Protein 1I1D (pdb70)

Solvent-accessible surface area: 28218 Å² total; per-residue (Å²): 194,99,38,48,146,48,37,83,38,57,69,6,92,85,75,12,26,112,57,0,18,88,3,4,112,103,84,48,87,2,37,110,23,56,85,118,36,1,52,104,0,10,124,20,7,61,100,15,54,3,53,65,134,170,144,1,30,2,1,7,1,20,0,0,3,20,117,225,83,91,37,4,0,0,3,1,7,0,9,0,3,18,2,6,8,52,102,17,9,11,0,0,14,4,23,29,32,8,24,28,37,134,32,63,36,72,36,2,11,86,29,0,0,18,55,0,13,54,29,0,41,94,32,40,0,32,31,0,7,8,42,12,71,122,72,59,15,151,72,16,87,153,12,45,6,60,90,32,11,14,13,0,33,33,117,167,73,61,144,28,31,60,42,58,72,6,95,99,74,12,15,133,73,0,21,102,0,1,120,62,77,43,91,2,28,112,16,78,94,120,24,0,44,92,0,4,124,32,5,73,104,16,60,5,36,63,104,146,138,0,28,4,0,5,1,18,0,0,2,10,115,209,98,92,28,3,0,0,2,2,10,0,14,0,4,19,7,5,8,53,101,15,10,11,0,0,16,4,25,25,26,4,19,8,55,145,25,58,56,96,42,3,9,90,47,0,0,50,65,0,18,73,41,0,35,100,36,35,0,44,37,0,12,8,44,12,45,77,69,52,14,145,68,13,86,158,10,48,6,61,96,32,8,14,12,0,34,29,125,170,119,103,70,20,80,117,29,10,32,7,41,62,8,92,97,78,10,27,147,53,0,30,78,0,4,127,66,80,44,93,3,38,121,26,64,85,110,13,0,44,94,0,4,119,26,7,58,103,20,63,4,48,121,175,9,23,3,1,5,1,16,0,0,2,8,98,197,82,106,38,1,0,0,4,1,8,0,13,0,7,28,4,6,8,51,102,14,11,14,0,0,16,6,24,26,34,2,20,9,76,185,23,108,89,96,48,3,12,92,48,0,0,44,28,0,19,64,36,0,33,118,60,34,0,43,28,0,8,8,48,14,78,126,177,58,20,159,68,19,82,160,10,48,7,59,91,24,9,19,14,0,32,32,128,155,121,78,104,72,16,86,107,28,13,36,7,38,64,8,93,89,75,11,20,140,78,0,20,99,1,6,106,68,80,48,84,2,36,110,24,70,97,138,38,1,51,81,0,6,122,23,6,69,112,15,60,2,56,31,102,66,137,132,142,124,7,34,4,0,6,1,16,0,0,4,9,96,202,78,103,48,8,0,0,4,1,9,0,9,1,3,24,2,6,9,45,99,18,10,12,0,0,13,4,23,28,35,2,21,28,69,178,30,102,89,102,46,2,12,90,36,0,0,52,32,0,16,69,36,0,41,118,45,31,0,35,31,0,7,8,42,12,75,124,171,60,6,120,68,16,69,140,11,47,5,60,91,27,11,16,14,0,36,38,120,162

B-factor: mean 26.79, std 10.72, range [7.54, 68.77]

InterPro domains:
  IPR000182 GNAT domain [PF00583] (43-148)
  IPR000182 GNAT domain [PS51186] (28-159)
  IPR016181 Acyl-CoA N-acyltransferase [SSF55729] (1-155)
  IPR039143 Glucosamine 6-phosphate N-acetyltransferase-like [PTHR13355] (3-155)

Structure (mmCIF, N/CA/C/O backbone):
data_1I1D
#
_entry.id   1I1D
#
_cell.length_a   156.010
_cell.length_b   51.619
_cell.length_c   91.655
_cell.angle_alpha   90.00
_cell.angle_beta   107.98
_cell.angle_gamma   90.00
#
_symmetry.space_group_name_H-M   'C 1 2 1'
#
loop_
_entity.id
_entity.type
_entity.pdbx_description
1 polymer 'GLUCOSAMINE-PHOSPHATE N-ACETYLTRANSFERASE'
2 non-polymer 2-acetamido-2-deoxy-6-O-phosphono-alpha-D-glucopyranose
3 non-polymer 'COENZYME A'
4 non-polymer IMIDAZOLE
5 water water
#
loop_
_atom_site.group_PDB
_atom_site.id
_atom_site.type_symbol
_atom_site.label_atom_id
_atom_site.label_alt_id
_atom_site.label_comp_id
_atom_site.label_asym_id
_atom_site.label_entity_id
_atom_site.label_seq_id
_atom_site.pdbx_PDB_ins_code
_atom_site.Cartn_x
_atom_site.Cartn_y
_atom_site.Cartn_z
_atom_site.occupancy
_atom_site.B_iso_or_equiv
_atom_site.auth_seq_id
_atom_site.auth_comp_id
_atom_site.auth_asym_id
_atom_site.auth_atom_id
_atom_site.pdbx_PDB_model_num
ATOM 1 N N . MET A 1 3 ? 82.430 -7.130 12.717 1.00 47.73 1 MET A N 1
ATOM 2 C CA . MET A 1 3 ? 81.090 -6.652 13.146 1.00 47.36 1 MET A CA 1
ATOM 3 C C . MET A 1 3 ? 80.382 -7.544 14.212 1.00 44.70 1 MET A C 1
ATOM 4 O O . MET A 1 3 ? 79.164 -7.769 14.141 1.00 45.24 1 MET A O 1
ATOM 9 N N . SER A 1 4 ? 81.108 -8.085 15.185 1.00 40.54 2 SER A N 1
ATOM 10 C CA . SER A 1 4 ? 80.413 -8.883 16.208 1.00 35.65 2 SER A CA 1
ATOM 11 C C . SER A 1 4 ? 80.260 -8.038 17.461 1.00 30.99 2 SER A C 1
ATOM 12 O O . SER A 1 4 ? 81.054 -7.162 17.751 1.00 27.16 2 SER A O 1
ATOM 15 N N . LEU A 1 5 ? 79.214 -8.317 18.204 1.00 27.50 3 LEU A N 1
ATOM 16 C CA . LEU A 1 5 ? 78.948 -7.596 19.424 1.00 26.27 3 LEU A CA 1
ATOM 17 C C . LEU A 1 5 ? 79.908 -8.023 20.530 1.00 23.98 3 LEU A C 1
ATOM 18 O O . LEU A 1 5 ? 80.517 -9.094 20.456 1.00 24.13 3 LEU A O 1
ATOM 23 N N . PRO A 1 6 ? 80.090 -7.174 21.537 1.00 22.76 4 PRO A N 1
ATOM 24 C CA . PRO A 1 6 ? 80.986 -7.557 22.632 1.00 21.24 4 PRO A CA 1
ATOM 25 C C . PRO A 1 6 ? 80.385 -8.773 23.361 1.00 21.11 4 PRO A C 1
ATOM 26 O O . PRO A 1 6 ? 79.166 -8.953 23.402 1.00 18.98 4 PRO A O 1
ATOM 30 N N . ASP A 1 7 ? 81.245 -9.601 23.930 1.00 19.28 5 ASP A N 1
ATOM 31 C CA . ASP A 1 7 ? 80.742 -10.752 24.694 1.00 18.37 5 ASP A CA 1
ATOM 32 C C . ASP A 1 7 ? 79.738 -10.307 25.738 1.00 15.51 5 ASP A C 1
ATOM 33 O O . ASP A 1 7 ? 80.013 -9.366 26.471 1.00 15.21 5 ASP A O 1
ATOM 38 N N . GLY A 1 8 ? 78.600 -10.991 25.845 1.00 16.12 6 GLY A N 1
ATOM 39 C CA . GLY A 1 8 ? 77.629 -10.621 26.860 1.00 16.70 6 GLY A CA 1
ATOM 40 C C . GLY A 1 8 ? 76.440 -9.833 26.306 1.00 17.41 6 GLY A C 1
ATOM 41 O O . GLY A 1 8 ? 75.432 -9.641 26.984 1.00 15.14 6 GLY A O 1
ATOM 42 N N . PHE A 1 9 ? 76.602 -9.332 25.088 1.00 14.58 7 PHE A N 1
ATOM 43 C CA . PHE A 1 9 ? 75.537 -8.581 24.418 1.00 15.12 7 PHE A CA 1
ATOM 44 C C . PHE A 1 9 ? 75.064 -9.290 23.160 1.00 14.06 7 PHE A C 1
ATOM 45 O O . PHE A 1 9 ? 75.852 -9.823 22.405 1.00 16.99 7 PHE A O 1
ATOM 53 N N . TYR A 1 10 ? 73.765 -9.288 22.922 1.00 15.67 8 TYR A N 1
ATOM 54 C CA . TYR A 1 10 ? 73.248 -9.897 21.710 1.00 16.27 8 TYR A CA 1
ATOM 55 C C . TYR A 1 10 ? 72.173 -8.982 21.122 1.00 16.24 8 TYR A C 1
ATOM 56 O O . TYR A 1 10 ? 71.675 -8.093 21.797 1.00 15.03 8 TYR A O 1
ATOM 65 N N . ILE A 1 11 ? 71.856 -9.187 19.863 1.00 16.22 9 ILE A N 1
ATOM 66 C CA . ILE A 1 11 ? 70.810 -8.351 19.261 1.00 15.76 9 ILE A CA 1
ATOM 67 C C . ILE A 1 11 ? 69.739 -9.286 18.790 1.00 15.86 9 ILE A C 1
ATOM 68 O O . ILE A 1 11 ? 70.037 -10.426 18.313 1.00 17.31 9 ILE A O 1
ATOM 73 N N . ARG A 1 12 ? 68.489 -8.845 18.909 1.00 15.80 10 ARG A N 1
ATOM 74 C CA . ARG A 1 12 ? 67.357 -9.640 18.441 1.00 15.85 10 ARG A CA 1
ATOM 75 C C . ARG A 1 12 ? 66.209 -8.716 18.125 1.00 18.10 10 ARG A C 1
ATOM 76 O O . ARG A 1 12 ? 66.204 -7.540 18.514 1.00 16.79 10 ARG A O 1
ATOM 84 N N . ARG A 1 13 ? 65.227 -9.272 17.430 1.00 18.94 11 ARG A N 1
ATOM 85 C CA . ARG A 1 13 ? 64.031 -8.544 17.103 1.00 18.00 11 ARG A CA 1
ATOM 86 C C . ARG A 1 13 ? 63.236 -8.201 18.385 1.00 20.35 11 ARG A C 1
ATOM 87 O O . ARG A 1 13 ? 63.150 -8.995 19.340 1.00 18.00 11 ARG A O 1
ATOM 95 N N . MET A 1 14 ? 62.674 -6.991 18.414 1.00 18.35 12 MET A N 1
ATOM 96 C CA . MET A 1 14 ? 61.935 -6.499 19.551 1.00 18.81 12 MET A CA 1
ATOM 97 C C . MET A 1 14 ? 60.716 -7.382 19.754 1.00 21.46 12 MET A C 1
ATOM 98 O O . MET A 1 14 ? 60.116 -7.835 18.791 1.00 21.02 12 MET A O 1
ATOM 103 N N . GLU A 1 15 ? 60.372 -7.615 21.017 1.00 21.65 13 GLU A N 1
ATOM 104 C CA . GLU A 1 15 ? 59.255 -8.470 21.368 1.00 23.16 13 GLU A CA 1
ATOM 105 C C . GLU A 1 15 ? 58.226 -7.727 22.224 1.00 23.73 13 GLU A C 1
ATOM 106 O O . GLU A 1 15 ? 58.484 -6.672 22.807 1.00 23.88 13 GLU A O 1
ATOM 112 N N . GLU A 1 16 ? 57.035 -8.289 22.295 1.00 26.66 14 GLU A N 1
ATOM 113 C CA . GLU A 1 16 ? 55.996 -7.681 23.088 1.00 28.46 14 GLU A CA 1
ATOM 114 C C . GLU A 1 16 ? 56.430 -7.408 24.544 1.00 27.79 14 GLU A C 1
ATOM 115 O O . GLU A 1 16 ? 56.131 -6.339 25.124 1.00 28.69 14 GLU A O 1
ATOM 121 N N . GLY A 1 17 ? 57.164 -8.335 25.143 1.00 27.68 15 GLY A N 1
ATOM 122 C CA . GLY A 1 17 ? 57.615 -8.108 26.513 1.00 24.92 15 GLY A CA 1
ATOM 123 C C . GLY A 1 17 ? 58.622 -6.978 26.737 1.00 24.88 15 GLY A C 1
ATOM 124 O O . GLY A 1 17 ? 58.964 -6.649 27.874 1.00 23.02 15 GLY A O 1
ATOM 125 N N . ASP A 1 18 ? 59.089 -6.355 25.652 1.00 23.09 16 ASP A N 1
ATOM 126 C CA . ASP A 1 18 ? 60.070 -5.277 25.771 1.00 21.93 16 ASP A CA 1
ATOM 127 C C . ASP A 1 18 ? 59.504 -3.924 26.035 1.00 19.95 16 ASP A C 1
ATOM 128 O O . ASP A 1 18 ? 60.263 -2.950 26.163 1.00 18.60 16 ASP A O 1
ATOM 133 N N . LEU A 1 19 ? 58.188 -3.844 26.183 1.00 19.46 17 LEU A N 1
ATOM 134 C CA . LEU A 1 19 ? 57.572 -2.539 26.369 1.00 20.87 17 LEU A CA 1
ATOM 135 C C . LEU A 1 19 ? 58.213 -1.637 27.380 1.00 20.95 17 LEU A C 1
ATOM 136 O O . LEU A 1 19 ? 58.561 -0.501 27.086 1.00 20.19 17 LEU A O 1
ATOM 141 N N . GLU A 1 20 ? 58.388 -2.108 28.602 1.00 20.58 18 GLU A N 1
ATOM 142 C CA . GLU A 1 20 ? 58.941 -1.208 29.573 1.00 22.83 18 GLU A CA 1
ATOM 143 C C . GLU A 1 20 ? 60.368 -0.718 29.303 1.00 21.95 18 GLU A C 1
ATOM 144 O O . GLU A 1 20 ? 60.670 0.494 29.442 1.00 20.05 18 GLU A O 1
ATOM 150 N N . GLN A 1 21 ? 61.247 -1.635 28.905 1.00 20.19 19 GLN A N 1
ATOM 151 C CA . GLN A 1 21 ? 62.622 -1.240 28.644 1.00 21.76 19 GLN A CA 1
ATOM 152 C C . GLN A 1 21 ? 62.780 -0.373 27.385 1.00 20.14 19 GLN A C 1
ATOM 153 O O . GLN A 1 21 ? 63.567 0.567 27.361 1.00 19.79 19 GLN A O 1
ATOM 159 N N . VAL A 1 22 ? 62.022 -0.704 26.368 1.00 20.03 20 VAL A N 1
ATOM 160 C CA . VAL A 1 22 ? 62.087 0.078 25.129 1.00 18.78 20 VAL A CA 1
ATOM 161 C C . VAL A 1 22 ? 61.558 1.496 25.319 1.00 19.61 20 VAL A C 1
ATOM 162 O O . VAL A 1 22 ? 62.163 2.447 24.849 1.00 19.04 20 VAL A O 1
ATOM 166 N N . THR A 1 23 ? 60.452 1.657 26.063 1.00 21.35 21 THR A N 1
ATOM 167 C CA . THR A 1 23 ? 59.909 3.000 26.257 1.00 22.30 21 THR A CA 1
ATOM 168 C C . THR A 1 23 ? 60.878 3.785 27.063 1.00 22.89 21 THR A C 1
ATOM 169 O O . THR A 1 23 ? 61.096 4.955 26.797 1.00 22.68 21 THR A O 1
ATOM 173 N N . GLU A 1 24 ? 61.486 3.138 28.050 1.00 23.19 22 GLU A N 1
ATOM 174 C CA . GLU A 1 24 ? 62.472 3.827 28.856 1.00 24.64 22 GLU A CA 1
ATOM 175 C C . GLU A 1 24 ? 63.656 4.271 28.026 1.00 22.27 22 GLU A C 1
ATOM 176 O O . GLU A 1 24 ? 64.172 5.355 28.217 1.00 22.36 22 GLU A O 1
ATOM 182 N N . THR A 1 25 ? 64.074 3.426 27.095 1.00 20.73 23 THR A N 1
ATOM 183 C CA . THR A 1 25 ? 65.226 3.740 26.273 1.00 19.89 23 THR A CA 1
ATOM 184 C C . THR A 1 25 ? 64.937 4.857 25.285 1.00 21.45 23 THR A C 1
ATOM 185 O O . THR A 1 25 ? 65.738 5.808 25.150 1.00 23.02 23 THR A O 1
ATOM 189 N N . LEU A 1 26 ? 63.781 4.767 24.633 1.00 21.32 24 LEU A N 1
ATOM 190 C CA . LEU A 1 26 ? 63.417 5.765 23.648 1.00 21.79 24 LEU A CA 1
ATOM 191 C C . LEU A 1 26 ? 63.187 7.134 24.280 1.00 23.35 24 LEU A C 1
ATOM 192 O O . LEU A 1 26 ? 63.341 8.150 23.607 1.00 22.87 24 LEU A O 1
ATOM 197 N N . LYS A 1 27 ? 62.817 7.182 25.565 1.00 24.51 25 LYS A N 1
ATOM 198 C CA . LYS A 1 27 ? 62.578 8.484 26.193 1.00 26.39 25 LYS A CA 1
ATOM 199 C C . LYS A 1 27 ? 63.816 9.368 26.208 1.00 28.33 25 LYS A C 1
ATOM 200 O O . LYS A 1 27 ? 63.722 10.582 26.327 1.00 29.80 25 LYS A O 1
ATOM 206 N N . VAL A 1 28 ? 64.980 8.770 26.082 1.00 28.99 26 VAL A N 1
ATOM 207 C CA . VAL A 1 28 ? 66.176 9.561 26.092 1.00 31.99 26 VAL A CA 1
ATOM 208 C C . VAL A 1 28 ? 66.402 10.192 24.728 1.00 31.02 26 VAL A C 1
ATOM 209 O O . VAL A 1 28 ? 67.273 11.036 24.561 1.00 30.88 26 VAL A O 1
ATOM 213 N N . LEU A 1 29 ? 65.624 9.744 23.745 1.00 28.03 27 LEU A N 1
ATOM 214 C CA . LEU A 1 29 ? 65.727 10.279 22.382 1.00 25.15 27 LEU A CA 1
ATOM 215 C C . LEU A 1 29 ? 64.668 11.374 22.191 1.00 24.39 27 LEU A C 1
ATOM 216 O O . LEU A 1 29 ? 64.961 12.469 21.725 1.00 24.91 27 LEU A O 1
ATOM 221 N N . THR A 1 30 ? 63.428 11.079 22.564 1.00 22.59 28 THR A N 1
ATOM 222 C CA . THR A 1 30 ? 62.365 12.058 22.364 1.00 22.62 28 THR A CA 1
ATOM 223 C C . THR A 1 30 ? 61.121 11.705 23.170 1.00 22.97 28 THR A C 1
ATOM 224 O O . THR A 1 30 ? 61.153 10.825 24.022 1.00 24.11 28 THR A O 1
ATOM 228 N N . THR A 1 31 ? 60.014 12.367 22.879 1.00 25.18 29 THR A N 1
ATOM 229 C CA . THR A 1 31 ? 58.747 12.100 23.581 1.00 25.34 29 THR A CA 1
ATOM 230 C C . THR A 1 31 ? 58.167 10.719 23.235 1.00 24.22 29 THR A C 1
ATOM 231 O O . THR A 1 31 ? 58.055 10.354 22.076 1.00 25.28 29 THR A O 1
ATOM 235 N N . VAL A 1 32 ? 57.772 9.966 24.244 1.00 22.50 30 VAL A N 1
ATOM 236 C CA . VAL A 1 32 ? 57.192 8.640 24.053 1.00 21.60 30 VAL A CA 1
ATOM 237 C C . VAL A 1 32 ? 55.747 8.699 24.551 1.00 23.51 30 VAL A C 1
ATOM 238 O O . VAL A 1 32 ? 54.823 8.303 23.847 1.00 22.29 30 VAL A O 1
ATOM 242 N N . GLY A 1 33 ? 55.568 9.181 25.782 1.00 25.26 31 GLY A N 1
ATOM 243 C CA . GLY A 1 33 ? 54.234 9.285 26.337 1.00 24.76 31 GLY A CA 1
ATOM 244 C C . GLY A 1 33 ? 53.650 8.010 26.872 1.00 25.42 31 GLY A C 1
ATOM 245 O O . GLY A 1 33 ? 54.362 7.061 27.188 1.00 27.91 31 GLY A O 1
ATOM 246 N N . THR A 1 34 ? 52.322 7.969 26.947 1.00 25.21 32 THR A N 1
ATOM 247 C CA . THR A 1 34 ? 51.610 6.820 27.486 1.00 24.56 32 THR A CA 1
ATOM 248 C C . THR A 1 34 ? 51.279 5.715 26.530 1.00 23.73 32 THR A C 1
ATOM 249 O O . THR A 1 34 ? 50.556 5.921 25.556 1.00 25.78 32 THR A O 1
ATOM 253 N N . ILE A 1 35 ? 51.775 4.521 26.822 1.00 24.03 33 ILE A N 1
ATOM 254 C CA . ILE A 1 35 ? 51.515 3.370 25.974 1.00 23.95 33 ILE A CA 1
ATOM 255 C C . ILE A 1 35 ? 51.128 2.168 26.829 1.00 25.81 33 ILE A C 1
ATOM 256 O O . ILE A 1 35 ? 51.892 1.747 27.697 1.00 26.11 33 ILE A O 1
ATOM 261 N N . THR A 1 36 ? 49.956 1.612 26.579 1.00 25.92 34 THR A N 1
ATOM 262 C CA . THR A 1 36 ? 49.491 0.456 27.346 1.00 28.56 34 THR A CA 1
ATOM 263 C C . THR A 1 36 ? 50.025 -0.852 26.770 1.00 28.98 34 THR A C 1
ATOM 264 O O . THR A 1 36 ? 50.392 -0.932 25.623 1.00 26.87 34 THR A O 1
ATOM 268 N N . PRO A 1 37 ? 50.046 -1.904 27.583 1.00 30.01 35 PRO A N 1
ATOM 269 C CA . PRO A 1 37 ? 50.522 -3.203 27.128 1.00 29.70 35 PRO A CA 1
ATOM 270 C C . PRO A 1 37 ? 49.632 -3.674 25.978 1.00 30.64 35 PRO A C 1
ATOM 271 O O . PRO A 1 37 ? 50.101 -4.271 25.010 1.00 29.78 35 PRO A O 1
ATOM 275 N N . GLU A 1 38 ? 48.337 -3.369 26.081 1.00 30.49 36 GLU A N 1
ATOM 276 C CA . GLU A 1 38 ? 47.376 -3.769 25.066 1.00 32.17 36 GLU A CA 1
ATOM 277 C C . GLU A 1 38 ? 47.700 -3.168 23.689 1.00 30.00 36 GLU A C 1
ATOM 278 O O . GLU A 1 38 ? 47.708 -3.865 22.677 1.00 29.03 36 GLU A O 1
ATOM 284 N N . SER A 1 39 ? 47.938 -1.870 23.664 1.00 29.08 37 SER A N 1
ATOM 285 C CA . SER A 1 39 ? 48.267 -1.212 22.414 1.00 28.65 37 SER A CA 1
ATOM 286 C C . SER A 1 39 ? 49.638 -1.696 21.904 1.00 28.62 37 SER A C 1
ATOM 287 O O . SER A 1 39 ? 49.802 -1.911 20.705 1.00 28.15 37 SER A O 1
ATOM 290 N N . PHE A 1 40 ? 50.616 -1.869 22.796 1.00 27.54 38 PHE A N 1
ATOM 291 C CA . PHE A 1 40 ? 51.943 -2.317 22.344 1.00 28.13 38 PHE A CA 1
ATOM 292 C C . PHE A 1 40 ? 51.803 -3.685 21.723 1.00 29.42 38 PHE A C 1
ATOM 293 O O . PHE A 1 40 ? 52.440 -4.001 20.706 1.00 28.94 38 PHE A O 1
ATOM 301 N N . CYS A 1 41 ? 50.949 -4.517 22.317 1.00 30.12 39 CYS A N 1
ATOM 302 C CA . CYS A 1 41 ? 50.720 -5.852 21.747 1.00 32.25 39 CYS A CA 1
ATOM 303 C C . CYS A 1 41 ? 50.288 -5.735 20.286 1.00 32.35 39 CYS A C 1
ATOM 304 O O . CYS A 1 41 ? 50.741 -6.489 19.398 1.00 33.36 39 CYS A O 1
ATOM 307 N N . LYS A 1 42 ? 49.399 -4.782 20.045 1.00 30.96 40 LYS A N 1
ATOM 308 C CA . LYS A 1 42 ? 48.859 -4.571 18.723 1.00 29.97 40 LYS A CA 1
ATOM 309 C C . LYS A 1 42 ? 49.946 -4.058 17.771 1.00 29.19 40 LYS A C 1
ATOM 310 O O . LYS A 1 42 ? 50.029 -4.480 16.608 1.00 29.29 40 LYS A O 1
ATOM 316 N N . LEU A 1 43 ? 50.772 -3.149 18.269 1.00 27.39 41 LEU A N 1
ATOM 317 C CA . LEU A 1 43 ? 51.848 -2.602 17.444 1.00 26.60 41 LEU A CA 1
ATOM 318 C C . LEU A 1 43 ? 52.794 -3.731 17.049 1.00 25.44 41 LEU A C 1
ATOM 319 O O . LEU A 1 43 ? 53.127 -3.888 15.878 1.00 25.81 41 LEU A O 1
ATOM 324 N N . ILE A 1 44 ? 53.218 -4.543 18.015 1.00 25.07 42 ILE A N 1
ATOM 325 C CA . ILE A 1 44 ? 54.116 -5.633 17.686 1.00 25.20 42 ILE A CA 1
ATOM 326 C C . ILE A 1 44 ? 53.542 -6.608 16.644 1.00 26.00 42 ILE A C 1
ATOM 327 O O . ILE A 1 44 ? 54.273 -7.104 15.784 1.00 25.86 42 ILE A O 1
ATOM 332 N N . LYS A 1 45 ? 52.239 -6.889 16.698 1.00 27.03 43 LYS A N 1
ATOM 333 C CA . LYS A 1 45 ? 51.618 -7.785 15.714 1.00 27.75 43 LYS A CA 1
ATOM 334 C C . LYS A 1 45 ? 51.664 -7.136 14.332 1.00 27.32 43 LYS A C 1
ATOM 335 O O . LYS A 1 45 ? 51.949 -7.791 13.344 1.00 27.85 43 LYS A O 1
ATOM 345 N N . TYR A 1 46 ? 51.364 -5.852 14.272 1.00 25.50 44 TYR A N 1
ATOM 346 C CA . TYR A 1 46 ? 51.404 -5.159 12.984 1.00 27.58 44 TYR A CA 1
ATOM 347 C C . TYR A 1 46 ? 52.856 -5.262 12.409 1.00 27.31 44 TYR A C 1
ATOM 348 O O . TYR A 1 46 ? 53.078 -5.741 11.269 1.00 27.89 44 TYR A O 1
ATOM 357 N N . TRP A 1 47 ? 53.830 -4.847 13.216 1.00 26.04 45 TRP A N 1
ATOM 358 C CA . TRP A 1 47 ? 55.248 -4.890 12.816 1.00 26.37 45 TRP A CA 1
ATOM 359 C C . TRP A 1 47 ? 55.667 -6.323 12.471 1.00 27.90 45 TRP A C 1
ATOM 360 O O . TRP A 1 47 ? 56.559 -6.553 11.651 1.00 28.36 45 TRP A O 1
ATOM 371 N N . ASN A 1 48 ? 55.046 -7.302 13.099 1.00 29.47 46 ASN A N 1
ATOM 372 C CA . ASN A 1 48 ? 55.418 -8.669 12.784 1.00 32.14 46 ASN A CA 1
ATOM 373 C C . ASN A 1 48 ? 54.706 -9.249 11.581 1.00 33.68 46 ASN A C 1
ATOM 374 O O . ASN A 1 48 ? 55.078 -10.307 11.092 1.00 34.76 46 ASN A O 1
ATOM 379 N N . GLU A 1 49 ? 53.703 -8.547 11.079 1.00 34.75 47 GLU A N 1
ATOM 380 C CA . GLU A 1 49 ? 52.980 -9.069 9.932 1.00 35.99 47 GLU A CA 1
ATOM 381 C C . GLU A 1 49 ? 53.166 -8.313 8.630 1.00 33.73 47 GLU A C 1
ATOM 382 O O . GLU A 1 49 ? 53.050 -8.912 7.560 1.00 33.00 47 GLU A O 1
ATOM 388 N N . ALA A 1 50 ? 53.443 -7.013 8.706 1.00 31.60 48 ALA A N 1
ATOM 389 C CA . ALA A 1 50 ? 53.613 -6.238 7.472 1.00 29.72 48 ALA A CA 1
ATOM 390 C C . ALA A 1 50 ? 54.797 -6.753 6.632 1.00 28.62 48 ALA A C 1
ATOM 391 O O . ALA A 1 50 ? 55.938 -6.868 7.110 1.00 26.63 48 ALA A O 1
ATOM 393 N N . THR A 1 51 ? 54.518 -7.123 5.388 1.00 28.36 49 THR A N 1
ATOM 394 C CA . THR A 1 51 ? 55.574 -7.601 4.499 1.00 28.32 49 THR A CA 1
ATOM 395 C C . THR A 1 51 ? 55.609 -6.773 3.230 1.00 27.79 49 THR A C 1
ATOM 396 O O . THR A 1 51 ? 54.603 -6.200 2.821 1.00 27.25 49 THR A O 1
ATOM 400 N N . VAL A 1 52 ? 56.790 -6.696 2.620 1.00 26.48 50 VAL A N 1
ATOM 401 C CA . VAL A 1 52 ? 56.958 -5.949 1.378 1.00 27.19 50 VAL A CA 1
ATOM 402 C C . VAL A 1 52 ? 56.885 -6.957 0.245 1.00 27.99 50 VAL A C 1
ATOM 403 O O . VAL A 1 52 ? 57.616 -7.934 0.260 1.00 26.54 50 VAL A O 1
ATOM 407 N N . TRP A 1 53 ? 56.008 -6.701 -0.713 1.00 32.05 51 TRP A N 1
ATOM 408 C CA . TRP A 1 53 ? 55.830 -7.556 -1.889 1.00 36.73 51 TRP A CA 1
ATOM 409 C C . TRP A 1 53 ? 57.185 -7.906 -2.476 1.00 38.90 51 TRP A C 1
ATOM 410 O O . TRP A 1 53 ? 57.997 -7.024 -2.758 1.00 37.97 51 TRP A O 1
ATOM 421 N N . ASN A 1 54 ? 57.418 -9.192 -2.685 1.00 42.51 52 ASN A N 1
ATOM 422 C CA . ASN A 1 54 ? 58.683 -9.660 -3.232 1.00 48.08 52 ASN A CA 1
ATOM 423 C C . ASN A 1 54 ? 58.338 -10.782 -4.202 1.00 51.39 52 ASN A C 1
ATOM 424 O O . ASN A 1 54 ? 57.693 -11.759 -3.811 1.00 51.79 52 ASN A O 1
ATOM 429 N N . ASP A 1 55 ? 58.763 -10.663 -5.456 1.00 54.73 53 ASP A N 1
ATOM 430 C CA . ASP A 1 55 ? 58.428 -11.707 -6.435 1.00 57.87 53 ASP A CA 1
ATOM 431 C C . ASP A 1 55 ? 59.625 -12.625 -6.745 1.00 58.81 53 ASP A C 1
ATOM 432 O O . ASP A 1 55 ? 59.684 -13.756 -6.264 1.00 59.51 53 ASP A O 1
ATOM 437 N N . LYS A 1 59 ? 61.482 -15.525 -0.359 1.00 50.73 57 LYS A N 1
ATOM 438 C CA . LYS A 1 59 ? 62.273 -14.660 0.510 1.00 49.23 57 LYS A CA 1
ATOM 439 C C . LYS A 1 59 ? 61.325 -13.592 1.048 1.00 46.76 57 LYS A C 1
ATOM 440 O O . LYS A 1 59 ? 60.923 -12.698 0.311 1.00 47.83 57 LYS A O 1
ATOM 446 N N . LYS A 1 60 ? 60.967 -13.690 2.326 1.00 42.87 58 LYS A N 1
ATOM 447 C CA . LYS A 1 60 ? 60.030 -12.744 2.942 1.00 38.64 58 LYS A CA 1
ATOM 448 C C . LYS A 1 60 ? 60.696 -11.458 3.488 1.00 34.95 58 LYS A C 1
ATOM 449 O O . LYS A 1 60 ? 61.643 -11.500 4.295 1.00 32.43 58 LYS A O 1
ATOM 455 N N . ILE A 1 61 ? 60.185 -10.320 3.042 1.00 29.67 59 ILE A N 1
ATOM 456 C CA . ILE A 1 61 ? 60.714 -9.029 3.481 1.00 26.05 59 ILE A CA 1
ATOM 457 C C . ILE A 1 61 ? 59.767 -8.387 4.507 1.00 24.71 59 ILE A C 1
ATOM 458 O O . ILE A 1 61 ? 58.648 -8.047 4.140 1.00 23.41 59 ILE A O 1
ATOM 463 N N . MET A 1 62 ? 60.201 -8.249 5.768 1.00 22.27 60 MET A N 1
ATOM 464 C CA . MET A 1 62 ? 59.384 -7.570 6.786 1.00 22.44 60 MET A CA 1
ATOM 465 C C . MET A 1 62 ? 59.608 -6.050 6.565 1.00 21.93 60 MET A C 1
ATOM 466 O O . MET A 1 62 ? 60.744 -5.577 6.472 1.00 19.61 60 MET A O 1
ATOM 471 N N . GLN A 1 63 ? 58.516 -5.307 6.481 1.00 20.68 61 GLN A N 1
ATOM 472 C CA . GLN A 1 63 ? 58.614 -3.881 6.326 1.00 19.69 61 GLN A CA 1
ATOM 473 C C . GLN A 1 63 ? 59.302 -3.249 7.551 1.00 19.38 61 GLN A C 1
ATOM 474 O O . GLN A 1 63 ? 60.060 -2.294 7.410 1.00 16.08 61 GLN A O 1
ATOM 480 N N . TYR A 1 64 ? 59.022 -3.778 8.738 1.00 17.07 62 TYR A N 1
ATOM 481 C CA . TYR A 1 64 ? 59.607 -3.261 9.988 1.00 16.24 62 TYR A CA 1
ATOM 482 C C . TYR A 1 64 ? 60.587 -4.259 10.568 1.00 16.63 62 TYR A C 1
ATOM 483 O O . TYR A 1 64 ? 60.322 -5.481 10.591 1.00 18.25 62 TYR A O 1
ATOM 492 N N . ASN A 1 65 ? 61.690 -3.748 11.090 1.00 15.14 63 ASN A N 1
ATOM 493 C CA . ASN A 1 65 ? 62.732 -4.634 11.623 1.00 13.75 63 ASN A CA 1
ATOM 494 C C . ASN A 1 65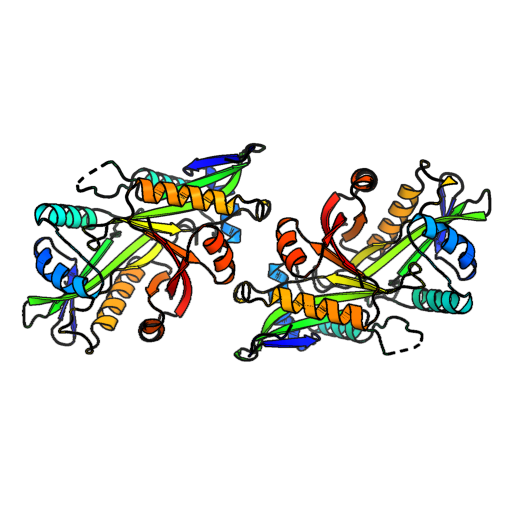 ? 63.305 -4.006 12.875 1.00 14.35 63 ASN A C 1
ATOM 495 O O . ASN A 1 65 ? 64.469 -3.613 12.918 1.00 14.82 63 ASN A O 1
ATOM 500 N N . PRO A 1 66 ? 62.489 -3.954 13.932 1.00 15.73 64 PRO A N 1
ATOM 501 C CA . PRO A 1 66 ? 62.806 -3.375 15.237 1.00 15.53 64 PRO A CA 1
ATOM 502 C C . PRO A 1 66 ? 63.760 -4.256 15.985 1.00 17.25 64 PRO A C 1
ATOM 503 O O . PRO A 1 66 ? 63.481 -5.431 16.234 1.00 17.89 64 PRO A O 1
ATOM 507 N N . MET A 1 67 ? 64.904 -3.696 16.324 1.00 15.83 65 MET A N 1
ATOM 508 C CA . MET A 1 67 ? 65.908 -4.507 17.020 1.00 15.10 65 MET A CA 1
ATOM 509 C C . MET A 1 67 ? 66.214 -3.969 18.412 1.00 14.61 65 MET A C 1
ATOM 510 O O . MET A 1 67 ? 66.103 -2.775 18.667 1.00 14.38 65 MET A O 1
ATOM 516 N N . VAL A 1 68 ? 66.602 -4.857 19.315 1.00 13.02 66 VAL A N 1
ATOM 517 C CA . VAL A 1 68 ? 67.100 -4.397 20.595 1.00 14.18 66 VAL A CA 1
ATOM 518 C C . VAL A 1 68 ? 68.447 -5.078 20.846 1.00 13.49 66 VAL A C 1
ATOM 519 O O . VAL A 1 68 ? 68.634 -6.200 20.433 1.00 12.94 66 VAL A O 1
ATOM 525 N N . ILE A 1 69 ? 69.409 -4.365 21.421 1.00 12.88 67 ILE A N 1
ATOM 526 C CA . ILE A 1 69 ? 70.647 -5.018 21.822 1.00 14.87 67 ILE A CA 1
ATOM 527 C C . ILE A 1 69 ? 70.425 -5.196 23.339 1.00 14.72 67 ILE A C 1
ATOM 528 O O . ILE A 1 69 ? 70.078 -4.240 24.022 1.00 14.87 67 ILE A O 1
ATOM 533 N N . VAL A 1 70 ? 70.660 -6.412 23.840 1.00 15.01 68 VAL A N 1
ATOM 534 C CA . VAL A 1 70 ? 70.435 -6.748 25.248 1.00 15.23 68 VAL A CA 1
ATOM 535 C C . VAL A 1 70 ? 71.731 -7.159 25.945 1.00 15.79 68 VAL A C 1
ATOM 536 O O . VAL A 1 70 ? 72.543 -7.877 25.384 1.00 14.69 68 VAL A O 1
ATOM 540 N N . ASP A 1 71 ? 71.931 -6.613 27.148 1.00 15.39 69 ASP A N 1
ATOM 541 C CA . ASP A 1 71 ? 73.053 -6.922 28.017 1.00 16.79 69 ASP A CA 1
ATOM 542 C C . ASP A 1 71 ? 72.462 -8.145 28.788 1.00 16.40 69 ASP A C 1
ATOM 543 O O . ASP A 1 71 ? 71.606 -8.010 29.696 1.00 17.65 69 ASP A O 1
ATOM 548 N N . LYS A 1 72 ? 72.887 -9.337 28.404 1.00 16.42 70 LYS A N 1
ATOM 549 C CA . LYS A 1 72 ? 72.324 -10.560 28.957 1.00 18.87 70 LYS A CA 1
ATOM 550 C C . LYS A 1 72 ? 72.441 -10.672 30.473 1.00 19.36 70 LYS A C 1
ATOM 551 O O . LYS A 1 72 ? 71.497 -11.150 31.113 1.00 21.26 70 LYS A O 1
ATOM 557 N N . ARG A 1 73 ? 73.541 -10.180 31.027 1.00 20.24 71 ARG A N 1
ATOM 558 C CA . ARG A 1 73 ? 73.819 -10.261 32.485 1.00 23.62 71 ARG A CA 1
ATOM 559 C C . ARG A 1 73 ? 72.670 -9.714 33.288 1.00 25.74 71 ARG A C 1
ATOM 560 O O . ARG A 1 73 ? 72.232 -10.348 34.247 1.00 26.85 71 ARG A O 1
ATOM 568 N N . THR A 1 74 ? 72.176 -8.536 32.910 1.00 25.48 72 THR A N 1
ATOM 569 C CA . THR A 1 74 ? 71.035 -7.942 33.613 1.00 26.99 72 THR A CA 1
ATOM 570 C C . THR A 1 74 ? 69.711 -7.985 32.852 1.00 26.87 72 THR A C 1
ATOM 571 O O . THR A 1 74 ? 68.712 -7.483 33.342 1.00 26.26 72 THR A O 1
ATOM 575 N N . GLU A 1 75 ? 69.699 -8.630 31.682 1.00 24.68 73 GLU A N 1
ATOM 576 C CA . GLU A 1 75 ? 68.530 -8.660 30.802 1.00 25.74 73 GLU A CA 1
ATOM 577 C C . GLU A 1 75 ? 68.074 -7.216 30.544 1.00 24.38 73 GLU A C 1
ATOM 578 O O . GLU A 1 75 ? 66.876 -6.953 30.471 1.00 24.71 73 GLU A O 1
ATOM 584 N N . THR A 1 76 ? 69.029 -6.308 30.365 1.00 21.52 74 THR A N 1
ATOM 585 C CA . THR A 1 76 ? 68.702 -4.896 30.127 1.00 20.79 74 THR A CA 1
ATOM 586 C C . THR A 1 76 ? 68.820 -4.506 28.645 1.00 19.13 74 THR A C 1
ATOM 587 O O . THR A 1 76 ? 69.739 -4.921 27.988 1.00 17.67 74 THR A O 1
ATOM 591 N N . VAL A 1 77 ? 67.902 -3.698 28.147 1.00 17.99 75 VAL A N 1
ATOM 592 C CA . VAL A 1 77 ? 68.008 -3.255 26.761 1.00 18.03 75 VAL A CA 1
ATOM 593 C C . VAL A 1 77 ? 69.033 -2.156 26.749 1.00 17.20 75 VAL A C 1
ATOM 594 O O . VAL A 1 77 ? 68.830 -1.138 27.414 1.00 20.02 75 VAL A O 1
ATOM 598 N N . ALA A 1 78 ? 70.137 -2.339 26.020 1.00 15.45 76 ALA A N 1
ATOM 599 C CA . ALA A 1 78 ? 71.161 -1.320 25.965 1.00 15.10 76 ALA A CA 1
ATOM 600 C C . ALA A 1 78 ? 70.906 -0.329 24.855 1.00 13.64 76 ALA A C 1
ATOM 601 O O . ALA A 1 78 ? 71.300 0.846 24.961 1.00 14.96 76 ALA A O 1
ATOM 603 N N . ALA A 1 79 ? 70.206 -0.782 23.813 1.00 14.06 77 ALA A N 1
ATOM 604 C CA . ALA A 1 79 ? 69.952 0.087 22.652 1.00 15.19 77 ALA A CA 1
ATOM 605 C C . ALA A 1 79 ? 68.839 -0.489 21.801 1.00 12.71 77 ALA A C 1
ATOM 606 O O . ALA A 1 79 ? 68.506 -1.673 21.899 1.00 14.67 77 ALA A O 1
ATOM 608 N N . THR A 1 80 ? 68.232 0.373 20.975 1.00 13.89 78 THR A N 1
ATOM 609 C CA . THR A 1 80 ? 67.198 -0.073 20.072 1.00 11.29 78 THR A CA 1
ATOM 610 C C . THR A 1 80 ? 67.310 0.796 18.795 1.00 12.36 78 THR A C 1
ATOM 611 O O . THR A 1 80 ? 67.856 1.907 18.845 1.00 11.99 78 THR A O 1
ATOM 615 N N . GLY A 1 81 ? 66.889 0.219 17.678 1.00 12.41 79 GLY A N 1
ATOM 616 C CA . GLY A 1 81 ? 66.956 0.918 16.386 1.00 13.05 79 GLY A CA 1
ATOM 617 C C . GLY A 1 81 ? 66.041 0.154 15.455 1.00 14.32 79 GLY A C 1
ATOM 618 O O . GLY A 1 81 ? 65.687 -0.996 15.732 1.00 15.44 79 GLY A O 1
ATOM 619 N N . ASN A 1 82 ? 65.647 0.743 14.327 1.00 13.38 80 ASN A N 1
ATOM 620 C CA . ASN A 1 82 ? 64.733 0.003 13.461 1.00 12.07 80 ASN A CA 1
ATOM 621 C C . ASN A 1 82 ? 65.133 0.343 12.033 1.00 12.31 80 ASN A C 1
ATOM 622 O O . ASN A 1 82 ? 65.830 1.346 11.768 1.00 12.26 80 ASN A O 1
ATOM 627 N N . ILE A 1 83 ? 64.725 -0.516 11.115 1.00 11.73 81 ILE A N 1
ATOM 628 C CA . ILE A 1 83 ? 64.947 -0.215 9.687 1.00 13.58 81 ILE A CA 1
ATOM 629 C C . ILE A 1 83 ? 63.655 -0.589 8.983 1.00 14.53 81 ILE A C 1
ATOM 630 O O . ILE A 1 83 ? 63.151 -1.721 9.096 1.00 14.20 81 ILE A O 1
ATOM 635 N N . ILE A 1 84 ? 63.091 0.420 8.283 1.00 14.67 82 ILE A N 1
ATOM 636 C CA . ILE A 1 84 ? 61.821 0.279 7.584 1.00 15.37 82 ILE A CA 1
ATOM 637 C C . ILE A 1 84 ? 62.088 0.155 6.088 1.00 15.69 82 ILE A C 1
ATOM 638 O O . ILE A 1 84 ? 62.819 0.940 5.508 1.00 15.17 82 ILE A O 1
ATOM 643 N N . ILE A 1 85 ? 61.483 -0.850 5.462 1.00 16.47 83 ILE A N 1
ATOM 644 C CA . ILE A 1 85 ? 61.750 -1.137 4.041 1.00 15.86 83 ILE A CA 1
ATOM 645 C C . ILE A 1 85 ? 60.652 -0.616 3.146 1.00 15.96 83 ILE A C 1
ATOM 646 O O . ILE A 1 85 ? 59.473 -0.877 3.394 1.00 14.88 83 ILE A O 1
ATOM 651 N N . GLU A 1 86 ? 61.043 0.103 2.106 1.00 16.67 84 GLU A N 1
ATOM 652 C CA . GLU A 1 86 ? 60.080 0.737 1.166 1.00 15.34 84 GLU A CA 1
ATOM 653 C C . GLU A 1 86 ? 60.312 0.265 -0.233 1.00 16.57 84 GLU A C 1
ATOM 654 O O . GLU A 1 86 ? 61.471 0.229 -0.651 1.00 15.04 84 GLU A O 1
ATOM 660 N N . ARG A 1 87 ? 59.247 -0.112 -0.964 1.00 16.55 85 ARG A N 1
ATOM 661 C CA . ARG A 1 87 ? 59.458 -0.466 -2.377 1.00 15.88 85 ARG A CA 1
ATOM 662 C C . ARG A 1 87 ? 59.088 0.766 -3.237 1.00 15.64 85 ARG A C 1
ATOM 663 O O . ARG A 1 87 ? 58.055 1.376 -3.021 1.00 16.77 85 ARG A O 1
ATOM 671 N N . LYS A 1 88 ? 59.934 1.088 -4.211 1.00 14.93 86 LYS A N 1
ATOM 672 C CA . LYS A 1 88 ? 59.766 2.252 -5.074 1.00 15.15 86 LYS A CA 1
ATOM 673 C C . LYS A 1 88 ? 59.599 1.785 -6.525 1.00 16.75 86 LYS A C 1
ATOM 674 O O . LYS A 1 88 ? 59.628 0.594 -6.809 1.00 17.26 86 LYS A O 1
ATOM 680 N N . ILE A 1 89 ? 59.516 2.757 -7.425 1.00 18.21 87 ILE A N 1
ATOM 681 C CA . ILE A 1 89 ? 59.486 2.461 -8.855 1.00 17.20 87 ILE A CA 1
ATOM 682 C C . ILE A 1 89 ? 60.896 2.697 -9.398 1.00 17.41 87 ILE A C 1
ATOM 683 O O . ILE A 1 89 ? 61.406 1.926 -10.208 1.00 18.63 87 ILE A O 1
ATOM 688 N N . ILE A 1 90 ? 61.576 3.725 -8.916 1.00 16.90 88 ILE A N 1
ATOM 689 C CA . ILE A 1 90 ? 62.918 3.993 -9.421 1.00 15.42 88 ILE A CA 1
ATOM 690 C C . ILE A 1 90 ? 63.869 2.829 -9.122 1.00 15.97 88 ILE A C 1
ATOM 691 O O . ILE A 1 90 ? 63.610 2.034 -8.234 1.00 16.04 88 ILE A O 1
ATOM 696 N N . HIS A 1 91 ? 64.978 2.776 -9.829 1.00 16.71 89 HIS A N 1
ATOM 697 C CA . HIS A 1 91 ? 65.965 1.700 -9.683 1.00 18.77 89 HIS A CA 1
ATOM 698 C C . HIS A 1 91 ? 65.335 0.323 -9.905 1.00 19.25 89 HIS A C 1
ATOM 699 O O . HIS A 1 91 ? 65.599 -0.624 -9.163 1.00 20.95 89 HIS A O 1
ATOM 706 N N . GLU A 1 92 ? 64.500 0.227 -10.941 1.00 20.21 90 GLU A N 1
ATOM 707 C CA . GLU A 1 92 ? 63.838 -1.039 -11.314 1.00 21.89 90 GLU A CA 1
ATOM 708 C C . GLU A 1 92 ? 63.075 -1.641 -10.180 1.00 21.04 90 GLU A C 1
ATOM 709 O O . GLU A 1 92 ? 63.353 -2.769 -9.763 1.00 19.24 90 GLU A O 1
ATOM 715 N N . LEU A 1 93 ? 62.098 -0.894 -9.688 1.00 18.66 91 LEU A N 1
ATOM 716 C CA . LEU A 1 93 ? 61.266 -1.306 -8.535 1.00 19.94 91 LEU A CA 1
ATOM 717 C C . LEU A 1 93 ? 62.210 -1.582 -7.331 1.00 20.58 91 LEU A C 1
ATOM 718 O O . LEU A 1 93 ? 62.089 -2.619 -6.654 1.00 20.21 91 LEU A O 1
ATOM 723 N N . GLY A 1 94 ? 63.130 -0.642 -7.092 1.00 18.87 92 GLY A N 1
ATOM 724 C CA . GLY A 1 94 ? 64.109 -0.782 -6.012 1.00 17.76 92 GLY A CA 1
ATOM 725 C C . GLY A 1 94 ? 63.567 -0.704 -4.607 1.00 17.56 92 GLY A C 1
ATOM 726 O O . GLY A 1 94 ? 62.459 -0.250 -4.359 1.00 17.51 92 GLY A O 1
ATOM 727 N N . LEU A 1 95 ? 64.361 -1.207 -3.681 1.00 16.41 93 LEU A N 1
ATOM 728 C CA . LEU A 1 95 ? 64.018 -1.212 -2.268 1.00 17.35 93 LEU A CA 1
ATOM 729 C C . LEU A 1 95 ? 64.909 -0.184 -1.582 1.00 15.58 93 LEU A C 1
ATOM 730 O O . LEU A 1 95 ? 66.113 -0.137 -1.808 1.00 15.97 93 LEU A O 1
ATOM 735 N N . CYS A 1 96 ? 64.299 0.611 -0.724 1.00 14.34 94 CYS A N 1
ATOM 736 C CA . CYS A 1 96 ? 65.058 1.594 0.009 1.00 13.93 94 CYS A CA 1
ATOM 737 C C . CYS A 1 96 ? 64.846 1.329 1.521 1.00 14.12 94 CYS A C 1
ATOM 738 O O . CYS A 1 96 ? 63.701 1.113 1.968 1.00 13.84 94 CYS A O 1
ATOM 741 N N . GLY A 1 97 ? 65.939 1.296 2.266 1.00 14.87 95 GLY A N 1
ATOM 742 C CA . GLY A 1 97 ? 65.809 1.095 3.715 1.00 13.52 95 GLY A CA 1
ATOM 743 C C . GLY A 1 97 ? 65.829 2.462 4.403 1.00 14.76 95 GLY A C 1
ATOM 744 O O . GLY A 1 97 ? 66.576 3.357 3.970 1.00 13.31 95 GLY A O 1
ATOM 745 N N . HIS A 1 98 ? 65.046 2.604 5.482 1.00 14.23 96 HIS A N 1
ATOM 746 C CA . HIS A 1 98 ? 64.970 3.855 6.246 1.00 14.76 96 HIS A CA 1
ATOM 747 C C . HIS A 1 98 ? 65.311 3.487 7.696 1.00 12.41 96 HIS A C 1
ATOM 748 O O . HIS A 1 98 ? 64.497 2.841 8.351 1.00 13.50 96 HIS A O 1
ATOM 755 N N . ILE A 1 99 ? 66.490 3.873 8.172 1.00 14.29 97 ILE A N 1
ATOM 756 C CA . ILE A 1 99 ? 66.887 3.554 9.555 1.00 12.57 97 ILE A CA 1
ATOM 757 C C . ILE A 1 99 ? 66.254 4.635 10.433 1.00 13.79 97 ILE A C 1
ATOM 758 O O . ILE A 1 99 ? 66.329 5.824 10.121 1.00 15.17 97 ILE A O 1
ATOM 763 N N . GLU A 1 100 ? 65.576 4.202 11.497 1.00 13.12 98 GLU A N 1
ATOM 764 C CA . GLU A 1 100 ? 64.863 5.123 12.362 1.00 14.52 98 GLU A CA 1
ATOM 765 C C . GLU A 1 100 ? 64.995 4.752 13.831 1.00 15.27 98 GLU A C 1
ATOM 766 O O . GLU A 1 100 ? 65.279 3.596 14.169 1.00 13.72 98 GLU A O 1
ATOM 772 N N . ASP A 1 101 ? 64.760 5.776 14.635 1.00 11.94 99 ASP A N 1
ATOM 773 C CA . ASP A 1 101 ? 64.631 5.649 16.074 1.00 13.18 99 ASP A CA 1
ATOM 774 C C . ASP A 1 101 ? 65.774 4.940 16.759 1.00 14.62 99 ASP A C 1
ATOM 775 O O . ASP A 1 101 ? 65.555 4.000 17.531 1.00 14.69 99 ASP A O 1
ATOM 780 N N . ILE A 1 102 ? 66.994 5.440 16.492 1.00 13.50 100 ILE A N 1
ATOM 781 C CA . ILE A 1 102 ? 68.188 4.897 17.125 1.00 13.20 100 ILE A CA 1
ATOM 782 C C . ILE A 1 102 ? 68.316 5.494 18.522 1.00 14.32 100 ILE A C 1
ATOM 783 O O . ILE A 1 102 ? 68.259 6.724 18.669 1.00 13.91 100 ILE A O 1
ATOM 788 N N . ALA A 1 103 ? 68.510 4.666 19.558 1.00 13.41 101 ALA A N 1
ATOM 789 C CA . ALA A 1 103 ? 68.680 5.222 20.912 1.00 13.02 101 ALA A CA 1
ATOM 790 C C . ALA A 1 103 ? 69.550 4.255 21.687 1.00 14.01 101 ALA A C 1
ATOM 791 O O . ALA A 1 103 ? 69.233 3.064 21.727 1.00 11.93 101 ALA A O 1
ATOM 793 N N . VAL A 1 104 ? 70.633 4.769 22.264 1.00 13.73 102 VAL A N 1
ATOM 794 C CA . VAL A 1 104 ? 71.501 3.910 23.064 1.00 16.27 102 VAL A CA 1
ATOM 795 C C . VAL A 1 104 ? 71.422 4.472 24.471 1.00 17.43 102 VAL A C 1
ATOM 796 O O . VAL A 1 104 ? 71.584 5.678 24.661 1.00 18.17 102 VAL A O 1
ATOM 800 N N . ASN A 1 105 ? 71.105 3.653 25.459 1.00 18.17 103 ASN A N 1
ATOM 801 C CA . ASN A 1 105 ? 71.083 4.195 26.828 1.00 20.68 103 ASN A CA 1
ATOM 802 C C . ASN A 1 105 ? 72.416 4.735 27.238 1.00 21.21 103 ASN A C 1
ATOM 803 O O . ASN A 1 105 ? 73.458 4.151 26.928 1.00 20.56 103 ASN A O 1
ATOM 808 N N . SER A 1 106 ? 72.386 5.829 28.008 1.00 22.99 104 SER A N 1
ATOM 809 C CA . SER A 1 106 ? 73.598 6.502 28.473 1.00 23.53 104 SER A CA 1
ATOM 810 C C . SER A 1 106 ? 74.649 5.589 29.054 1.00 23.18 104 SER A C 1
ATOM 811 O O . SER A 1 106 ? 75.827 5.678 28.680 1.00 22.74 104 SER A O 1
ATOM 814 N N . LYS A 1 107 ? 74.227 4.732 29.989 1.00 23.36 105 LYS A N 1
ATOM 815 C CA . LYS A 1 107 ? 75.153 3.793 30.640 1.00 23.86 105 LYS A CA 1
ATOM 816 C C . LYS A 1 107 ? 75.881 2.884 29.688 1.00 22.12 105 LYS A C 1
ATOM 817 O O . LYS A 1 107 ? 76.959 2.391 30.022 1.00 19.28 105 LYS A O 1
ATOM 823 N N . TYR A 1 108 ? 75.333 2.722 28.469 1.00 18.01 106 TYR A N 1
ATOM 824 C CA . TYR A 1 108 ? 75.916 1.827 27.473 1.00 16.04 106 TYR A CA 1
ATOM 825 C C . TYR A 1 108 ? 76.579 2.521 26.304 1.00 16.87 106 TYR A C 1
ATOM 826 O O . TYR A 1 108 ? 77.059 1.862 25.398 1.00 18.03 106 TYR A O 1
ATOM 835 N N . GLN A 1 109 ? 76.656 3.855 26.323 1.00 18.29 107 GLN A N 1
ATOM 836 C CA . GLN A 1 109 ? 77.297 4.532 25.197 1.00 19.44 107 GLN A CA 1
ATOM 837 C C . GLN A 1 109 ? 78.825 4.494 25.309 1.00 20.74 107 GLN A C 1
ATOM 838 O O . GLN A 1 109 ? 79.360 4.207 26.360 1.00 21.66 107 GLN A O 1
ATOM 844 N N . GLY A 1 110 ? 79.519 4.751 24.197 1.00 19.78 108 GLY A N 1
ATOM 845 C CA . GLY A 1 110 ? 80.968 4.768 24.178 1.00 19.36 108 GLY A CA 1
ATOM 846 C C . GLY A 1 110 ? 81.602 3.402 24.226 1.00 19.86 108 GLY A C 1
ATOM 847 O O . GLY A 1 110 ? 82.804 3.265 24.508 1.00 20.14 108 GLY A O 1
ATOM 848 N N . GLN A 1 111 ? 80.808 2.384 23.901 1.00 19.90 109 GLN A N 1
ATOM 849 C CA . GLN A 1 111 ? 81.292 1.008 23.957 1.00 20.35 109 GLN A CA 1
ATOM 850 C C . GLN A 1 111 ? 81.207 0.330 22.592 1.00 19.62 109 GLN A C 1
ATOM 851 O O . GLN A 1 111 ? 81.419 -0.860 22.485 1.00 17.47 109 GLN A O 1
ATOM 857 N N . GLY A 1 112 ? 80.845 1.102 21.572 1.00 18.13 110 GLY A N 1
ATOM 858 C CA . GLY A 1 112 ? 80.749 0.584 20.216 1.00 17.33 110 GLY A CA 1
ATOM 859 C C . GLY A 1 112 ? 79.388 -0.030 19.891 1.00 15.59 110 GLY A C 1
ATOM 860 O O . GLY A 1 112 ? 79.213 -0.585 18.781 1.00 15.69 110 GLY A O 1
ATOM 861 N N . LEU A 1 113 ? 78.416 0.080 20.788 1.00 13.88 111 LEU A N 1
ATOM 862 C CA . LEU A 1 113 ? 77.152 -0.574 20.528 1.00 14.54 111 LEU A CA 1
ATOM 863 C C . LEU A 1 113 ? 76.325 0.152 19.515 1.00 13.39 111 LEU A C 1
ATOM 864 O O . LEU A 1 113 ? 75.571 -0.470 18.808 1.00 12.62 111 LEU A O 1
ATOM 869 N N . GLY A 1 114 ? 76.426 1.482 19.492 1.00 13.55 112 GLY A N 1
ATOM 870 C CA . GLY A 1 114 ? 75.647 2.218 18.481 1.00 12.70 112 GLY A CA 1
ATOM 871 C C . GLY A 1 114 ? 76.104 1.832 17.078 1.00 13.16 112 GLY A C 1
ATOM 872 O O . GLY A 1 114 ? 75.259 1.594 16.181 1.00 12.50 112 GLY A O 1
ATOM 873 N N . LYS A 1 115 ? 77.414 1.802 16.859 1.00 13.86 113 LYS A N 1
ATOM 874 C CA . LYS A 1 115 ? 77.941 1.437 15.551 1.00 12.77 113 LYS A CA 1
ATOM 875 C C . LYS A 1 115 ? 77.527 0.002 15.185 1.00 14.69 113 LYS A C 1
ATOM 876 O O . LYS A 1 115 ? 77.101 -0.297 14.038 1.00 13.10 113 LYS A O 1
ATOM 882 N N . LEU A 1 116 ? 77.659 -0.919 16.147 1.00 12.97 114 LEU A N 1
ATOM 883 C CA . LEU A 1 116 ? 77.257 -2.289 15.817 1.00 14.57 114 LEU A CA 1
ATOM 884 C C . LEU A 1 116 ? 75.762 -2.366 15.502 1.00 12.79 114 LEU A C 1
ATOM 885 O O . LEU A 1 116 ? 75.327 -3.126 14.629 1.00 13.69 114 LEU A O 1
ATOM 890 N N . LEU A 1 117 ? 74.952 -1.606 16.239 1.00 12.09 115 LEU A N 1
ATOM 891 C CA . LEU A 1 117 ? 73.510 -1.602 15.926 1.00 12.55 115 LEU A CA 1
ATOM 892 C C . LEU A 1 117 ? 73.280 -1.108 14.462 1.00 11.50 115 LEU A C 1
ATOM 893 O O . LEU A 1 117 ? 72.528 -1.709 13.702 1.00 11.92 115 LEU A O 1
ATOM 898 N N . ILE A 1 118 ? 73.894 0.014 14.115 1.00 12.35 116 ILE A N 1
ATOM 899 C CA . ILE A 1 118 ? 73.699 0.535 12.734 1.00 12.38 116 ILE A CA 1
ATOM 900 C C . ILE A 1 118 ? 74.210 -0.509 11.738 1.00 12.01 116 ILE A C 1
ATOM 901 O O . ILE A 1 118 ? 73.592 -0.745 10.713 1.00 13.16 116 ILE A O 1
ATOM 906 N N . ASP A 1 119 ? 75.352 -1.133 12.035 1.00 12.16 117 ASP A N 1
ATOM 907 C CA . ASP A 1 119 ? 75.892 -2.135 11.124 1.00 13.36 117 ASP A CA 1
ATOM 908 C C . ASP A 1 119 ? 74.914 -3.288 10.906 1.00 13.26 117 ASP A C 1
ATOM 909 O O . ASP A 1 119 ? 74.755 -3.783 9.792 1.00 12.76 117 ASP A O 1
ATOM 914 N N . GLN A 1 120 ? 74.260 -3.713 11.960 1.00 13.47 118 GLN A N 1
ATOM 915 C CA . GLN A 1 120 ? 73.302 -4.806 11.843 1.00 13.83 118 GLN A CA 1
ATOM 916 C C . GLN A 1 120 ? 72.079 -4.373 11.046 1.00 12.11 118 GLN A C 1
ATOM 917 O O . GLN A 1 120 ? 71.542 -5.139 10.203 1.00 12.33 118 GLN A O 1
ATOM 927 N N . LEU A 1 121 ? 71.653 -3.134 11.229 1.00 11.22 119 LEU A N 1
ATOM 928 C CA . LEU A 1 121 ? 70.474 -2.638 10.492 1.00 11.90 119 LEU A CA 1
ATOM 929 C C . LEU A 1 121 ? 70.784 -2.541 9.006 1.00 13.05 119 LEU A C 1
ATOM 930 O O . LEU A 1 121 ? 69.938 -2.902 8.168 1.00 12.62 119 LEU A O 1
ATOM 935 N N . VAL A 1 122 ? 71.972 -2.035 8.706 1.00 11.85 120 VAL A N 1
ATOM 936 C CA . VAL A 1 122 ? 72.430 -1.926 7.336 1.00 13.15 120 VAL A CA 1
ATOM 937 C C . VAL A 1 122 ? 72.501 -3.320 6.683 1.00 14.48 120 VAL A C 1
ATOM 938 O O . VAL A 1 122 ? 72.132 -3.512 5.509 1.00 13.86 120 VAL A O 1
ATOM 942 N N . THR A 1 123 ? 72.985 -4.294 7.444 1.00 13.84 121 THR A N 1
ATOM 943 C CA . THR A 1 123 ? 73.074 -5.638 6.919 1.00 15.16 121 THR A CA 1
ATOM 944 C C . THR A 1 123 ? 71.694 -6.192 6.606 1.00 14.69 121 THR A C 1
ATOM 945 O O . THR A 1 123 ? 71.485 -6.897 5.585 1.00 16.32 121 THR A O 1
ATOM 949 N N . ILE A 1 124 ? 70.740 -5.883 7.470 1.00 13.83 122 ILE A N 1
ATOM 950 C CA . ILE A 1 124 ? 69.381 -6.357 7.268 1.00 16.36 122 ILE A CA 1
ATOM 951 C C . ILE A 1 124 ? 68.900 -5.767 5.974 1.00 16.26 122 ILE A C 1
ATOM 952 O O . ILE A 1 124 ? 68.319 -6.466 5.138 1.00 15.75 122 ILE A O 1
ATOM 957 N N . GLY A 1 125 ? 69.145 -4.471 5.810 1.00 14.03 123 GLY A N 1
ATOM 958 C CA . GLY A 1 125 ? 68.689 -3.830 4.570 1.00 15.38 123 GLY A CA 1
ATOM 959 C C . GLY A 1 125 ? 69.318 -4.344 3.293 1.00 15.48 123 GLY A C 1
ATOM 960 O O . GLY A 1 125 ? 68.606 -4.593 2.311 1.00 16.90 123 GLY A O 1
ATOM 961 N N . PHE A 1 126 ? 70.644 -4.480 3.273 1.00 14.67 124 PHE A N 1
ATOM 962 C CA . PHE A 1 126 ? 71.299 -4.958 2.091 1.00 15.71 124 PHE A CA 1
ATOM 963 C C . PHE A 1 126 ? 70.908 -6.409 1.838 1.00 18.14 124 PHE A C 1
ATOM 964 O O . PHE A 1 126 ? 70.775 -6.801 0.690 1.00 18.28 124 PHE A O 1
ATOM 972 N N . ASP A 1 127 ? 70.731 -7.206 2.890 1.00 18.71 125 ASP A N 1
ATOM 973 C CA . ASP A 1 127 ? 70.346 -8.625 2.663 1.00 19.52 125 ASP A CA 1
ATOM 974 C C . ASP A 1 127 ? 68.962 -8.715 2.002 1.00 20.80 125 ASP A C 1
ATOM 975 O O . ASP A 1 127 ? 68.666 -9.658 1.231 1.00 20.22 125 ASP A O 1
ATOM 980 N N . TYR A 1 128 ? 68.097 -7.745 2.284 1.00 19.36 126 TYR A N 1
ATOM 981 C CA . TYR A 1 128 ? 66.797 -7.731 1.612 1.00 20.06 126 TYR A CA 1
ATOM 982 C C . TYR A 1 128 ? 66.909 -7.265 0.147 1.00 19.73 126 TYR A C 1
ATOM 983 O O . TYR A 1 128 ? 65.969 -7.432 -0.655 1.00 21.56 126 TYR A O 1
ATOM 992 N N . GLY A 1 129 ? 68.030 -6.670 -0.199 1.00 17.76 127 GLY A N 1
ATOM 993 C CA . GLY A 1 129 ? 68.199 -6.191 -1.555 1.00 17.23 127 GLY A CA 1
ATOM 994 C C . GLY A 1 129 ? 68.070 -4.681 -1.715 1.00 17.87 127 GLY A C 1
ATOM 995 O O . GLY A 1 129 ? 67.962 -4.172 -2.838 1.00 17.89 127 GLY A O 1
ATOM 996 N N . CYS A 1 130 ? 68.097 -3.933 -0.610 1.00 15.91 128 CYS A N 1
ATOM 997 C CA . CYS A 1 130 ? 68.023 -2.492 -0.723 1.00 14.34 128 CYS A CA 1
ATOM 998 C C . CYS A 1 130 ? 69.181 -1.919 -1.545 1.00 15.30 128 CYS A C 1
ATOM 999 O O . CYS A 1 130 ? 70.337 -2.291 -1.330 1.00 16.01 128 CYS A O 1
ATOM 1002 N N . TYR A 1 131 ? 68.895 -1.001 -2.463 1.00 13.38 129 TYR A N 1
ATOM 1003 C CA . TYR A 1 131 ? 69.964 -0.374 -3.279 1.00 14.37 129 TYR A CA 1
ATOM 1004 C C . TYR A 1 131 ? 70.569 0.795 -2.461 1.00 14.20 129 TYR A C 1
ATOM 1005 O O . TYR A 1 131 ? 71.644 1.325 -2.772 1.00 14.68 129 TYR A O 1
ATOM 1014 N N . LYS A 1 132 ? 69.844 1.226 -1.453 1.00 14.33 130 LYS A N 1
ATOM 1015 C CA . LYS A 1 132 ? 70.392 2.264 -0.564 1.00 13.80 130 LYS A CA 1
ATOM 1016 C C . LYS A 1 132 ? 69.718 2.227 0.786 1.00 13.37 130 LYS A C 1
ATOM 1017 O O . LYS A 1 132 ? 68.620 1.718 0.941 1.00 14.00 130 LYS A O 1
ATOM 1023 N N . ILE A 1 133 ? 70.395 2.754 1.786 1.00 12.46 131 ILE A N 1
ATOM 1024 C CA . ILE A 1 133 ? 69.774 2.834 3.119 1.00 12.11 131 ILE A CA 1
ATOM 1025 C C . ILE A 1 133 ? 70.054 4.260 3.556 1.00 11.01 131 ILE A C 1
ATOM 1026 O O . ILE A 1 133 ? 71.192 4.748 3.420 1.00 10.13 131 ILE A O 1
ATOM 1031 N N . ILE A 1 134 ? 68.998 4.957 3.987 1.00 13.15 132 ILE A N 1
ATOM 1032 C CA . ILE A 1 134 ? 69.162 6.329 4.443 1.00 12.26 132 ILE A CA 1
ATOM 1033 C C . ILE A 1 134 ? 68.620 6.527 5.864 1.00 12.77 132 ILE A C 1
ATOM 1034 O O . ILE A 1 134 ? 67.914 5.677 6.383 1.00 12.53 132 ILE A O 1
ATOM 1039 N N . LEU A 1 135 ? 68.947 7.667 6.459 1.00 12.05 133 LEU A N 1
ATOM 1040 C CA . LEU A 1 135 ? 68.471 8.037 7.803 1.00 13.04 133 LEU A CA 1
ATOM 1041 C C . LEU A 1 135 ? 68.711 9.546 7.903 1.00 14.45 133 LEU A C 1
ATOM 1042 O O . LEU A 1 135 ? 69.426 10.128 7.046 1.00 14.74 133 LEU A O 1
ATOM 1047 N N . ASP A 1 136 ? 68.037 10.180 8.868 1.00 13.41 134 ASP A N 1
ATOM 1048 C CA . ASP A 1 136 ? 68.216 11.605 9.140 1.00 14.24 134 ASP A CA 1
ATOM 1049 C C . ASP A 1 136 ? 68.781 11.716 10.575 1.00 15.04 134 ASP A C 1
ATOM 1050 O O . ASP A 1 136 ? 68.301 11.056 11.487 1.00 17.18 134 ASP A O 1
ATOM 1055 N N . CYS A 1 137 ? 69.774 12.569 10.762 1.00 15.09 135 CYS A N 1
ATOM 1056 C CA . CYS A 1 137 ? 70.358 12.741 12.089 1.00 15.87 135 CYS A CA 1
ATOM 1057 C C . CYS A 1 137 ? 70.584 14.225 12.379 1.00 17.12 135 CYS A C 1
ATOM 1058 O O . CYS A 1 137 ? 70.570 15.056 11.466 1.00 16.04 135 CYS A O 1
ATOM 1061 N N . ASP A 1 138 ? 70.841 14.523 13.652 1.00 18.23 136 ASP A N 1
ATOM 1062 C CA . ASP A 1 138 ? 71.111 15.889 14.059 1.00 19.87 136 ASP A CA 1
ATOM 1063 C C . ASP A 1 138 ? 72.502 16.133 13.619 1.00 21.13 136 ASP A C 1
ATOM 1064 O O . ASP A 1 138 ? 73.326 15.198 13.558 1.00 20.77 136 ASP A O 1
ATOM 1069 N N . GLU A 1 139 ? 72.811 17.392 13.335 1.00 22.48 137 GLU A N 1
ATOM 1070 C CA . GLU A 1 139 ? 74.164 17.705 12.871 1.00 24.23 137 GLU A CA 1
ATOM 1071 C C . GLU A 1 139 ? 75.248 17.170 13.813 1.00 20.48 137 GLU A C 1
ATOM 1072 O O . GLU A 1 139 ? 76.299 16.740 13.387 1.00 20.47 137 GLU A O 1
ATOM 1078 N N . LYS A 1 140 ? 74.999 17.185 15.109 1.00 22.02 138 LYS A N 1
ATOM 1079 C CA . LYS A 1 140 ? 76.029 16.731 16.018 1.00 20.91 138 LYS A CA 1
ATOM 1080 C C . LYS A 1 140 ? 76.315 15.225 15.986 1.00 19.98 138 LYS A C 1
ATOM 1081 O O . LYS A 1 140 ? 77.293 14.759 16.556 1.00 19.80 138 LYS A O 1
ATOM 1087 N N . ASN A 1 141 ? 75.475 14.473 15.304 1.00 19.08 139 ASN A N 1
ATOM 1088 C CA . ASN A 1 141 ? 75.696 13.043 15.199 1.00 16.82 139 ASN A CA 1
ATOM 1089 C C . ASN A 1 141 ? 76.259 12.658 13.829 1.00 16.99 139 ASN A C 1
ATOM 1090 O O . ASN A 1 141 ? 76.533 11.506 13.592 1.00 14.66 139 ASN A O 1
ATOM 1095 N N . VAL A 1 142 ? 76.473 13.627 12.943 1.00 15.20 140 VAL A N 1
ATOM 1096 C CA . VAL A 1 142 ? 77.023 13.266 11.629 1.00 15.19 140 VAL A CA 1
ATOM 1097 C C . VAL A 1 142 ? 78.336 12.477 11.686 1.00 16.87 140 VAL A C 1
ATOM 1098 O O . VAL A 1 142 ? 78.500 11.491 10.985 1.00 15.54 140 VAL A O 1
ATOM 1102 N N . LYS A 1 143 ? 79.287 12.899 12.518 1.00 16.76 141 LYS A N 1
ATOM 1103 C CA . LYS A 1 143 ? 80.555 12.154 12.601 1.00 16.34 141 LYS A CA 1
ATOM 1104 C C . LYS A 1 143 ? 80.390 10.686 13.001 1.00 15.64 141 LYS A C 1
ATOM 1105 O O . LYS A 1 143 ? 81.098 9.836 12.509 1.00 15.43 141 LYS A O 1
ATOM 1111 N N . PHE A 1 144 ? 79.489 10.404 13.927 1.00 15.08 142 PHE A N 1
ATOM 1112 C CA . PHE A 1 144 ? 79.262 9.014 14.309 1.00 13.62 142 PHE A CA 1
ATOM 1113 C C . PHE A 1 144 ? 78.744 8.255 13.059 1.00 15.00 142 PHE A C 1
ATOM 1114 O O . PHE A 1 144 ? 79.195 7.141 12.750 1.00 14.50 142 PHE A O 1
ATOM 1122 N N . TYR A 1 145 ? 77.817 8.861 12.319 1.00 13.91 143 TYR A N 1
ATOM 1123 C CA . TYR A 1 145 ? 77.283 8.122 11.172 1.00 13.08 143 TYR A CA 1
ATOM 1124 C C . TYR A 1 145 ? 78.315 7.935 10.050 1.00 13.53 143 TYR A C 1
ATOM 1125 O O . TYR A 1 145 ? 78.334 6.890 9.344 1.00 13.43 143 TYR A O 1
ATOM 1134 N N . GLU A 1 146 ? 79.183 8.918 9.881 1.00 11.53 144 GLU A N 1
ATOM 1135 C CA . GLU A 1 146 ? 80.269 8.765 8.881 1.00 13.84 144 GLU A CA 1
ATOM 1136 C C . GLU A 1 146 ? 81.167 7.584 9.313 1.00 15.64 144 GLU A C 1
ATOM 1137 O O . GLU A 1 146 ? 81.681 6.834 8.462 1.00 15.12 144 GLU A O 1
ATOM 1143 N N . LYS A 1 147 ? 81.366 7.423 10.617 1.00 14.56 145 LYS A N 1
ATOM 1144 C CA . LYS A 1 147 ? 82.169 6.278 11.102 1.00 15.78 145 LYS A CA 1
ATOM 1145 C C . LYS A 1 147 ? 81.438 4.914 10.932 1.00 16.27 145 LYS A C 1
ATOM 1146 O O . LYS A 1 147 ? 82.069 3.841 11.053 1.00 17.43 145 LYS A O 1
ATOM 1152 N N . CYS A 1 148 ? 80.129 4.961 10.676 1.00 15.28 146 CYS A N 1
ATOM 1153 C CA . CYS A 1 148 ? 79.352 3.746 10.370 1.00 14.07 146 CYS A CA 1
ATOM 1154 C C . CYS A 1 148 ? 79.346 3.529 8.849 1.00 14.42 146 CYS A C 1
ATOM 1155 O O . CYS A 1 148 ? 78.783 2.544 8.357 1.00 15.80 146 CYS A O 1
ATOM 1158 N N . GLY A 1 149 ? 79.969 4.428 8.092 1.00 14.40 147 GLY A N 1
ATOM 1159 C CA . GLY A 1 149 ? 80.010 4.203 6.636 1.00 13.35 147 GLY A CA 1
ATOM 1160 C C . GLY A 1 149 ? 79.019 5.043 5.839 1.00 14.65 147 GLY A C 1
ATOM 1161 O O . GLY A 1 149 ? 78.892 4.877 4.611 1.00 13.34 147 GLY A O 1
ATOM 1162 N N . PHE A 1 150 ? 78.298 5.924 6.534 1.00 12.93 148 PHE A N 1
ATOM 1163 C CA . PHE A 1 150 ? 77.331 6.783 5.843 1.00 12.82 148 PHE A CA 1
ATOM 1164 C C . PHE A 1 150 ? 77.980 8.076 5.345 1.00 14.49 148 PHE A C 1
ATOM 1165 O O . PHE A 1 150 ? 79.024 8.466 5.829 1.00 12.87 148 PHE A O 1
ATOM 1173 N N . SER A 1 151 ? 77.366 8.711 4.347 1.00 16.35 149 SER A N 1
ATOM 1174 C CA . SER A 1 151 ? 77.890 9.974 3.850 1.00 17.56 149 SER A CA 1
ATOM 1175 C C . SER A 1 151 ? 76.727 10.975 3.757 1.00 18.88 149 SER A C 1
ATOM 1176 O O . SER A 1 151 ? 75.554 10.600 3.606 1.00 17.21 149 SER A O 1
ATOM 1179 N N . ASN A 1 152 ? 77.060 12.251 3.905 1.00 20.14 150 ASN A N 1
ATOM 1180 C CA . ASN A 1 152 ? 76.084 13.341 3.891 1.00 22.54 150 ASN A CA 1
ATOM 1181 C C . ASN A 1 152 ? 75.438 13.391 2.497 1.00 24.59 150 ASN A C 1
ATOM 1182 O O . ASN A 1 152 ? 76.136 13.615 1.512 1.00 26.96 150 ASN A O 1
ATOM 1187 N N . ALA A 1 153 ? 74.112 13.213 2.424 1.00 21.92 151 ALA A N 1
ATOM 1188 C CA . ALA A 1 153 ? 73.385 13.162 1.160 1.00 22.25 151 ALA A CA 1
ATOM 1189 C C . ALA A 1 153 ? 72.336 14.236 0.908 1.00 23.33 151 ALA A C 1
ATOM 1190 O O . ALA A 1 153 ? 71.793 14.326 -0.214 1.00 25.32 151 ALA A O 1
ATOM 1192 N N . GLY A 1 154 ? 72.025 15.016 1.927 1.00 23.43 152 GLY A N 1
ATOM 1193 C CA . GLY A 1 154 ? 71.002 16.022 1.739 1.00 22.71 152 GLY A CA 1
ATOM 1194 C C . GLY A 1 154 ? 70.586 16.617 3.051 1.00 21.55 152 GLY A C 1
ATOM 1195 O O . GLY A 1 154 ? 71.258 16.406 4.084 1.00 20.47 152 GLY A O 1
ATOM 1196 N N .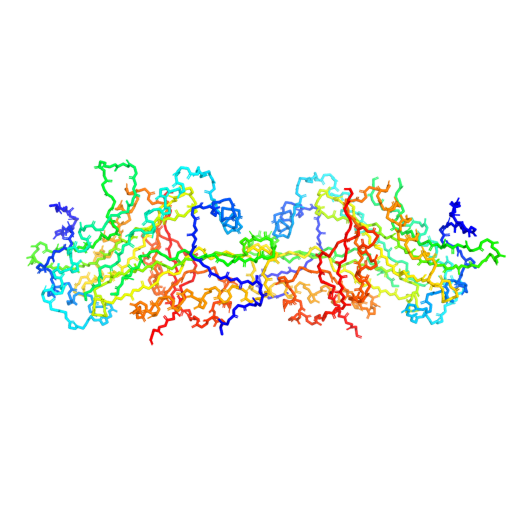 VAL A 1 155 ? 69.485 17.371 2.986 1.00 21.09 153 VAL A N 1
ATOM 1197 C CA . VAL A 1 155 ? 68.892 18.064 4.124 1.00 19.98 153 VAL A CA 1
ATOM 1198 C C . VAL A 1 155 ? 67.538 17.480 4.445 1.00 18.82 153 VAL A C 1
ATOM 1199 O O . VAL A 1 155 ? 66.715 17.231 3.562 1.00 20.06 153 VAL A O 1
ATOM 1203 N N . GLU A 1 156 ? 67.322 17.199 5.722 1.00 17.40 154 GLU A N 1
ATOM 1204 C CA . GLU A 1 156 ? 66.036 16.708 6.144 1.00 17.36 154 GLU A CA 1
ATOM 1205 C C . GLU A 1 156 ? 65.183 17.932 6.436 1.00 17.97 154 GLU A C 1
ATOM 1206 O O . GLU A 1 156 ? 65.593 18.834 7.211 1.00 17.92 154 GLU A O 1
ATOM 1212 N N . MET A 1 157 ? 64.010 17.941 5.815 1.00 18.40 155 MET A N 1
ATOM 1213 C CA . MET A 1 157 ? 63.019 18.989 6.005 1.00 18.83 155 MET A CA 1
ATOM 1214 C C . MET A 1 157 ? 61.789 18.413 6.680 1.00 19.02 155 MET A C 1
ATOM 1215 O O . MET A 1 157 ? 61.357 17.302 6.381 1.00 18.84 155 MET A O 1
ATOM 1220 N N . GLN A 1 158 ? 61.210 19.142 7.618 1.00 18.57 156 GLN A N 1
ATOM 1221 C CA . GLN A 1 158 ? 60.012 18.647 8.249 1.00 19.98 156 GLN A CA 1
ATOM 1222 C C . GLN A 1 158 ? 58.894 19.686 8.376 1.00 22.10 156 GLN A C 1
ATOM 1223 O O . GLN A 1 158 ? 59.138 20.885 8.326 1.00 22.33 156 GLN A O 1
ATOM 1229 N N . ILE A 1 159 ? 57.682 19.181 8.543 1.00 22.66 157 ILE A N 1
ATOM 1230 C CA . ILE A 1 159 ? 56.505 20.018 8.805 1.00 25.38 157 ILE A CA 1
ATOM 1231 C C . ILE A 1 159 ? 55.692 19.244 9.852 1.00 27.62 157 ILE A C 1
ATOM 1232 O O . ILE A 1 159 ? 55.422 18.054 9.693 1.00 24.79 157 ILE A O 1
ATOM 1237 N N . ARG A 1 160 ? 55.329 19.913 10.956 1.00 30.61 158 ARG A N 1
ATOM 1238 C CA . ARG A 1 160 ? 54.594 19.238 12.036 1.00 33.45 158 ARG A CA 1
ATOM 1239 C C . ARG A 1 160 ? 53.156 19.696 12.152 1.00 36.83 158 ARG A C 1
ATOM 1240 O O . ARG A 1 160 ? 52.860 20.849 11.894 1.00 36.67 158 ARG A O 1
ATOM 1248 N N . LYS A 1 161 ? 52.268 18.775 12.504 1.00 40.03 159 LYS A N 1
ATOM 1249 C CA . LYS A 1 161 ? 50.844 19.075 12.620 1.00 44.21 159 LYS A CA 1
ATOM 1250 C C . LYS A 1 161 ? 50.607 20.154 13.677 1.00 45.77 159 LYS A C 1
ATOM 1251 O O . LYS A 1 161 ? 51.315 20.159 14.724 1.00 46.84 159 LYS A O 1
ATOM 1258 N N . LEU B 1 5 ? 87.440 33.347 21.410 1.00 49.13 3 LEU B N 1
ATOM 1259 C CA . LEU B 1 5 ? 87.042 31.997 20.850 1.00 48.89 3 LEU B CA 1
ATOM 1260 C C . LEU B 1 5 ? 86.743 32.050 19.333 1.00 49.25 3 LEU B C 1
ATOM 1261 O O . LEU B 1 5 ? 87.106 33.025 18.661 1.00 50.65 3 LEU B O 1
ATOM 1266 N N . PRO B 1 6 ? 86.129 30.980 18.762 1.00 48.22 4 PRO B N 1
ATOM 1267 C CA . PRO B 1 6 ? 85.778 30.975 17.336 1.00 47.38 4 PRO B CA 1
ATOM 1268 C C . PRO B 1 6 ? 84.936 32.227 17.234 1.00 46.65 4 PRO B C 1
ATOM 1269 O O . PRO B 1 6 ? 84.628 32.858 18.268 1.00 45.68 4 PRO B O 1
ATOM 1273 N N . ASP B 1 7 ? 84.498 32.612 16.045 1.00 45.11 5 ASP B N 1
ATOM 1274 C CA . ASP B 1 7 ? 83.735 33.834 16.076 1.00 42.82 5 ASP B CA 1
ATOM 1275 C C . ASP B 1 7 ? 82.273 33.637 16.350 1.00 37.89 5 ASP B C 1
ATOM 1276 O O . ASP B 1 7 ? 81.658 32.595 16.054 1.00 38.12 5 ASP B O 1
ATOM 1281 N N . GLY B 1 8 ? 81.746 34.654 16.998 1.00 31.98 6 GLY B N 1
ATOM 1282 C CA . GLY B 1 8 ? 80.377 34.599 17.398 1.00 27.70 6 GLY B CA 1
ATOM 1283 C C . GLY B 1 8 ? 80.305 34.126 18.844 1.00 22.66 6 GLY B C 1
ATOM 1284 O O . GLY B 1 8 ? 79.215 34.156 19.397 1.00 21.74 6 GLY B O 1
ATOM 1285 N N . PHE B 1 9 ? 81.430 33.687 19.438 1.00 20.24 7 PHE B N 1
ATOM 1286 C CA . PHE B 1 9 ? 81.431 33.201 20.841 1.00 20.05 7 PHE B CA 1
ATOM 1287 C C . PHE B 1 9 ? 82.520 33.816 21.703 1.00 18.21 7 PHE B C 1
ATOM 1288 O O . PHE B 1 9 ? 83.562 34.253 21.199 1.00 20.24 7 PHE B O 1
ATOM 1296 N N . TYR B 1 10 ? 82.303 33.814 23.019 1.00 17.84 8 TYR B N 1
ATOM 1297 C CA . TYR B 1 10 ? 83.335 34.272 23.932 1.00 17.39 8 TYR B CA 1
ATOM 1298 C C . TYR B 1 10 ? 83.198 33.482 25.225 1.00 16.14 8 TYR B C 1
ATOM 1299 O O . TYR B 1 10 ? 82.188 32.817 25.440 1.00 17.44 8 TYR B O 1
ATOM 1308 N N . ILE B 1 11 ? 84.199 33.575 26.069 1.00 16.81 9 ILE B N 1
ATOM 1309 C CA . ILE B 1 11 ? 84.142 32.879 27.353 1.00 16.24 9 ILE B CA 1
ATOM 1310 C C . ILE B 1 11 ? 84.366 33.906 28.482 1.00 16.14 9 ILE B C 1
ATOM 1311 O O . ILE B 1 11 ? 85.153 34.877 28.339 1.00 17.27 9 ILE B O 1
ATOM 1316 N N . ARG B 1 12 ? 83.642 33.734 29.587 1.00 14.63 10 ARG B N 1
ATOM 1317 C CA . ARG B 1 12 ? 83.792 34.615 30.742 1.00 15.49 10 ARG B CA 1
ATOM 1318 C C . ARG B 1 12 ? 83.405 33.872 32.011 1.00 16.44 10 ARG B C 1
ATOM 1319 O O . ARG B 1 12 ? 82.807 32.780 31.960 1.00 17.59 10 ARG B O 1
ATOM 1327 N N . ARG B 1 13 ? 83.735 34.473 33.155 1.00 16.18 11 ARG B N 1
ATOM 1328 C CA . ARG B 1 13 ? 83.339 33.866 34.406 1.00 15.77 11 ARG B CA 1
ATOM 1329 C C . ARG B 1 13 ? 81.821 33.947 34.497 1.00 16.70 11 ARG B C 1
ATOM 1330 O O . ARG B 1 13 ? 81.168 34.899 34.000 1.00 15.19 11 ARG B O 1
ATOM 1338 N N . MET B 1 14 ? 81.254 32.948 35.150 1.00 14.28 12 MET B N 1
ATOM 1339 C CA . MET B 1 14 ? 79.832 32.887 35.361 1.00 15.45 12 MET B CA 1
ATOM 1340 C C . MET B 1 14 ? 79.389 34.058 36.291 1.00 17.87 12 MET B C 1
ATOM 1341 O O . MET B 1 14 ? 80.145 34.457 37.213 1.00 16.04 12 MET B O 1
ATOM 1346 N N . GLU B 1 15 ? 78.197 34.607 36.045 1.00 15.74 13 GLU B N 1
ATOM 1347 C CA . GLU B 1 15 ? 77.658 35.701 36.878 1.00 17.25 13 GLU B CA 1
ATOM 1348 C C . GLU B 1 15 ? 76.242 35.400 37.433 1.00 19.38 13 GLU B C 1
ATOM 1349 O O . GLU B 1 15 ? 75.564 34.486 36.972 1.00 19.11 13 GLU B O 1
ATOM 1355 N N . GLU B 1 16 ? 75.791 36.185 38.408 1.00 20.04 14 GLU B N 1
ATOM 1356 C CA . GLU B 1 16 ? 74.437 36.000 38.972 1.00 22.06 14 GLU B CA 1
ATOM 1357 C C . GLU B 1 16 ? 73.318 35.906 37.939 1.00 21.26 14 GLU B C 1
ATOM 1358 O O . GLU B 1 16 ? 72.363 35.132 38.102 1.00 22.73 14 GLU B O 1
ATOM 1364 N N . GLY B 1 17 ? 73.409 36.692 36.870 1.00 19.80 15 GLY B N 1
ATOM 1365 C CA . GLY B 1 17 ? 72.343 36.666 35.886 1.00 18.94 15 GLY B CA 1
ATOM 1366 C C . GLY B 1 17 ? 72.257 35.414 35.036 1.00 19.39 15 GLY B C 1
ATOM 1367 O O . GLY B 1 17 ? 71.323 35.249 34.291 1.00 18.42 15 GLY B O 1
ATOM 1368 N N . ASP B 1 18 ? 73.245 34.535 35.156 1.00 17.89 16 ASP B N 1
ATOM 1369 C CA . ASP B 1 18 ? 73.299 33.302 34.352 1.00 17.28 16 ASP B CA 1
ATOM 1370 C C . ASP B 1 18 ? 72.455 32.145 34.870 1.00 15.21 16 ASP B C 1
ATOM 1371 O O . ASP B 1 18 ? 72.384 31.121 34.211 1.00 16.54 16 ASP B O 1
ATOM 1376 N N . LEU B 1 19 ? 71.770 32.326 35.991 1.00 14.94 17 LEU B N 1
ATOM 1377 C CA . LEU B 1 19 ? 70.987 31.218 36.569 1.00 16.78 17 LEU B CA 1
ATOM 1378 C C . LEU B 1 19 ? 70.123 30.444 35.603 1.00 17.90 17 LEU B C 1
ATOM 1379 O O . LEU B 1 19 ? 70.260 29.237 35.461 1.00 15.65 17 LEU B O 1
ATOM 1384 N N . GLU B 1 20 ? 69.250 31.139 34.891 1.00 17.03 18 GLU B N 1
ATOM 1385 C CA . GLU B 1 20 ? 68.349 30.414 34.035 1.00 20.79 18 GLU B CA 1
ATOM 1386 C C . GLU B 1 20 ? 69.063 29.672 32.900 1.00 19.64 18 GLU B C 1
ATOM 1387 O O . GLU B 1 20 ? 68.766 28.509 32.591 1.00 19.61 18 GLU B O 1
ATOM 1393 N N . GLN B 1 21 ? 69.996 30.341 32.250 1.00 17.57 19 GLN B N 1
ATOM 1394 C CA . GLN B 1 21 ? 70.633 29.691 31.121 1.00 18.41 19 GLN B CA 1
ATOM 1395 C C . GLN B 1 21 ? 71.605 28.623 31.535 1.00 17.55 19 GLN B C 1
ATOM 1396 O O . GLN B 1 21 ? 71.769 27.614 30.826 1.00 17.16 19 GLN B O 1
ATOM 1402 N N . VAL B 1 22 ? 72.219 28.821 32.699 1.00 16.67 20 VAL B N 1
ATOM 1403 C CA . VAL B 1 22 ? 73.130 27.789 33.196 1.00 15.79 20 VAL B CA 1
ATOM 1404 C C . VAL B 1 22 ? 72.296 26.555 33.631 1.00 17.07 20 VAL B C 1
ATOM 1405 O O . VAL B 1 22 ? 72.705 25.398 33.425 1.00 16.73 20 VAL B O 1
ATOM 1409 N N . THR B 1 23 ? 71.121 26.793 34.197 1.00 17.36 21 THR B N 1
ATOM 1410 C CA . THR B 1 23 ? 70.265 25.667 34.583 1.00 20.10 21 THR B CA 1
ATOM 1411 C C . THR B 1 23 ? 69.911 24.835 33.349 1.00 21.24 21 THR B C 1
ATOM 1412 O O . THR B 1 23 ? 69.994 23.592 33.348 1.00 21.15 21 THR B O 1
ATOM 1416 N N . GLU B 1 24 ? 69.495 25.529 32.297 1.00 21.12 22 GLU B N 1
ATOM 1417 C CA . GLU B 1 24 ? 69.096 24.877 31.053 1.00 22.10 22 GLU B CA 1
ATOM 1418 C C . GLU B 1 24 ? 70.239 24.069 30.456 1.00 22.19 22 GLU B C 1
ATOM 1419 O O . GLU B 1 24 ? 70.036 22.956 29.919 1.00 22.14 22 GLU B O 1
ATOM 1425 N N . THR B 1 25 ? 71.440 24.643 30.510 1.00 19.01 23 THR B N 1
ATOM 1426 C CA . THR B 1 25 ? 72.615 23.992 29.976 1.00 17.73 23 THR B CA 1
ATOM 1427 C C . THR B 1 25 ? 72.979 22.756 30.797 1.00 16.94 23 THR B C 1
ATOM 1428 O O . THR B 1 25 ? 73.207 21.706 30.241 1.00 17.82 23 THR B O 1
ATOM 1432 N N . LEU B 1 26 ? 73.051 22.887 32.108 1.00 14.13 24 LEU B N 1
ATOM 1433 C CA . LEU B 1 26 ? 73.454 21.736 32.957 1.00 17.52 24 LEU B CA 1
ATOM 1434 C C . LEU B 1 26 ? 72.470 20.541 32.925 1.00 16.94 24 LEU B C 1
ATOM 1435 O O . LEU B 1 26 ? 72.851 19.410 33.245 1.00 16.27 24 LEU B O 1
ATOM 1440 N N . LYS B 1 27 ? 71.233 20.783 32.492 1.00 17.15 25 LYS B N 1
ATOM 1441 C CA . LYS B 1 27 ? 70.264 19.710 32.373 1.00 20.57 25 LYS B CA 1
ATOM 1442 C C . LYS B 1 27 ? 70.722 18.571 31.426 1.00 20.20 25 LYS B C 1
ATOM 1443 O O . LYS B 1 27 ? 70.249 17.422 31.560 1.00 20.75 25 LYS B O 1
ATOM 1449 N N . VAL B 1 28 ? 71.659 18.834 30.512 1.00 19.78 26 VAL B N 1
ATOM 1450 C CA . VAL B 1 28 ? 72.116 17.733 29.650 1.00 21.46 26 VAL B CA 1
ATOM 1451 C C . VAL B 1 28 ? 73.013 16.799 30.457 1.00 22.15 26 VAL B C 1
ATOM 1452 O O . VAL B 1 28 ? 73.196 15.626 30.121 1.00 21.44 26 VAL B O 1
ATOM 1456 N N . LEU B 1 29 ? 73.568 17.298 31.555 1.00 20.91 27 LEU B N 1
ATOM 1457 C CA . LEU B 1 29 ? 74.515 16.487 32.327 1.00 20.50 27 LEU B CA 1
ATOM 1458 C C . LEU B 1 29 ? 73.792 15.667 33.405 1.00 20.86 27 LEU B C 1
ATOM 1459 O O . LEU B 1 29 ? 73.974 14.446 33.519 1.00 22.30 27 LEU B O 1
ATOM 1464 N N . THR B 1 30 ? 72.959 16.329 34.191 1.00 21.21 28 THR B N 1
ATOM 1465 C CA . THR B 1 30 ? 72.264 15.643 35.272 1.00 20.40 28 THR B CA 1
ATOM 1466 C C . THR B 1 30 ? 71.127 16.515 35.756 1.00 21.93 28 THR B C 1
ATOM 1467 O O . THR B 1 30 ? 70.839 17.565 35.163 1.00 23.39 28 THR B O 1
ATOM 1471 N N . THR B 1 31 ? 70.506 16.110 36.847 1.00 19.76 29 THR B N 1
ATOM 1472 C CA . THR B 1 31 ? 69.407 16.843 37.442 1.00 20.68 29 THR B CA 1
ATOM 1473 C C . THR B 1 31 ? 69.866 18.128 38.119 1.00 20.55 29 THR B C 1
ATOM 1474 O O . THR B 1 31 ? 70.736 18.090 39.018 1.00 18.45 29 THR B O 1
ATOM 1478 N N . VAL B 1 32 ? 69.296 19.265 37.712 1.00 19.09 30 VAL B N 1
ATOM 1479 C CA . VAL B 1 32 ? 69.652 20.531 38.369 1.00 18.51 30 VAL B CA 1
ATOM 1480 C C . VAL B 1 32 ? 68.581 20.907 39.393 1.00 18.58 30 VAL B C 1
ATOM 1481 O O . VAL B 1 32 ? 68.893 21.294 40.499 1.00 19.45 30 VAL B O 1
ATOM 1485 N N . GLY B 1 33 ? 67.315 20.848 38.981 1.00 17.85 31 GLY B N 1
ATOM 1486 C CA . GLY B 1 33 ? 66.227 21.211 39.880 1.00 17.43 31 GLY B CA 1
ATOM 1487 C C . GLY B 1 33 ? 66.039 22.730 39.890 1.00 17.87 31 GLY B C 1
ATOM 1488 O O . GLY B 1 33 ? 66.555 23.444 39.030 1.00 17.21 31 GLY B O 1
ATOM 1489 N N . THR B 1 34 ? 65.307 23.212 40.875 1.00 16.83 32 THR B N 1
ATOM 1490 C CA . THR B 1 34 ? 65.012 24.636 41.018 1.00 16.22 32 THR B CA 1
ATOM 1491 C C . THR B 1 34 ? 65.943 25.279 42.017 1.00 15.62 32 THR B C 1
ATOM 1492 O O . THR B 1 34 ? 66.171 24.743 43.083 1.00 14.62 32 THR B O 1
ATOM 1496 N N . ILE B 1 35 ? 66.501 26.423 41.632 1.00 15.64 33 ILE B N 1
ATOM 1497 C CA . ILE B 1 35 ? 67.429 27.196 42.481 1.00 15.54 33 ILE B CA 1
ATOM 1498 C C . ILE B 1 35 ? 66.886 28.619 42.530 1.00 17.80 33 ILE B C 1
ATOM 1499 O O . ILE B 1 35 ? 66.487 29.166 41.494 1.00 16.59 33 ILE B O 1
ATOM 1504 N N . THR B 1 36 ? 66.811 29.212 43.720 1.00 18.85 34 THR B N 1
ATOM 1505 C CA . THR B 1 36 ? 66.299 30.583 43.782 1.00 19.01 34 THR B CA 1
ATOM 1506 C C . THR B 1 36 ? 67.390 31.611 43.420 1.00 18.54 34 THR B C 1
ATOM 1507 O O . THR B 1 36 ? 68.578 31.407 43.667 1.00 18.35 34 THR B O 1
ATOM 1511 N N . PRO B 1 37 ? 66.986 32.730 42.804 1.00 19.24 35 PRO B N 1
ATOM 1512 C CA . PRO B 1 37 ? 67.957 33.752 42.448 1.00 18.72 35 PRO B CA 1
ATOM 1513 C C . PRO B 1 37 ? 68.764 34.183 43.661 1.00 19.52 35 PRO B C 1
ATOM 1514 O O . PRO B 1 37 ? 69.974 34.400 43.559 1.00 19.15 35 PRO B O 1
ATOM 1518 N N . GLU B 1 38 ? 68.102 34.337 44.804 1.00 18.26 36 GLU B N 1
ATOM 1519 C CA . GLU B 1 38 ? 68.815 34.728 46.014 1.00 20.86 36 GLU B CA 1
ATOM 1520 C C . GLU B 1 38 ? 69.915 33.734 46.410 1.00 20.00 36 GLU B C 1
ATOM 1521 O O . GLU B 1 38 ? 71.038 34.130 46.749 1.00 19.59 36 GLU B O 1
ATOM 1527 N N . SER B 1 39 ? 69.635 32.439 46.332 1.00 18.53 37 SER B N 1
ATOM 1528 C CA . SER B 1 39 ? 70.644 31.487 46.714 1.00 18.39 37 SER B CA 1
ATOM 1529 C C . SER B 1 39 ? 71.755 31.444 45.689 1.00 18.38 37 SER B C 1
ATOM 1530 O O . SER B 1 39 ? 72.924 31.255 46.047 1.00 18.66 37 SER B O 1
ATOM 1534 N N . PHE B 1 40 ? 71.403 31.654 44.428 1.00 16.76 38 PHE B N 1
ATOM 1535 C CA . PHE B 1 40 ? 72.415 31.616 43.382 1.00 18.31 38 PHE B CA 1
ATOM 1536 C C . PHE B 1 40 ? 73.383 32.788 43.551 1.00 20.20 38 PHE B C 1
ATOM 1537 O O . PHE B 1 40 ? 74.606 32.644 43.368 1.00 19.71 38 PHE B O 1
ATOM 1545 N N . CYS B 1 41 ? 72.810 33.950 43.857 1.00 20.77 39 CYS B N 1
ATOM 1546 C CA . CYS B 1 41 ? 73.604 35.152 44.100 1.00 22.68 39 CYS B CA 1
ATOM 1547 C C . CYS B 1 41 ? 74.621 34.949 45.241 1.00 22.36 39 CYS B C 1
ATOM 1548 O O . CYS B 1 41 ? 75.794 35.377 45.125 1.00 21.72 39 CYS B O 1
ATOM 1552 N N . LYS B 1 42 ? 74.197 34.261 46.300 1.00 21.11 40 LYS B N 1
ATOM 1553 C CA . LYS B 1 42 ? 75.060 33.946 47.445 1.00 22.89 40 LYS B CA 1
ATOM 1554 C C . LYS B 1 42 ? 76.175 32.955 47.027 1.00 23.67 40 LYS B C 1
ATOM 1555 O O . LYS B 1 42 ? 77.341 33.049 47.460 1.00 24.03 40 LYS B O 1
ATOM 1561 N N . LEU B 1 43 ? 75.815 32.003 46.181 1.00 20.93 41 LEU B N 1
ATOM 1562 C CA . LEU B 1 43 ? 76.791 31.048 45.697 1.00 21.97 41 LEU B CA 1
ATOM 1563 C C . LEU B 1 43 ? 77.843 31.742 44.834 1.00 19.37 41 LEU B C 1
ATOM 1564 O O . LEU B 1 43 ? 79.045 31.495 44.984 1.00 19.75 41 LEU B O 1
ATOM 1569 N N . ILE B 1 44 ? 77.403 32.600 43.925 1.00 19.11 42 ILE B N 1
ATOM 1570 C CA . ILE B 1 44 ? 78.338 33.293 43.054 1.00 19.57 42 ILE B CA 1
ATOM 1571 C C . ILE B 1 44 ? 79.262 34.183 43.867 1.00 22.19 42 ILE B C 1
ATOM 1572 O O . ILE B 1 44 ? 80.467 34.270 43.591 1.00 21.01 42 ILE B O 1
ATOM 1577 N N . LYS B 1 45 ? 78.704 34.831 44.883 1.00 23.26 43 LYS B N 1
ATOM 1578 C CA . LYS B 1 45 ? 79.519 35.700 45.728 1.00 24.83 43 LYS B CA 1
ATOM 1579 C C . LYS B 1 45 ? 80.579 34.880 46.448 1.00 25.79 43 LYS B C 1
ATOM 1580 O O . LYS B 1 45 ? 81.740 35.298 46.560 1.00 27.52 43 LYS B O 1
ATOM 1586 N N . TYR B 1 46 ? 80.180 33.729 46.960 1.00 25.42 44 TYR B N 1
ATOM 1587 C CA . TYR B 1 46 ? 81.113 32.853 47.640 1.00 27.21 44 TYR B CA 1
ATOM 1588 C C . TYR B 1 46 ? 82.165 32.407 46.635 1.00 26.44 44 TYR B C 1
ATOM 1589 O O . TYR B 1 46 ? 83.351 32.437 46.943 1.00 28.26 44 TYR B O 1
ATOM 1598 N N . TRP B 1 47 ? 81.757 32.025 45.420 1.00 25.82 45 TRP B N 1
ATOM 1599 C CA . TRP B 1 47 ? 82.749 31.586 44.429 1.00 24.14 45 TRP B CA 1
ATOM 1600 C C . TRP B 1 47 ? 83.695 32.722 43.953 1.00 26.27 45 TRP B C 1
ATOM 1601 O O . TRP B 1 47 ? 84.813 32.465 43.494 1.00 24.13 45 TRP B O 1
ATOM 1612 N N . ASN B 1 48 ? 83.248 33.971 44.075 1.00 25.56 46 ASN B N 1
ATOM 1613 C CA . ASN B 1 48 ? 84.040 35.110 43.642 1.00 28.44 46 ASN B CA 1
ATOM 1614 C C . ASN B 1 48 ? 84.974 35.587 44.761 1.00 29.50 46 ASN B C 1
ATOM 1615 O O . ASN B 1 48 ? 85.836 36.435 44.536 1.00 30.61 46 ASN B O 1
ATOM 1620 N N . GLU B 1 49 ? 84.789 35.046 45.949 1.00 29.58 47 GLU B N 1
ATOM 1621 C CA . GLU B 1 49 ? 85.601 35.452 47.088 1.00 32.32 47 GLU B CA 1
ATOM 1622 C C . GLU B 1 49 ? 86.583 34.414 47.634 1.00 32.36 47 GLU B C 1
ATOM 1623 O O . GLU B 1 49 ? 87.652 34.793 48.152 1.00 32.02 47 GLU B O 1
ATOM 1629 N N . ALA B 1 50 ? 86.247 33.126 47.505 1.00 29.83 48 ALA B N 1
ATOM 1630 C CA . ALA B 1 50 ? 87.109 32.054 48.020 1.00 29.70 48 ALA B CA 1
ATOM 1631 C C . ALA B 1 50 ? 88.480 32.025 47.357 1.00 29.05 48 ALA B C 1
ATOM 1632 O O . ALA B 1 50 ? 88.596 31.984 46.126 1.00 27.08 48 ALA B O 1
ATOM 1634 N N . THR B 1 51 ? 89.531 32.049 48.160 1.00 28.81 49 THR B N 1
ATOM 1635 C CA . THR B 1 51 ? 90.858 31.974 47.573 1.00 29.76 49 THR B CA 1
ATOM 1636 C C . THR B 1 51 ? 91.623 30.828 48.208 1.00 29.59 49 THR B C 1
ATOM 1637 O O . THR B 1 51 ? 91.269 30.353 49.282 1.00 30.43 49 THR B O 1
ATOM 1641 N N . VAL B 1 52 ? 92.669 30.384 47.522 1.00 29.09 50 VAL B N 1
ATOM 1642 C CA . VAL B 1 52 ? 93.489 29.282 47.992 1.00 29.95 50 VAL B CA 1
ATOM 1643 C C . VAL B 1 52 ? 94.746 29.872 48.584 1.00 31.63 50 VAL B C 1
ATOM 1644 O O . VAL B 1 52 ? 95.367 30.771 48.000 1.00 29.98 50 VAL B O 1
ATOM 1648 N N . TRP B 1 53 ? 95.119 29.339 49.739 1.00 35.71 51 TRP B N 1
ATOM 1649 C CA . TRP B 1 53 ? 96.319 29.787 50.434 1.00 39.85 51 TRP B CA 1
ATOM 1650 C C . TRP B 1 53 ? 97.526 29.625 49.529 1.00 41.53 51 TRP B C 1
ATOM 1651 O O . TRP B 1 53 ? 97.698 28.582 48.909 1.00 40.39 51 TRP B O 1
ATOM 1662 N N . ASN B 1 54 ? 98.359 30.656 49.456 1.00 45.36 52 ASN B N 1
ATOM 1663 C CA . ASN B 1 54 ? 99.560 30.597 48.630 1.00 50.79 52 ASN B CA 1
ATOM 1664 C C . ASN B 1 54 ? 100.727 31.001 49.541 1.00 53.06 52 ASN B C 1
ATOM 1665 O O . ASN B 1 54 ? 100.749 32.118 50.074 1.00 53.28 52 ASN B O 1
ATOM 1670 N N . ASP B 1 55 ? 101.681 30.083 49.708 1.00 55.49 53 ASP B N 1
ATOM 1671 C CA . ASP B 1 55 ? 102.835 30.268 50.597 1.00 57.93 53 ASP B CA 1
ATOM 1672 C C . ASP B 1 55 ? 103.342 31.687 50.775 1.00 58.53 53 ASP B C 1
ATOM 1673 O O . ASP B 1 55 ? 103.422 32.181 51.902 1.00 59.31 53 ASP B O 1
ATOM 1678 N N . LYS B 1 59 ? 100.735 35.801 44.813 1.00 41.16 57 LYS B N 1
ATOM 1679 C CA . LYS B 1 59 ? 99.893 35.129 43.815 1.00 41.57 57 LYS B CA 1
ATOM 1680 C C . LYS B 1 59 ? 98.529 34.726 44.394 1.00 40.27 57 LYS B C 1
ATOM 1681 O O . LYS B 1 59 ? 98.430 33.849 45.259 1.00 39.93 57 LYS B O 1
ATOM 1687 N N . LYS B 1 60 ? 97.489 35.378 43.891 1.00 37.71 58 LYS B N 1
ATOM 1688 C CA . LYS B 1 60 ? 96.142 35.152 44.361 1.00 37.35 58 LYS B CA 1
ATOM 1689 C C . LYS B 1 60 ? 95.498 34.080 43.492 1.00 35.83 58 LYS B C 1
ATOM 1690 O O . LYS B 1 60 ? 95.513 34.169 42.265 1.00 37.00 58 LYS B O 1
ATOM 1696 N N . ILE B 1 61 ? 94.942 33.066 44.136 1.00 31.92 59 ILE B N 1
ATOM 1697 C CA . ILE B 1 61 ? 94.333 31.953 43.432 1.00 28.01 59 ILE B CA 1
ATOM 1698 C C . ILE B 1 61 ? 92.861 31.839 43.753 1.00 26.69 59 ILE B C 1
ATOM 1699 O O . ILE B 1 61 ? 92.507 31.647 44.907 1.00 24.78 59 ILE B O 1
ATOM 1704 N N . MET B 1 62 ? 91.997 31.953 42.748 1.00 26.13 60 MET B N 1
ATOM 1705 C CA . MET B 1 62 ? 90.560 31.771 42.978 1.00 26.67 60 MET B CA 1
ATOM 1706 C C . MET B 1 62 ? 90.329 30.278 43.041 1.00 25.47 60 MET B C 1
ATOM 1707 O O . MET B 1 62 ? 90.659 29.525 42.105 1.00 23.18 60 MET B O 1
ATOM 1713 N N . GLN B 1 63 ? 89.761 29.833 44.135 1.00 21.81 61 GLN B N 1
ATOM 1714 C CA . GLN B 1 63 ? 89.536 28.427 44.265 1.00 23.59 61 GLN B CA 1
ATOM 1715 C C . GLN B 1 63 ? 88.532 27.901 43.230 1.00 23.23 61 GLN B C 1
ATOM 1716 O O . GLN B 1 63 ? 88.742 26.833 42.665 1.00 21.17 61 GLN B O 1
ATOM 1722 N N . TYR B 1 64 ? 87.481 28.695 42.956 1.00 21.30 62 TYR B N 1
ATOM 1723 C CA . TYR B 1 64 ? 86.407 28.300 42.041 1.00 20.31 62 TYR B CA 1
ATOM 1724 C C . TYR B 1 64 ? 86.491 29.145 40.793 1.00 17.90 62 TYR B C 1
ATOM 1725 O O . TYR B 1 64 ? 86.704 30.357 40.871 1.00 17.02 62 TYR B O 1
ATOM 1734 N N . ASN B 1 65 ? 86.318 28.505 39.638 1.00 16.24 63 ASN B N 1
ATOM 1735 C CA . ASN B 1 65 ? 86.451 29.213 38.374 1.00 16.75 63 ASN B CA 1
ATOM 1736 C C . ASN B 1 65 ? 85.372 28.753 37.406 1.00 14.13 63 ASN B C 1
ATOM 1737 O O . ASN B 1 65 ? 85.678 28.110 36.447 1.00 14.29 63 ASN B O 1
ATOM 1742 N N . PRO B 1 66 ? 84.107 29.092 37.670 1.00 15.82 64 PRO B N 1
ATOM 1743 C CA . PRO B 1 66 ? 82.940 28.738 36.851 1.00 14.65 64 PRO B CA 1
ATOM 1744 C C . PRO B 1 66 ? 82.973 29.601 35.612 1.00 15.81 64 PRO B C 1
ATOM 1745 O O . PRO B 1 66 ? 83.034 30.845 35.703 1.00 17.11 64 PRO B O 1
ATOM 1749 N N . MET B 1 67 ? 82.994 28.934 34.466 1.00 13.12 65 MET B N 1
ATOM 1750 C CA . MET B 1 67 ? 83.074 29.634 33.226 1.00 15.76 65 MET B CA 1
ATOM 1751 C C . MET B 1 67 ? 81.838 29.355 32.337 1.00 16.20 65 MET B C 1
ATOM 1752 O O . MET B 1 67 ? 81.207 28.293 32.437 1.00 14.72 65 MET B O 1
ATOM 1757 N N . VAL B 1 68 ? 81.490 30.315 31.482 1.00 15.57 66 VAL B N 1
ATOM 1758 C CA . VAL B 1 68 ? 80.439 30.050 30.487 1.00 14.88 66 VAL B CA 1
ATOM 1759 C C . VAL B 1 68 ? 80.982 30.477 29.109 1.00 15.97 66 VAL B C 1
ATOM 1760 O O . VAL B 1 68 ? 81.777 31.429 29.000 1.00 12.80 66 VAL B O 1
ATOM 1764 N N . ILE B 1 69 ? 80.650 29.698 28.087 1.00 12.98 67 ILE B N 1
ATOM 1765 C CA . ILE B 1 69 ? 80.973 30.118 26.702 1.00 17.03 67 ILE B CA 1
ATOM 1766 C C . ILE B 1 69 ? 79.587 30.593 26.204 1.00 15.48 67 ILE B C 1
ATOM 1767 O O . ILE B 1 69 ? 78.575 29.897 26.342 1.00 15.20 67 ILE B O 1
ATOM 1772 N N . VAL B 1 70 ? 79.577 31.805 25.639 1.00 15.85 68 VAL B N 1
ATOM 1773 C CA . VAL B 1 70 ? 78.344 32.500 25.216 1.00 14.41 68 VAL B CA 1
ATOM 1774 C C . VAL B 1 70 ? 78.326 32.761 23.710 1.00 13.76 68 VAL B C 1
ATOM 1775 O O . VAL B 1 70 ? 79.330 33.207 23.153 1.00 14.83 68 VAL B O 1
ATOM 1779 N N . ASP B 1 71 ? 77.172 32.472 23.095 1.00 14.58 69 ASP B N 1
ATOM 1780 C CA . ASP B 1 71 ? 76.890 32.657 21.664 1.00 15.23 69 ASP B CA 1
ATOM 1781 C C . ASP B 1 71 ? 76.526 34.156 21.602 1.00 15.11 69 ASP B C 1
ATOM 1782 O O . ASP B 1 71 ? 75.501 34.557 22.116 1.00 15.88 69 ASP B O 1
ATOM 1787 N N . LYS B 1 72 ? 77.379 34.966 20.986 1.00 17.51 70 LYS B N 1
ATOM 1788 C CA . LYS B 1 72 ? 77.117 36.415 20.953 1.00 18.79 70 LYS B CA 1
ATOM 1789 C C . LYS B 1 72 ? 75.890 36.863 20.186 1.00 20.98 70 LYS B C 1
ATOM 1790 O O . LYS B 1 72 ? 75.389 37.994 20.389 1.00 21.13 70 LYS B O 1
ATOM 1796 N N . ARG B 1 73 ? 75.358 36.001 19.345 1.00 21.00 71 ARG B N 1
ATOM 1797 C CA . ARG B 1 73 ? 74.198 36.408 18.577 1.00 22.06 71 ARG B CA 1
ATOM 1798 C C . ARG B 1 73 ? 72.985 36.799 19.417 1.00 21.28 71 ARG B C 1
ATOM 1799 O O . ARG B 1 73 ? 72.283 37.761 19.104 1.00 19.65 71 ARG B O 1
ATOM 1807 N N . THR B 1 74 ? 72.756 36.065 20.495 1.00 17.80 72 THR B N 1
ATOM 1808 C CA . THR B 1 74 ? 71.647 36.281 21.376 1.00 18.80 72 THR B CA 1
ATOM 1809 C C . THR B 1 74 ? 72.076 36.316 22.848 1.00 16.99 72 THR B C 1
ATOM 1810 O O . THR B 1 74 ? 71.222 36.339 23.718 1.00 16.89 72 THR B O 1
ATOM 1814 N N . GLU B 1 75 ? 73.382 36.353 23.088 1.00 16.01 73 GLU B N 1
ATOM 1815 C CA . GLU B 1 75 ? 73.937 36.319 24.449 1.00 15.27 73 GLU B CA 1
ATOM 1816 C C . GLU B 1 75 ? 73.317 35.105 25.173 1.00 16.03 73 GLU B C 1
ATOM 1817 O O . GLU B 1 75 ? 72.733 35.204 26.247 1.00 17.06 73 GLU B O 1
ATOM 1823 N N . THR B 1 76 ? 73.456 33.952 24.529 1.00 15.74 74 THR B N 1
ATOM 1824 C CA . THR B 1 76 ? 72.963 32.703 25.101 1.00 18.32 74 THR B CA 1
ATOM 1825 C C . THR B 1 76 ? 74.123 31.845 25.630 1.00 16.27 74 THR B C 1
ATOM 1826 O O . THR B 1 76 ? 75.103 31.684 24.954 1.00 14.70 74 THR B O 1
ATOM 1830 N N . VAL B 1 77 ? 73.991 31.280 26.817 1.00 16.47 75 VAL B N 1
ATOM 1831 C CA . VAL B 1 77 ? 75.082 30.409 27.318 1.00 15.57 75 VAL B CA 1
ATOM 1832 C C . VAL B 1 77 ? 75.036 29.124 26.487 1.00 16.27 75 VAL B C 1
ATOM 1833 O O . VAL B 1 77 ? 74.006 28.433 26.435 1.00 17.18 75 VAL B O 1
ATOM 1837 N N . ALA B 1 78 ? 76.145 28.802 25.836 1.00 16.15 76 ALA B N 1
ATOM 1838 C CA . ALA B 1 78 ? 76.232 27.600 25.009 1.00 16.15 76 ALA B CA 1
ATOM 1839 C C . ALA B 1 78 ? 76.930 26.442 25.773 1.00 16.43 76 ALA B C 1
ATOM 1840 O O . ALA B 1 78 ? 76.749 25.266 25.435 1.00 16.49 76 ALA B O 1
ATOM 1842 N N . ALA B 1 79 ? 77.760 26.771 26.758 1.00 14.74 77 ALA B N 1
ATOM 1843 C CA . ALA B 1 79 ? 78.464 25.679 27.489 1.00 13.94 77 ALA B CA 1
ATOM 1844 C C . ALA B 1 79 ? 78.910 26.222 28.820 1.00 15.22 77 ALA B C 1
ATOM 1845 O O . ALA B 1 79 ? 79.012 27.439 28.969 1.00 14.83 77 ALA B O 1
ATOM 1847 N N . THR B 1 80 ? 79.132 25.328 29.801 1.00 12.15 78 THR B N 1
ATOM 1848 C CA . THR B 1 80 ? 79.609 25.793 31.097 1.00 13.32 78 THR B CA 1
ATOM 1849 C C . THR B 1 80 ? 80.527 24.701 31.682 1.00 13.47 78 THR B C 1
ATOM 1850 O O . THR B 1 80 ? 80.397 23.536 31.319 1.00 12.55 78 THR B O 1
ATOM 1854 N N . GLY B 1 81 ? 81.485 25.114 32.512 1.00 12.26 79 GLY B N 1
ATOM 1855 C CA . GLY B 1 81 ? 82.403 24.175 33.164 1.00 12.63 79 GLY B CA 1
ATOM 1856 C C . GLY B 1 81 ? 83.052 24.907 34.301 1.00 13.55 79 GLY B C 1
ATOM 1857 O O . GLY B 1 81 ? 83.152 26.132 34.271 1.00 15.78 79 GLY B O 1
ATOM 1858 N N . ASN B 1 82 ? 83.584 24.186 35.276 1.00 13.68 80 ASN B N 1
ATOM 1859 C CA . ASN B 1 82 ? 84.169 24.852 36.431 1.00 12.85 80 ASN B CA 1
ATOM 1860 C C . ASN B 1 82 ? 85.480 24.104 36.752 1.00 16.26 80 ASN B C 1
ATOM 1861 O O . ASN B 1 82 ? 85.577 22.891 36.480 1.00 17.56 80 ASN B O 1
ATOM 1866 N N . ILE B 1 83 ? 86.527 24.836 37.119 1.00 14.47 81 ILE B N 1
ATOM 1867 C CA . ILE B 1 83 ? 87.729 24.127 37.553 1.00 14.24 81 ILE B CA 1
ATOM 1868 C C . ILE B 1 83 ? 87.960 24.644 38.972 1.00 14.09 81 ILE B C 1
ATOM 1869 O O . ILE B 1 83 ? 88.022 25.870 39.202 1.00 14.08 81 ILE B O 1
ATOM 1874 N N . ILE B 1 84 ? 88.057 23.699 39.916 1.00 14.22 82 ILE B N 1
ATOM 1875 C CA . ILE B 1 84 ? 88.255 24.031 41.323 1.00 16.53 82 ILE B CA 1
ATOM 1876 C C . ILE B 1 84 ? 89.692 23.677 41.688 1.00 17.91 82 ILE B C 1
ATOM 1877 O O . ILE B 1 84 ? 90.175 22.592 41.317 1.00 15.76 82 ILE B O 1
ATOM 1882 N N . ILE B 1 85 ? 90.360 24.587 42.406 1.00 15.36 83 ILE B N 1
ATOM 1883 C CA . ILE B 1 85 ? 91.771 24.431 42.777 1.00 17.94 83 ILE B CA 1
ATOM 1884 C C . ILE B 1 85 ? 91.893 23.984 44.236 1.00 18.52 83 ILE B C 1
ATOM 1885 O O . ILE B 1 85 ? 91.336 24.608 45.143 1.00 18.59 83 ILE B O 1
ATOM 1890 N N . GLU B 1 86 ? 92.604 22.877 44.458 1.00 17.75 84 GLU B N 1
ATOM 1891 C CA . GLU B 1 86 ? 92.755 22.258 45.806 1.00 19.23 84 GLU B CA 1
ATOM 1892 C C . GLU B 1 86 ? 94.225 22.322 46.222 1.00 19.17 84 GLU B C 1
ATOM 1893 O O . GLU B 1 86 ? 95.092 21.997 45.415 1.00 18.82 84 GLU B O 1
ATOM 1899 N N . ARG B 1 87 ? 94.506 22.772 47.446 1.00 18.68 85 ARG B N 1
ATOM 1900 C CA . ARG B 1 87 ? 95.882 22.763 47.929 1.00 19.64 85 ARG B CA 1
ATOM 1901 C C . ARG B 1 87 ? 96.055 21.401 48.633 1.00 18.38 85 ARG B C 1
ATOM 1902 O O . ARG B 1 87 ? 95.206 21.003 49.420 1.00 19.02 85 ARG B O 1
ATOM 1910 N N . LYS B 1 88 ? 97.136 20.695 48.342 1.00 18.28 86 LYS B N 1
ATOM 1911 C CA . LYS B 1 88 ? 97.401 19.402 48.968 1.00 20.21 86 LYS B CA 1
ATOM 19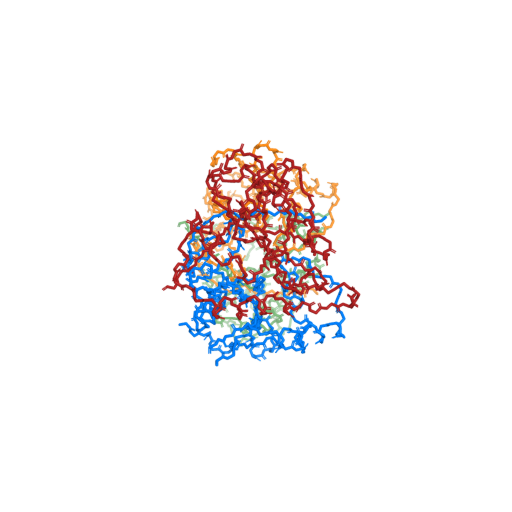12 C C . LYS B 1 88 ? 98.690 19.523 49.766 1.00 22.11 86 LYS B C 1
ATOM 1913 O O . LYS B 1 88 ? 99.335 20.589 49.792 1.00 21.43 86 LYS B O 1
ATOM 1919 N N . ILE B 1 89 ? 99.069 18.440 50.430 1.00 21.71 87 ILE B N 1
ATOM 1920 C CA . ILE B 1 89 ? 100.340 18.409 51.169 1.00 21.71 87 ILE B CA 1
ATOM 1921 C C . ILE B 1 89 ? 101.319 17.720 50.207 1.00 20.39 87 ILE B C 1
ATOM 1922 O O . ILE B 1 89 ? 102.457 18.137 50.017 1.00 21.04 87 ILE B O 1
ATOM 1927 N N . ILE B 1 90 ? 100.864 16.672 49.540 1.00 21.77 88 ILE B N 1
ATOM 1928 C CA . ILE B 1 90 ? 101.742 15.970 48.622 1.00 23.11 88 ILE B CA 1
ATOM 1929 C C . ILE B 1 90 ? 102.248 16.877 47.485 1.00 24.57 88 ILE B C 1
ATOM 1930 O O . ILE B 1 90 ? 101.648 17.928 47.206 1.00 24.40 88 ILE B O 1
ATOM 1935 N N . HIS B 1 91 ? 103.339 16.452 46.841 1.00 24.40 89 HIS B N 1
ATOM 1936 C CA . HIS B 1 91 ? 103.974 17.180 45.723 1.00 25.73 89 HIS B CA 1
ATOM 1937 C C . HIS B 1 91 ? 104.357 18.575 46.180 1.00 26.34 89 HIS B C 1
ATOM 1938 O O . HIS B 1 91 ? 104.083 19.570 45.510 1.00 25.56 89 HIS B O 1
ATOM 1950 N N . GLU B 1 92 ? 105.011 18.615 47.336 1.00 26.80 90 GLU B N 1
ATOM 1951 C CA . GLU B 1 92 ? 105.475 19.847 47.975 1.00 28.97 90 GLU B CA 1
ATOM 1952 C C . GLU B 1 92 ? 104.443 20.940 48.080 1.00 27.51 90 GLU B C 1
ATOM 1953 O O . GLU B 1 92 ? 104.638 22.084 47.587 1.00 28.84 90 GLU B O 1
ATOM 1959 N N . LEU B 1 93 ? 103.363 20.581 48.760 1.00 24.52 91 LEU B N 1
ATOM 1960 C CA . LEU B 1 93 ? 102.225 21.455 48.979 1.00 23.39 91 LEU B CA 1
ATOM 1961 C C . LEU B 1 93 ? 101.716 21.820 47.587 1.00 23.16 91 LEU B C 1
ATOM 1962 O O . LEU B 1 93 ? 101.494 22.988 47.298 1.00 23.89 91 LEU B O 1
ATOM 1967 N N . GLY B 1 94 ? 101.506 20.810 46.752 1.00 20.20 92 GLY B N 1
ATOM 1968 C CA . GLY B 1 94 ? 101.061 21.070 45.400 1.00 21.24 92 GLY B CA 1
ATOM 1969 C C . GLY B 1 94 ? 99.608 21.506 45.246 1.00 19.81 92 GLY B C 1
ATOM 1970 O O . GLY B 1 94 ? 98.819 21.434 46.200 1.00 19.94 92 GLY B O 1
ATOM 1971 N N . LEU B 1 95 ? 99.293 21.984 44.035 1.00 18.26 93 LEU B N 1
ATOM 1972 C CA . LEU B 1 95 ? 97.948 22.383 43.658 1.00 18.21 93 LEU B CA 1
ATOM 1973 C C . LEU B 1 95 ? 97.400 21.384 42.634 1.00 16.24 93 LEU B C 1
ATOM 1974 O O . LEU B 1 95 ? 98.069 21.066 41.667 1.00 16.55 93 LEU B O 1
ATOM 1979 N N . CYS B 1 96 ? 96.183 20.896 42.879 1.00 14.58 94 CYS B N 1
ATOM 1980 C CA . CYS B 1 96 ? 95.545 19.951 41.975 1.00 15.65 94 CYS B CA 1
ATOM 1981 C C . CYS B 1 96 ? 94.226 20.613 41.484 1.00 15.39 94 CYS B C 1
ATOM 1982 O O . CYS B 1 96 ? 93.437 21.127 42.297 1.00 16.31 94 CYS B O 1
ATOM 1985 N N . GLY B 1 97 ? 93.994 20.558 40.177 1.00 15.61 95 GLY B N 1
ATOM 1986 C CA . GLY B 1 97 ? 92.782 21.147 39.632 1.00 12.29 95 GLY B CA 1
ATOM 1987 C C . GLY B 1 97 ? 91.750 20.053 39.445 1.00 13.29 95 GLY B C 1
ATOM 1988 O O . GLY B 1 97 ? 92.112 18.890 39.151 1.00 13.32 95 GLY B O 1
ATOM 1989 N N . HIS B 1 98 ? 90.479 20.391 39.652 1.00 11.07 96 HIS B N 1
ATOM 1990 C CA . HIS B 1 98 ? 89.401 19.418 39.518 1.00 13.12 96 HIS B CA 1
ATOM 1991 C C . HIS B 1 98 ? 88.350 20.044 38.564 1.00 12.67 96 HIS B C 1
ATOM 1992 O O . HIS B 1 98 ? 87.748 21.026 38.898 1.00 13.38 96 HIS B O 1
ATOM 1999 N N . ILE B 1 99 ? 88.149 19.470 37.380 1.00 13.67 97 ILE B N 1
ATOM 2000 C CA . ILE B 1 99 ? 87.162 20.044 36.460 1.00 14.74 97 ILE B CA 1
ATOM 2001 C C . ILE B 1 99 ? 85.821 19.393 36.785 1.00 16.87 97 ILE B C 1
ATOM 2002 O O . ILE B 1 99 ? 85.701 18.160 36.916 1.00 15.30 97 ILE B O 1
ATOM 2007 N N . GLU B 1 100 ? 84.826 20.243 36.987 1.00 16.77 98 GLU B N 1
ATOM 2008 C CA . GLU B 1 100 ? 83.493 19.773 37.384 1.00 17.66 98 GLU B CA 1
ATOM 2009 C C . GLU B 1 100 ? 82.412 20.372 36.520 1.00 19.41 98 GLU B C 1
ATOM 2010 O O . GLU B 1 100 ? 82.547 21.469 35.988 1.00 16.13 98 GLU B O 1
ATOM 2016 N N . ASP B 1 101 ? 81.320 19.636 36.460 1.00 19.23 99 ASP B N 1
ATOM 2017 C CA . ASP B 1 101 ? 80.119 20.105 35.832 1.00 20.49 99 ASP B CA 1
ATOM 2018 C C . ASP B 1 101 ? 80.192 20.745 34.501 1.00 16.99 99 ASP B C 1
ATOM 2019 O O . ASP B 1 101 ? 79.805 21.912 34.299 1.00 16.83 99 ASP B O 1
ATOM 2024 N N . ILE B 1 102 ? 80.679 19.925 33.600 1.00 18.11 100 ILE B N 1
ATOM 2025 C CA . ILE B 1 102 ? 80.837 20.287 32.231 1.00 17.56 100 ILE B CA 1
ATOM 2026 C C . ILE B 1 102 ? 79.560 19.979 31.484 1.00 15.98 100 ILE B C 1
ATOM 2027 O O . ILE B 1 102 ? 79.031 18.859 31.555 1.00 16.60 100 ILE B O 1
ATOM 2032 N N . ALA B 1 103 ? 79.074 20.952 30.715 1.00 14.27 101 ALA B N 1
ATOM 2033 C CA . ALA B 1 103 ? 77.899 20.684 29.934 1.00 14.68 101 ALA B CA 1
ATOM 2034 C C . ALA B 1 103 ? 77.892 21.636 28.754 1.00 15.13 101 ALA B C 1
ATOM 2035 O O . ALA B 1 103 ? 78.209 22.825 28.914 1.00 13.37 101 ALA B O 1
ATOM 2037 N N . VAL B 1 104 ? 77.544 21.095 27.591 1.00 15.38 102 VAL B N 1
ATOM 2038 C CA . VAL B 1 104 ? 77.377 21.931 26.393 1.00 14.90 102 VAL B CA 1
ATOM 2039 C C . VAL B 1 104 ? 75.897 21.840 26.107 1.00 17.14 102 VAL B C 1
ATOM 2040 O O . VAL B 1 104 ? 75.321 20.756 25.998 1.00 16.73 102 VAL B O 1
ATOM 2044 N N . ASN B 1 105 ? 75.269 23.008 25.959 1.00 17.10 103 ASN B N 1
ATOM 2045 C CA . ASN B 1 105 ? 73.864 23.082 25.713 1.00 19.81 103 ASN B CA 1
ATOM 2046 C C . ASN B 1 105 ? 73.549 22.152 24.511 1.00 18.94 103 ASN B C 1
ATOM 2047 O O . ASN B 1 105 ? 74.287 22.111 23.547 1.00 18.18 103 ASN B O 1
ATOM 2052 N N . SER B 1 106 ? 72.452 21.416 24.559 1.00 21.50 104 SER B N 1
ATOM 2053 C CA . SER B 1 106 ? 72.177 20.447 23.501 1.00 22.36 104 SER B CA 1
ATOM 2054 C C . SER B 1 106 ? 72.204 20.976 22.082 1.00 23.57 104 SER B C 1
ATOM 2055 O O . SER B 1 106 ? 72.693 20.322 21.185 1.00 21.67 104 SER B O 1
ATOM 2058 N N . LYS B 1 107 ? 71.732 22.191 21.890 1.00 22.77 105 LYS B N 1
ATOM 2059 C CA . LYS B 1 107 ? 71.691 22.769 20.561 1.00 24.08 105 LYS B CA 1
ATOM 2060 C C . LYS B 1 107 ? 73.061 23.139 20.028 1.00 22.52 105 LYS B C 1
ATOM 2061 O O . LYS B 1 107 ? 73.225 23.344 18.828 1.00 22.17 105 LYS B O 1
ATOM 2067 N N . TYR B 1 108 ? 74.043 23.244 20.919 1.00 19.42 106 TYR B N 1
ATOM 2068 C CA . TYR B 1 108 ? 75.380 23.620 20.535 1.00 17.50 106 TYR B CA 1
ATOM 2069 C C . TYR B 1 108 ? 76.419 22.510 20.523 1.00 17.10 106 TYR B C 1
ATOM 2070 O O . TYR B 1 108 ? 77.599 22.776 20.290 1.00 16.80 106 TYR B O 1
ATOM 2079 N N . GLN B 1 109 ? 76.009 21.277 20.799 1.00 16.21 107 GLN B N 1
ATOM 2080 C CA . GLN B 1 109 ? 76.966 20.171 20.840 1.00 18.00 107 GLN B CA 1
ATOM 2081 C C . GLN B 1 109 ? 77.553 19.799 19.475 1.00 19.35 107 GLN B C 1
ATOM 2082 O O . GLN B 1 109 ? 76.964 20.095 18.438 1.00 19.95 107 GLN B O 1
ATOM 2088 N N . GLY B 1 110 ? 78.724 19.177 19.485 1.00 20.43 108 GLY B N 1
ATOM 2089 C CA . GLY B 1 110 ? 79.349 18.734 18.241 1.00 21.96 108 GLY B CA 1
ATOM 2090 C C . GLY B 1 110 ? 79.916 19.811 17.323 1.00 23.75 108 GLY B C 1
ATOM 2091 O O . GLY B 1 110 ? 80.090 19.535 16.142 1.00 20.71 108 GLY B O 1
ATOM 2092 N N . GLN B 1 111 ? 80.212 21.003 17.855 1.00 21.43 109 GLN B N 1
ATOM 2093 C CA . GLN B 1 111 ? 80.776 22.098 17.060 1.00 22.83 109 GLN B CA 1
ATOM 2094 C C . GLN B 1 111 ? 82.128 22.554 17.606 1.00 22.21 109 GLN B C 1
ATOM 2095 O O . GLN B 1 111 ? 82.588 23.644 17.265 1.00 21.71 109 GLN B O 1
ATOM 2101 N N . GLY B 1 112 ? 82.746 21.757 18.482 1.00 20.45 110 GLY B N 1
ATOM 2102 C CA . GLY B 1 112 ? 84.038 22.114 19.032 1.00 17.47 110 GLY B CA 1
ATOM 2103 C C . GLY B 1 112 ? 84.007 22.982 20.286 1.00 17.03 110 GLY B C 1
ATOM 2104 O O . GLY B 1 112 ? 85.070 23.271 20.836 1.00 16.68 110 GLY B O 1
ATOM 2105 N N . LEU B 1 113 ? 82.831 23.369 20.763 1.00 15.82 111 LEU B N 1
ATOM 2106 C CA . LEU B 1 113 ? 82.768 24.235 21.956 1.00 14.33 111 LEU B CA 1
ATOM 2107 C C . LEU B 1 113 ? 83.194 23.519 23.236 1.00 14.98 111 LEU B C 1
ATOM 2108 O O . LEU B 1 113 ? 83.812 24.130 24.123 1.00 14.37 111 LEU B O 1
ATOM 2113 N N . GLY B 1 114 ? 82.869 22.234 23.348 1.00 13.38 112 GLY B N 1
ATOM 2114 C CA . GLY B 1 114 ? 83.299 21.498 24.547 1.00 13.25 112 GLY B CA 1
ATOM 2115 C C . GLY B 1 114 ? 84.818 21.485 24.656 1.00 14.35 112 GLY B C 1
ATOM 2116 O O . GLY B 1 114 ? 85.394 21.707 25.741 1.00 13.57 112 GLY B O 1
ATOM 2117 N N . LYS B 1 115 ? 85.497 21.164 23.559 1.00 15.21 113 LYS B N 1
ATOM 2118 C CA . LYS B 1 115 ? 86.966 21.146 23.595 1.00 15.53 113 LYS B CA 1
ATOM 2119 C C . LYS B 1 115 ? 87.541 22.524 23.911 1.00 15.75 113 LYS B C 1
ATOM 2120 O O . LYS B 1 115 ? 88.480 22.673 24.688 1.00 13.61 113 LYS B O 1
ATOM 2126 N N . LEU B 1 116 ? 86.956 23.560 23.330 1.00 15.41 114 LEU B N 1
ATOM 2127 C CA . LEU B 1 116 ? 87.416 24.910 23.620 1.00 17.59 114 LEU B CA 1
ATOM 2128 C C . LEU B 1 116 ? 87.259 25.229 25.119 1.00 15.58 114 LEU B C 1
ATOM 2129 O O . LEU B 1 116 ? 88.180 25.810 25.751 1.00 15.87 114 LEU B O 1
ATOM 2134 N N . LEU B 1 117 ? 86.127 24.828 25.690 1.00 13.35 115 LEU B N 1
ATOM 2135 C CA . LEU B 1 117 ? 85.859 25.099 27.114 1.00 12.61 115 LEU B CA 1
ATOM 2136 C C . LEU B 1 117 ? 86.899 24.357 27.954 1.00 13.26 115 LEU B C 1
ATOM 2137 O O . LEU B 1 117 ? 87.549 24.942 28.819 1.00 14.09 115 LEU B O 1
ATOM 2142 N N . ILE B 1 118 ? 87.071 23.065 27.682 1.00 13.64 116 ILE B N 1
ATOM 2143 C CA . ILE B 1 118 ? 88.039 22.269 28.462 1.00 13.34 116 ILE B CA 1
ATOM 2144 C C . ILE B 1 118 ? 89.469 22.854 28.293 1.00 14.45 116 ILE B C 1
ATOM 2145 O O . ILE B 1 118 ? 90.214 23.038 29.268 1.00 13.37 116 ILE B O 1
ATOM 2150 N N . ASP B 1 119 ? 89.848 23.202 27.069 1.00 13.36 117 ASP B N 1
ATOM 2151 C CA . ASP B 1 119 ? 91.155 23.833 26.869 1.00 15.75 117 A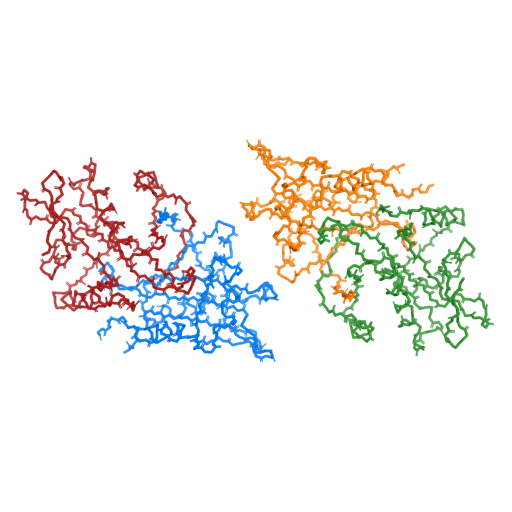SP B CA 1
ATOM 2152 C C . ASP B 1 119 ? 91.346 25.106 27.719 1.00 16.09 117 ASP B C 1
ATOM 2153 O O . ASP B 1 119 ? 92.404 25.315 28.295 1.00 14.39 117 ASP B O 1
ATOM 2158 N N . GLN B 1 120 ? 90.311 25.938 27.813 1.00 16.99 118 GLN B N 1
ATOM 2159 C CA . GLN B 1 120 ? 90.411 27.159 28.614 1.00 17.56 118 GLN B CA 1
ATOM 2160 C C . GLN B 1 120 ? 90.524 26.820 30.103 1.00 16.41 118 GLN B C 1
ATOM 2161 O O . GLN B 1 120 ? 91.283 27.463 30.830 1.00 15.89 118 GLN B O 1
ATOM 2167 N N . LEU B 1 121 ? 89.753 25.844 30.563 1.00 14.83 119 LEU B N 1
ATOM 2168 C CA . LEU B 1 121 ? 89.783 25.482 31.986 1.00 14.69 119 LEU B CA 1
ATOM 2169 C C . LEU B 1 121 ? 91.166 24.913 32.372 1.00 15.14 119 LEU B C 1
ATOM 2170 O O . LEU B 1 121 ? 91.684 25.201 33.461 1.00 14.27 119 LEU B O 1
ATOM 2175 N N . VAL B 1 122 ? 91.728 24.124 31.465 1.00 14.44 120 VAL B N 1
ATOM 2176 C CA . VAL B 1 122 ? 93.057 23.535 31.651 1.00 16.56 120 VAL B CA 1
ATOM 2177 C C . VAL B 1 122 ? 94.091 24.660 31.720 1.00 17.49 120 VAL B C 1
ATOM 2178 O O . VAL B 1 122 ? 94.952 24.669 32.575 1.00 16.55 120 VAL B O 1
ATOM 2182 N N . THR B 1 123 ? 93.969 25.642 30.845 1.00 17.01 121 THR B N 1
ATOM 2183 C CA . THR B 1 123 ? 94.924 26.766 30.917 1.00 17.85 121 THR B CA 1
ATOM 2184 C C . THR B 1 123 ? 94.825 27.514 32.253 1.00 17.05 121 THR B C 1
ATOM 2185 O O . THR B 1 123 ? 95.834 27.887 32.840 1.00 18.16 121 THR B O 1
ATOM 2189 N N . ILE B 1 124 ? 93.620 27.748 32.739 1.00 16.00 122 ILE B N 1
ATOM 2190 C CA . ILE B 1 124 ? 93.470 28.426 34.014 1.00 16.45 122 ILE B CA 1
ATOM 2191 C C . ILE B 1 124 ? 94.143 27.608 35.100 1.00 16.80 122 ILE B C 1
ATOM 2192 O O . ILE B 1 124 ? 94.846 28.160 35.937 1.00 18.78 122 ILE B O 1
ATOM 2197 N N . GLY B 1 125 ? 93.937 26.288 35.097 1.00 14.67 123 GLY B N 1
ATOM 2198 C CA . GLY B 1 125 ? 94.534 25.488 36.162 1.00 14.48 123 GLY B CA 1
ATOM 2199 C C . GLY B 1 125 ? 96.067 25.486 36.132 1.00 15.78 123 GLY B C 1
ATOM 2200 O O . GLY B 1 125 ? 96.720 25.669 37.141 1.00 16.20 123 GLY B O 1
ATOM 2201 N N . PHE B 1 126 ? 96.641 25.251 34.974 1.00 16.28 124 PHE B N 1
ATOM 2202 C CA . PHE B 1 126 ? 98.082 25.221 34.889 1.00 18.29 124 PHE B CA 1
ATOM 2203 C C . PHE B 1 126 ? 98.706 26.595 35.117 1.00 21.98 124 PHE B C 1
ATOM 2204 O O . PHE B 1 126 ? 99.811 26.707 35.687 1.00 22.27 124 PHE B O 1
ATOM 2212 N N . ASP B 1 127 ? 98.005 27.647 34.723 1.00 21.95 125 ASP B N 1
ATOM 2213 C CA . ASP B 1 127 ? 98.516 28.988 34.996 1.00 21.40 125 ASP B CA 1
ATOM 2214 C C . ASP B 1 127 ? 98.529 29.221 36.501 1.00 23.05 125 ASP B C 1
ATOM 2215 O O . ASP B 1 127 ? 99.386 29.946 37.012 1.00 24.38 125 ASP B O 1
ATOM 2220 N N . TYR B 1 128 ? 97.599 28.632 37.239 1.00 21.78 126 TYR B N 1
ATOM 2221 C CA . TYR B 1 128 ? 97.632 28.812 38.682 1.00 22.50 126 TYR B CA 1
ATOM 2222 C C . TYR B 1 128 ? 98.725 27.981 39.324 1.00 21.61 126 TYR B C 1
ATOM 2223 O O . TYR B 1 128 ? 99.010 28.154 40.499 1.00 24.90 126 TYR B O 1
ATOM 2232 N N . GLY B 1 129 ? 99.326 27.081 38.566 1.00 21.77 127 GLY B N 1
ATOM 2233 C CA . GLY B 1 129 ? 100.388 26.237 39.111 1.00 22.12 127 GLY B CA 1
ATOM 2234 C C . GLY B 1 129 ? 100.031 24.789 39.455 1.00 22.39 127 GLY B C 1
ATOM 2235 O O . GLY B 1 129 ? 100.795 24.101 40.147 1.00 21.55 127 GLY B O 1
ATOM 2236 N N . CYS B 1 130 ? 98.876 24.314 38.989 1.00 19.39 128 CYS B N 1
ATOM 2237 C CA . CYS B 1 130 ? 98.491 22.924 39.265 1.00 20.08 128 CYS B CA 1
ATOM 2238 C C . CYS B 1 130 ? 99.508 21.944 38.654 1.00 20.17 128 CYS B C 1
ATOM 2239 O O . CYS B 1 130 ? 99.947 22.149 37.539 1.00 19.48 128 CYS B O 1
ATOM 2242 N N . TYR B 1 131 ? 99.854 20.875 39.376 1.00 20.02 129 TYR B N 1
ATOM 2243 C CA . TYR B 1 131 ? 100.811 19.903 38.825 1.00 20.76 129 TYR B CA 1
ATOM 2244 C C . TYR B 1 131 ? 100.010 18.913 37.962 1.00 19.96 129 TYR B C 1
ATOM 2245 O O . TYR B 1 131 ? 100.571 18.212 37.110 1.00 19.64 129 TYR B O 1
ATOM 2254 N N . LYS B 1 132 ? 98.692 18.843 38.190 1.00 16.81 130 LYS B N 1
ATOM 2255 C CA . LYS B 1 132 ? 97.862 18.007 37.324 1.00 16.84 130 LYS B CA 1
ATOM 2256 C C . LYS B 1 132 ? 96.432 18.535 37.439 1.00 16.27 130 LYS B C 1
ATOM 2257 O O . LYS B 1 132 ? 96.129 19.290 38.362 1.00 16.85 130 LYS B O 1
ATOM 2263 N N . ILE B 1 133 ? 95.580 18.109 36.517 1.00 15.42 131 ILE B N 1
ATOM 2264 C CA . ILE B 1 133 ? 94.201 18.481 36.547 1.00 15.23 131 ILE B CA 1
ATOM 2265 C C . ILE B 1 133 ? 93.447 17.195 36.278 1.00 15.29 131 ILE B C 1
ATOM 2266 O O . ILE B 1 133 ? 93.775 16.462 35.355 1.00 14.54 131 ILE B O 1
ATOM 2271 N N . ILE B 1 134 ? 92.453 16.909 37.099 1.00 15.52 132 ILE B N 1
ATOM 2272 C CA . ILE B 1 134 ? 91.680 15.682 36.891 1.00 17.61 132 ILE B CA 1
ATOM 2273 C C . ILE B 1 134 ? 90.193 15.961 36.794 1.00 17.12 132 ILE B C 1
ATOM 2274 O O . ILE B 1 134 ? 89.728 17.050 37.139 1.00 17.47 132 ILE B O 1
ATOM 2279 N N . LEU B 1 135 ? 89.435 14.958 36.344 1.00 14.83 133 LEU B N 1
ATOM 2280 C CA . LEU B 1 135 ? 87.996 15.089 36.273 1.00 18.05 133 LEU B CA 1
ATOM 2281 C C . LEU B 1 135 ? 87.465 13.663 36.179 1.00 16.15 133 LEU B C 1
ATOM 2282 O O . LEU B 1 135 ? 88.226 12.741 35.872 1.00 18.22 133 LEU B O 1
ATOM 2287 N N . ASP B 1 136 ? 86.183 13.485 36.478 1.00 16.83 134 ASP B N 1
ATOM 2288 C CA . ASP B 1 136 ? 85.558 12.172 36.354 1.00 17.00 134 ASP B CA 1
ATOM 2289 C C . ASP B 1 136 ? 84.509 12.303 35.241 1.00 18.56 134 ASP B C 1
ATOM 2290 O O . ASP B 1 136 ? 83.860 13.336 35.090 1.00 20.31 134 ASP B O 1
ATOM 2295 N N . CYS B 1 137 ? 84.353 11.249 34.474 1.00 19.97 135 CYS B N 1
ATOM 2296 C CA . CYS B 1 137 ? 83.388 11.272 33.401 1.00 20.63 135 CYS B CA 1
ATOM 2297 C C . CYS B 1 137 ? 82.783 9.900 33.227 1.00 21.02 135 CYS B C 1
ATOM 2298 O O . CYS B 1 137 ? 83.341 8.886 33.658 1.00 21.77 135 CYS B O 1
ATOM 2301 N N . ASP B 1 138 ? 81.617 9.883 32.599 1.00 23.21 136 ASP B N 1
ATOM 2302 C CA . ASP B 1 138 ? 80.975 8.630 32.229 1.00 24.58 136 ASP B CA 1
ATOM 2303 C C . ASP B 1 138 ? 81.752 8.037 31.068 1.00 23.27 136 ASP B C 1
ATOM 2304 O O . ASP B 1 138 ? 82.408 8.761 30.276 1.00 19.01 136 ASP B O 1
ATOM 2309 N N . GLU B 1 139 ? 81.667 6.717 30.938 1.00 20.85 137 GLU B N 1
ATOM 2310 C CA . GLU B 1 139 ? 82.347 6.035 29.854 1.00 22.53 137 GLU B CA 1
ATOM 2311 C C . GLU B 1 139 ? 82.028 6.665 28.520 1.00 20.70 137 GLU B C 1
ATOM 2312 O O . GLU B 1 139 ? 82.870 6.746 27.631 1.00 20.39 137 GLU B O 1
ATOM 2318 N N . LYS B 1 140 ? 80.791 7.106 28.364 1.00 19.64 138 LYS B N 1
ATOM 2319 C CA . LYS B 1 140 ? 80.394 7.656 27.100 1.00 19.46 138 LYS B CA 1
ATOM 2320 C C . LYS B 1 140 ? 81.237 8.822 26.626 1.00 19.39 138 LYS B C 1
ATOM 2321 O O . LYS B 1 140 ? 81.385 9.025 25.414 1.00 20.38 138 LYS B O 1
ATOM 2327 N N . ASN B 1 141 ? 81.827 9.562 27.575 1.00 16.24 139 ASN B N 1
ATOM 2328 C CA . ASN B 1 141 ? 82.618 10.720 27.236 1.00 15.48 139 ASN B CA 1
ATOM 2329 C C . ASN B 1 141 ? 84.132 10.556 27.267 1.00 14.72 139 ASN B C 1
ATOM 2330 O O . ASN B 1 141 ? 84.851 11.499 27.021 1.00 12.94 139 ASN B O 1
ATOM 2335 N N . VAL B 1 142 ? 84.636 9.365 27.593 1.00 13.93 140 VAL B N 1
ATOM 2336 C CA . VAL B 1 142 ? 86.079 9.203 27.601 1.00 14.55 140 VAL B CA 1
ATOM 2337 C C . VAL B 1 142 ? 86.810 9.672 26.329 1.00 14.06 140 VAL B C 1
ATOM 2338 O O . VAL B 1 142 ? 87.793 10.374 26.381 1.00 13.55 140 VAL B O 1
ATOM 2342 N N . LYS B 1 143 ? 86.313 9.294 25.168 1.00 13.67 141 LYS B N 1
ATOM 2343 C CA . LYS B 1 143 ? 87.004 9.660 23.930 1.00 14.41 141 LYS B CA 1
ATOM 2344 C C . LYS B 1 143 ? 87.014 11.176 23.694 1.00 13.10 141 LYS B C 1
ATOM 2345 O O . LYS B 1 143 ? 87.903 11.680 23.058 1.00 15.90 141 LYS B O 1
ATOM 2351 N N . PHE B 1 144 ? 85.984 11.866 24.154 1.00 15.30 142 PHE B N 1
ATOM 2352 C CA . PHE B 1 144 ? 85.938 13.314 24.049 1.00 15.59 142 PHE B CA 1
ATOM 2353 C C . PHE B 1 144 ? 87.084 13.840 24.915 1.00 15.75 142 PHE B C 1
ATOM 2354 O O . PHE B 1 144 ? 87.885 14.666 24.462 1.00 15.74 142 PHE B O 1
ATOM 2362 N N . TYR B 1 145 ? 87.181 13.392 26.174 1.00 15.38 143 TYR B N 1
ATOM 2363 C CA . TYR B 1 145 ? 88.294 13.920 26.982 1.00 14.06 143 TYR B CA 1
ATOM 2364 C C . TYR B 1 145 ? 89.666 13.517 26.434 1.00 15.20 143 TYR B C 1
ATOM 2365 O O . TYR B 1 145 ? 90.626 14.269 26.594 1.00 16.92 143 TYR B O 1
ATOM 2374 N N . GLU B 1 146 ? 89.785 12.321 25.830 1.00 13.89 144 GLU B N 1
ATOM 2375 C CA . GLU B 1 146 ? 91.047 11.973 25.201 1.00 15.06 144 GLU B CA 1
ATOM 2376 C C . GLU B 1 146 ? 91.368 12.976 24.095 1.00 16.15 144 GLU B C 1
ATOM 2377 O O . GLU B 1 146 ? 92.546 13.370 23.951 1.00 18.07 144 GLU B O 1
ATOM 2383 N N . LYS B 1 147 ? 90.361 13.399 23.328 1.00 18.90 145 LYS B N 1
ATOM 2384 C CA . LYS B 1 147 ? 90.600 14.403 22.264 1.00 19.62 145 LYS B CA 1
ATOM 2385 C C . LYS B 1 147 ? 91.020 15.761 22.863 1.00 20.21 145 LYS B C 1
ATOM 2386 O O . LYS B 1 147 ? 91.563 16.622 22.138 1.00 19.42 145 LYS B O 1
ATOM 2392 N N . CYS B 1 148 ? 90.707 15.976 24.144 1.00 18.03 146 CYS B N 1
ATOM 2393 C CA . CYS B 1 148 ? 91.133 17.189 24.852 1.00 18.98 146 CYS B CA 1
ATOM 2394 C C . CYS B 1 148 ? 92.517 17.022 25.531 1.00 19.61 146 CYS B C 1
ATOM 2395 O O . CYS B 1 148 ? 92.956 17.894 26.281 1.00 18.24 146 CYS B O 1
ATOM 2398 N N . GLY B 1 149 ? 93.183 15.904 25.287 1.00 17.74 147 GLY B N 1
ATOM 2399 C CA . GLY B 1 149 ? 94.488 15.699 25.891 1.00 18.26 147 GLY B CA 1
ATOM 2400 C C . GLY B 1 149 ? 94.522 14.934 27.202 1.00 17.32 147 GLY B C 1
ATOM 2401 O O . GLY B 1 149 ? 95.619 14.782 27.790 1.00 17.49 147 GLY B O 1
ATOM 2402 N N . PHE B 1 150 ? 93.365 14.438 27.688 1.00 15.43 148 PHE B N 1
ATOM 2403 C CA . PHE B 1 150 ? 93.371 13.706 28.967 1.00 15.03 148 PHE B CA 1
ATOM 2404 C C . PHE B 1 150 ? 93.614 12.204 28.743 1.00 17.17 148 PHE B C 1
ATOM 2405 O O . PHE B 1 150 ? 93.411 11.692 27.643 1.00 15.34 148 PHE B O 1
ATOM 2413 N N . SER B 1 151 ? 94.049 11.513 29.795 1.00 14.57 149 SER B N 1
ATOM 2414 C CA . SER B 1 151 ? 94.220 10.068 29.693 1.00 18.22 149 SER B CA 1
ATOM 2415 C C . SER B 1 151 ? 93.561 9.395 30.896 1.00 20.13 149 SER B C 1
ATOM 2416 O O . SER B 1 151 ? 93.336 10.017 31.947 1.00 18.68 149 SER B O 1
ATOM 2419 N N . ASN B 1 152 ? 93.216 8.123 30.734 1.00 22.63 150 ASN B N 1
ATOM 2420 C CA . ASN B 1 152 ? 92.607 7.376 31.804 1.00 25.24 150 ASN B CA 1
ATOM 2421 C C . ASN B 1 152 ? 93.577 7.349 32.999 1.00 26.45 150 ASN B C 1
ATOM 2422 O O . ASN B 1 152 ? 94.762 7.028 32.842 1.00 28.42 150 ASN B O 1
ATOM 2427 N N . ALA B 1 153 ? 93.091 7.685 34.192 1.00 23.78 151 ALA B N 1
ATOM 2428 C CA . ALA B 1 153 ? 93.943 7.702 35.375 1.00 25.09 151 ALA B CA 1
ATOM 2429 C C . ALA B 1 153 ? 93.381 6.904 36.554 1.00 26.07 151 ALA B C 1
ATOM 2430 O O . ALA B 1 153 ? 94.043 6.801 37.601 1.00 26.64 151 ALA B O 1
ATOM 2432 N N . GLY B 1 154 ? 92.169 6.390 36.420 1.00 24.45 152 GLY B N 1
ATOM 2433 C CA . GLY B 1 154 ? 91.602 5.668 37.545 1.00 24.05 152 GLY B CA 1
ATOM 2434 C C . GLY B 1 154 ? 90.123 5.459 37.428 1.00 23.80 152 GLY B C 1
ATOM 2435 O O . GLY B 1 154 ? 89.494 5.747 36.386 1.00 23.19 152 GLY B O 1
ATOM 2436 N N . VAL B 1 155 ? 89.545 4.947 38.505 1.00 21.24 153 VAL B N 1
ATOM 2437 C CA . VAL B 1 155 ? 88.137 4.688 38.524 1.00 20.37 153 VAL B CA 1
ATOM 2438 C C . VAL B 1 155 ? 87.471 5.599 39.505 1.00 20.12 153 VAL B C 1
ATOM 2439 O O . VAL B 1 155 ? 87.977 5.811 40.619 1.00 22.02 153 VAL B O 1
ATOM 2443 N N . GLU B 1 156 ? 86.357 6.181 39.106 1.00 19.11 154 GLU B N 1
ATOM 2444 C CA . GLU B 1 156 ? 85.624 7.036 40.021 1.00 18.94 154 GLU B CA 1
ATOM 2445 C C . GLU B 1 156 ? 84.669 6.155 40.870 1.00 21.23 154 GLU B C 1
ATOM 2446 O O . GLU B 1 156 ? 83.874 5.399 40.303 1.00 20.13 154 GLU B O 1
ATOM 2452 N N . MET B 1 157 ? 84.744 6.245 42.207 1.00 18.71 155 MET B N 1
ATOM 2453 C CA . MET B 1 157 ? 83.804 5.505 43.075 1.00 18.64 155 MET B CA 1
ATOM 2454 C C . MET B 1 157 ? 82.898 6.488 43.831 1.00 19.51 155 MET B C 1
ATOM 2455 O O . MET B 1 157 ? 83.297 7.622 44.146 1.00 18.54 155 MET B O 1
ATOM 2460 N N . GLN B 1 158 ? 81.666 6.076 44.149 1.00 18.86 156 GLN B N 1
ATOM 2461 C CA . GLN B 1 158 ? 80.782 6.980 44.827 1.00 20.99 156 GLN B CA 1
ATOM 2462 C C . GLN B 1 158 ? 79.895 6.270 45.850 1.00 22.72 156 GLN B C 1
ATOM 2463 O O . GLN B 1 158 ? 79.600 5.068 45.732 1.00 22.81 156 GLN B O 1
ATOM 2469 N N . ILE B 1 159 ? 79.495 7.024 46.859 1.00 22.50 157 ILE B N 1
ATOM 2470 C CA . ILE B 1 159 ? 78.583 6.509 47.850 1.00 23.56 157 ILE B CA 1
ATOM 2471 C C . ILE B 1 159 ? 77.521 7.612 48.042 1.00 25.78 157 ILE B C 1
ATOM 2472 O O . ILE B 1 159 ? 77.844 8.823 48.123 1.00 24.02 157 ILE B O 1
ATOM 2477 N N . ARG B 1 160 ? 76.250 7.204 48.054 1.00 26.75 158 ARG B N 1
ATOM 2478 C CA . ARG B 1 160 ? 75.118 8.150 48.189 1.00 30.38 158 ARG B CA 1
ATOM 2479 C C . ARG B 1 160 ? 74.456 8.103 49.556 1.00 32.64 158 ARG B C 1
ATOM 2480 O O . ARG B 1 160 ? 74.404 7.048 50.179 1.00 31.52 158 ARG B O 1
ATOM 2488 N N . LYS B 1 161 ? 73.927 9.239 50.004 1.00 34.14 159 LYS B N 1
ATOM 2489 C CA . LYS B 1 161 ? 73.335 9.341 51.331 1.00 37.88 159 LYS B CA 1
ATOM 2490 C C . LYS B 1 161 ? 72.151 8.425 51.584 1.00 38.59 159 LYS B C 1
ATOM 2491 O O . LYS B 1 161 ? 71.452 8.201 50.587 1.00 39.83 159 LYS B O 1
ATOM 2498 N N . SER C 1 2 ? 88.624 15.110 69.649 1.00 48.76 0 SER C N 1
ATOM 2499 C CA . SER C 1 2 ? 88.992 13.845 68.937 1.00 48.22 0 SER C CA 1
ATOM 2500 C C . SER C 1 2 ? 88.036 12.709 69.307 1.00 47.16 0 SER C C 1
ATOM 2501 O O . SER C 1 2 ? 87.375 12.763 70.352 1.00 47.94 0 SER C O 1
ATOM 2504 N N . MET C 1 3 ? 87.976 11.676 68.468 1.00 44.22 1 MET C N 1
ATOM 2505 C CA . MET C 1 3 ? 87.095 10.541 68.719 1.00 41.67 1 MET C CA 1
ATOM 2506 C C . MET C 1 3 ? 87.835 9.206 68.790 1.00 39.01 1 MET C C 1
ATOM 2507 O O . MET C 1 3 ? 88.635 8.877 67.910 1.00 36.41 1 MET C O 1
ATOM 2512 N N . SER C 1 4 ? 87.570 8.428 69.837 1.00 35.56 2 SER C N 1
ATOM 2513 C CA . SER C 1 4 ? 88.218 7.122 69.964 1.00 33.18 2 SER C CA 1
ATOM 2514 C C . SER C 1 4 ? 87.679 6.122 68.964 1.00 29.75 2 SER C C 1
ATOM 2515 O O . SER C 1 4 ? 86.523 6.180 68.557 1.00 30.26 2 SER C O 1
ATOM 2518 N N . LEU C 1 5 ? 88.529 5.206 68.551 1.00 26.47 3 LEU C N 1
ATOM 2519 C CA . LEU C 1 5 ? 88.175 4.173 67.606 1.00 24.92 3 LEU C CA 1
ATOM 2520 C C . LEU C 1 5 ? 88.610 2.826 68.199 1.00 25.00 3 LEU C C 1
ATOM 2521 O O . LEU C 1 5 ? 89.327 2.800 69.197 1.00 25.35 3 LEU C O 1
ATOM 2526 N N . PRO C 1 6 ? 88.175 1.700 67.614 1.00 24.15 4 PRO C N 1
ATOM 2527 C CA . PRO C 1 6 ? 88.538 0.372 68.113 1.00 24.62 4 PRO C CA 1
ATOM 2528 C C . PRO C 1 6 ? 90.025 0.082 68.060 1.00 25.44 4 PRO C C 1
ATOM 2529 O O . PRO C 1 6 ? 90.765 0.653 67.263 1.00 21.75 4 PRO C O 1
ATOM 2533 N N . ASP C 1 7 ? 90.443 -0.806 68.952 1.00 26.31 5 ASP C N 1
ATOM 2534 C CA . ASP C 1 7 ? 91.809 -1.279 68.984 1.00 26.09 5 ASP C CA 1
ATOM 2535 C C . ASP C 1 7 ? 92.917 -0.293 69.242 1.00 24.70 5 ASP C C 1
ATOM 2536 O O . ASP C 1 7 ? 94.025 -0.405 68.699 1.00 25.49 5 ASP C O 1
ATOM 2541 N N . GLY C 1 8 ? 92.619 0.707 70.043 1.00 21.94 6 GLY C N 1
ATOM 2542 C CA . GLY C 1 8 ? 93.661 1.622 70.428 1.00 23.94 6 GLY C CA 1
ATOM 2543 C C . GLY C 1 8 ? 94.061 2.753 69.543 1.00 24.21 6 GLY C C 1
ATOM 2544 O O . GLY C 1 8 ? 95.181 3.223 69.646 1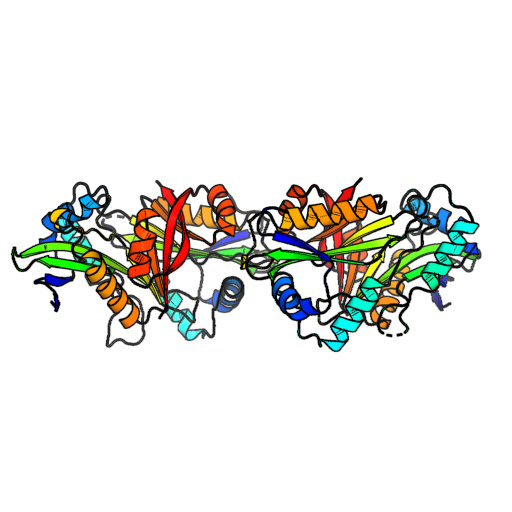.00 23.59 6 GLY C O 1
ATOM 2545 N N . PHE C 1 9 ? 93.111 3.198 68.713 1.00 22.47 7 PHE C N 1
ATOM 2546 C CA . PHE C 1 9 ? 93.318 4.303 67.795 1.00 22.78 7 PHE C CA 1
ATOM 2547 C C . PHE C 1 9 ? 92.295 5.415 68.142 1.00 22.27 7 PHE C C 1
ATOM 2548 O O . PHE C 1 9 ? 91.310 5.158 68.811 1.00 22.16 7 PHE C O 1
ATOM 2556 N N . TYR C 1 10 ? 92.584 6.633 67.704 1.00 22.88 8 TYR C N 1
ATOM 2557 C CA . TYR C 1 10 ? 91.643 7.742 67.818 1.00 24.32 8 TYR C CA 1
ATOM 2558 C C . TYR C 1 10 ? 91.829 8.529 66.510 1.00 23.20 8 TYR C C 1
ATOM 2559 O O . TYR C 1 10 ? 92.833 8.343 65.818 1.00 22.44 8 TYR C O 1
ATOM 2568 N N . ILE C 1 11 ? 90.827 9.344 66.154 1.00 22.56 9 ILE C N 1
ATOM 2569 C CA . ILE C 1 11 ? 90.897 10.170 64.956 1.00 20.70 9 ILE C CA 1
ATOM 2570 C C . ILE C 1 11 ? 90.704 11.635 65.385 1.00 21.85 9 ILE C C 1
ATOM 2571 O O . ILE C 1 11 ? 89.956 11.915 66.344 1.00 23.24 9 ILE C O 1
ATOM 2576 N N . ARG C 1 12 ? 91.410 12.549 64.735 1.00 20.42 10 ARG C N 1
ATOM 2577 C CA . ARG C 1 12 ? 91.298 13.975 65.004 1.00 21.83 10 ARG C CA 1
ATOM 2578 C C . ARG C 1 12 ? 91.728 14.747 63.778 1.00 21.33 10 ARG C C 1
ATOM 2579 O O . ARG C 1 12 ? 92.294 14.172 62.847 1.00 23.22 10 ARG C O 1
ATOM 2587 N N . ARG C 1 13 ? 91.421 16.041 63.736 1.00 22.48 11 ARG C N 1
ATOM 2588 C CA . ARG C 1 13 ? 91.844 16.831 62.589 1.00 23.16 11 ARG C CA 1
ATOM 2589 C C . ARG C 1 13 ? 93.347 16.963 62.683 1.00 24.85 11 ARG C C 1
ATOM 2590 O O . ARG C 1 13 ? 93.917 16.929 63.777 1.00 24.73 11 ARG C O 1
ATOM 2598 N N . MET C 1 14 ? 93.981 17.142 61.542 1.00 24.35 12 MET C N 1
ATOM 2599 C CA . MET C 1 14 ? 95.416 17.304 61.479 1.00 26.76 12 MET C CA 1
ATOM 2600 C C . MET C 1 14 ? 95.781 18.618 62.205 1.00 28.43 12 MET C C 1
ATOM 2601 O O . MET C 1 14 ? 95.000 19.580 62.190 1.00 27.95 12 MET C O 1
ATOM 2606 N N . GLU C 1 15 ? 96.937 18.645 62.865 1.00 29.77 13 GLU C N 1
ATOM 2607 C CA . GLU C 1 15 ? 97.375 19.856 63.566 1.00 33.02 13 GLU C CA 1
ATOM 2608 C C . GLU C 1 15 ? 98.762 20.267 63.086 1.00 34.34 13 GLU C C 1
ATOM 2609 O O . GLU C 1 15 ? 99.469 19.488 62.434 1.00 32.21 13 GLU C O 1
ATOM 2615 N N . GLU C 1 16 ? 99.150 21.495 63.414 1.00 35.80 14 GLU C N 1
ATOM 2616 C CA . GLU C 1 16 ? 100.460 22.003 63.031 1.00 39.53 14 GLU C CA 1
ATOM 2617 C C . GLU C 1 16 ? 101.652 21.072 63.334 1.00 39.48 14 GLU C C 1
ATOM 2618 O O . GLU C 1 16 ? 102.561 20.929 62.529 1.00 40.22 14 GLU C O 1
ATOM 2624 N N . GLY C 1 17 ? 101.658 20.440 64.495 1.00 38.50 15 GLY C N 1
ATOM 2625 C CA . GLY C 1 17 ? 102.793 19.591 64.819 1.00 36.98 15 GLY C CA 1
ATOM 2626 C C . GLY C 1 17 ? 102.859 18.205 64.199 1.00 35.48 15 GLY C C 1
ATOM 2627 O O . GLY C 1 17 ? 103.756 17.438 64.536 1.00 34.36 15 GLY C O 1
ATOM 2628 N N . ASP C 1 18 ? 101.950 17.882 63.280 1.00 34.40 16 ASP C N 1
ATOM 2629 C CA . ASP C 1 18 ? 101.926 16.540 62.668 1.00 31.13 16 ASP C CA 1
ATOM 2630 C C . ASP C 1 18 ? 102.776 16.431 61.390 1.00 30.54 16 ASP C C 1
ATOM 2631 O O . ASP C 1 18 ? 102.858 15.372 60.756 1.00 28.23 16 ASP C O 1
ATOM 2636 N N . LEU C 1 19 ? 103.408 17.515 60.995 1.00 30.52 17 LEU C N 1
ATOM 2637 C CA . LEU C 1 19 ? 104.146 17.486 59.735 1.00 31.85 17 LEU C CA 1
ATOM 2638 C C . LEU C 1 19 ? 104.991 16.254 59.438 1.00 31.32 17 LEU C C 1
ATOM 2639 O O . LEU C 1 19 ? 104.830 15.610 58.388 1.00 31.70 17 LEU C O 1
ATOM 2644 N N . GLU C 1 20 ? 105.916 15.948 60.346 1.00 31.82 18 GLU C N 1
ATOM 2645 C CA . GLU C 1 20 ? 106.843 14.823 60.166 1.00 32.71 18 GLU C CA 1
ATOM 2646 C C . GLU C 1 20 ? 106.107 13.504 60.072 1.00 30.80 18 GLU C C 1
ATOM 2647 O O . GLU C 1 20 ? 106.328 12.691 59.176 1.00 29.73 18 GLU C O 1
ATOM 2653 N N . GLN C 1 21 ? 105.208 13.308 61.018 1.00 30.79 19 GLN C N 1
ATOM 2654 C CA . GLN C 1 21 ? 104.438 12.080 61.043 1.00 31.13 19 GLN C CA 1
ATOM 2655 C C . GLN C 1 21 ? 103.524 11.944 59.841 1.00 29.42 19 GLN C C 1
ATOM 2656 O O . GLN C 1 21 ? 103.420 10.858 59.267 1.00 27.09 19 GLN C O 1
ATOM 2662 N N . VAL C 1 22 ? 102.890 13.050 59.445 1.00 26.61 20 VAL C N 1
ATOM 2663 C CA . VAL C 1 22 ? 102.011 12.995 58.286 1.00 26.19 20 VAL C CA 1
ATOM 2664 C C . VAL C 1 22 ? 102.858 12.768 57.054 1.00 25.31 20 VAL C C 1
ATOM 2665 O O . VAL C 1 22 ? 102.467 12.009 56.183 1.00 25.18 20 VAL C O 1
ATOM 2669 N N . THR C 1 23 ? 104.032 13.398 56.975 1.00 26.83 21 TH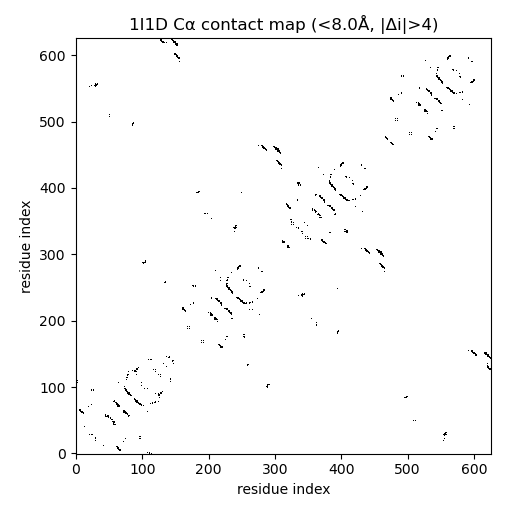R C N 1
ATOM 2670 C CA . THR C 1 23 ? 104.903 13.167 55.804 1.00 28.92 21 THR C CA 1
ATOM 2671 C C . THR C 1 23 ? 105.274 11.675 55.697 1.00 29.90 21 THR C C 1
ATOM 2672 O O . THR C 1 23 ? 105.236 11.065 54.607 1.00 29.45 21 THR C O 1
ATOM 2676 N N . GLU C 1 24 ? 105.660 11.103 56.835 1.00 29.88 22 GLU C N 1
ATOM 2677 C CA . GLU C 1 24 ? 106.041 9.682 56.892 1.00 31.29 22 GLU C CA 1
ATOM 2678 C C . GLU C 1 24 ? 104.914 8.797 56.393 1.00 30.98 22 GLU C C 1
ATOM 2679 O O . GLU C 1 24 ? 105.157 7.778 55.742 1.00 32.21 22 GLU C O 1
ATOM 2685 N N . THR C 1 25 ? 103.674 9.180 56.693 1.00 28.63 23 THR C N 1
ATOM 2686 C CA . THR C 1 25 ? 102.528 8.401 56.228 1.00 25.79 23 THR C CA 1
ATOM 2687 C C . THR C 1 25 ? 102.198 8.629 54.751 1.00 25.12 23 THR C C 1
ATOM 2688 O O . THR C 1 25 ? 101.980 7.651 53.983 1.00 21.99 23 THR C O 1
ATOM 2692 N N . LEU C 1 26 ? 102.175 9.902 54.333 1.00 23.92 24 LEU C N 1
ATOM 2693 C CA . LEU C 1 26 ? 101.841 10.225 52.940 1.00 26.29 24 LEU C CA 1
ATOM 2694 C C . LEU C 1 26 ? 102.874 9.698 51.920 1.00 28.22 24 LEU C C 1
ATOM 2695 O O . LEU C 1 26 ? 102.550 9.469 50.735 1.00 27.87 24 LEU C O 1
ATOM 2700 N N . LYS C 1 27 ? 104.107 9.496 52.384 1.00 29.49 25 LYS C N 1
ATOM 2701 C CA . LYS C 1 27 ? 105.165 8.948 51.541 1.00 31.55 25 LYS C CA 1
ATOM 2702 C C . LYS C 1 27 ? 104.705 7.659 50.830 1.00 30.31 25 LYS C C 1
ATOM 2703 O O . LYS C 1 27 ? 105.176 7.340 49.749 1.00 29.87 25 LYS C O 1
ATOM 2709 N N . VAL C 1 28 ? 103.793 6.903 51.435 1.00 30.06 26 VAL C N 1
ATOM 2710 C CA . VAL C 1 28 ? 103.376 5.650 50.804 1.00 29.59 26 VAL C CA 1
ATOM 2711 C C . VAL C 1 28 ? 102.506 5.951 49.589 1.00 30.89 26 VAL C C 1
ATOM 2712 O O . VAL C 1 28 ? 102.390 5.161 48.654 1.00 31.73 26 VAL C O 1
ATOM 2716 N N . LEU C 1 29 ? 101.896 7.117 49.596 1.00 31.49 27 LEU C N 1
ATOM 2717 C CA . LEU C 1 29 ? 101.022 7.446 48.482 1.00 32.76 27 LEU C CA 1
ATOM 2718 C C . LEU C 1 29 ? 101.790 8.073 47.327 1.00 33.48 27 LEU C C 1
ATOM 2719 O O . LEU C 1 29 ? 101.728 7.603 46.192 1.00 33.87 27 LEU C O 1
ATOM 2724 N N . THR C 1 30 ? 102.513 9.136 47.617 1.00 34.26 28 THR C N 1
ATOM 2725 C CA . THR C 1 30 ? 103.271 9.808 46.590 1.00 36.78 28 THR C CA 1
ATOM 2726 C C . THR C 1 30 ? 104.327 10.637 47.268 1.00 36.23 28 THR C C 1
ATOM 2727 O O . THR C 1 30 ? 104.365 10.724 48.485 1.00 36.56 28 THR C O 1
ATOM 2731 N N . THR C 1 31 ? 105.144 11.282 46.457 1.00 36.51 29 THR C N 1
ATOM 2732 C CA . THR C 1 31 ? 106.212 12.115 46.970 1.00 38.52 29 THR C CA 1
ATOM 2733 C C . THR C 1 31 ? 105.640 13.351 47.655 1.00 39.08 29 THR C C 1
ATOM 2734 O O . THR C 1 31 ? 104.681 13.967 47.163 1.00 38.64 29 THR C O 1
ATOM 2738 N N . VAL C 1 32 ? 106.230 13.684 48.796 1.00 38.17 30 VAL C N 1
ATOM 2739 C CA . VAL C 1 32 ? 105.829 14.832 49.581 1.00 38.55 30 VAL C CA 1
ATOM 2740 C C . VAL C 1 32 ? 106.868 15.910 49.333 1.00 39.39 30 VAL C C 1
ATOM 2741 O O . VAL C 1 32 ? 106.528 17.052 49.044 1.00 37.49 30 VAL C O 1
ATOM 2745 N N . GLY C 1 33 ? 108.135 15.528 49.455 1.00 39.94 31 GLY C N 1
ATOM 2746 C CA . GLY C 1 33 ? 109.212 16.472 49.231 1.00 42.04 31 GLY C CA 1
ATOM 2747 C C . GLY C 1 33 ? 109.517 17.346 50.432 1.00 43.77 31 GLY C C 1
ATOM 2748 O O . GLY C 1 33 ? 109.156 17.017 51.562 1.00 43.43 31 GLY C O 1
ATOM 2749 N N . THR C 1 34 ? 110.183 18.468 50.166 1.00 46.26 32 THR C N 1
ATOM 2750 C CA . THR C 1 34 ? 110.598 19.442 51.190 1.00 48.72 32 THR C CA 1
ATOM 2751 C C . THR C 1 34 ? 109.453 20.361 51.617 1.00 48.18 32 THR C C 1
ATOM 2752 O O . THR C 1 34 ? 108.785 20.954 50.768 1.00 49.86 32 THR C O 1
ATOM 2756 N N . ILE C 1 35 ? 109.236 20.486 52.922 1.00 47.68 33 ILE C N 1
ATOM 2757 C CA . ILE C 1 35 ? 108.168 21.333 53.453 1.00 46.78 33 ILE C CA 1
ATOM 2758 C C . ILE C 1 35 ? 108.580 21.970 54.794 1.00 46.33 33 ILE C C 1
ATOM 2759 O O . ILE C 1 35 ? 108.896 21.257 55.743 1.00 46.22 33 ILE C O 1
ATOM 2764 N N . THR C 1 36 ? 108.572 23.302 54.882 1.00 46.47 34 THR C N 1
ATOM 2765 C CA . THR C 1 36 ? 108.946 23.953 56.134 1.00 46.15 34 THR C CA 1
ATOM 2766 C C . THR C 1 36 ? 107.832 23.919 57.140 1.00 46.24 34 THR C C 1
ATOM 2767 O O . THR C 1 36 ? 106.641 23.937 56.797 1.00 45.50 34 THR C O 1
ATOM 2771 N N . PRO C 1 37 ? 108.202 23.858 58.418 1.00 45.42 35 PRO C N 1
ATOM 2772 C CA . PRO C 1 37 ? 107.148 23.832 59.429 1.00 45.03 35 PRO C CA 1
ATOM 2773 C C . PRO C 1 37 ? 106.291 25.085 59.270 1.00 44.27 35 PRO C C 1
ATOM 2774 O O . PRO C 1 37 ? 105.072 25.047 59.424 1.00 44.42 35 PRO C O 1
ATOM 2778 N N . GLU C 1 38 ? 106.946 26.181 58.914 1.00 42.57 36 GLU C N 1
ATOM 2779 C CA . GLU C 1 38 ? 106.289 27.460 58.709 1.00 42.29 36 GLU C CA 1
ATOM 2780 C C . GLU C 1 38 ? 105.179 27.386 57.632 1.00 40.27 36 GLU C C 1
ATOM 2781 O O . GLU C 1 38 ? 104.080 27.892 57.827 1.00 40.12 36 GLU C O 1
ATOM 2787 N N . SER C 1 39 ? 105.489 26.760 56.500 1.00 39.44 37 SER C N 1
ATOM 2788 C CA . SER C 1 39 ? 104.535 26.586 55.393 1.00 38.48 37 SER C CA 1
ATOM 2789 C C . SER C 1 39 ? 103.388 25.687 55.820 1.00 36.77 37 SER C C 1
ATOM 2790 O O . SER C 1 39 ? 102.210 25.949 55.544 1.00 35.86 37 SER C O 1
ATOM 2793 N N . PHE C 1 40 ? 103.749 24.614 56.492 1.00 34.84 38 PHE C N 1
ATOM 2794 C CA . PHE C 1 40 ? 102.755 23.653 56.943 1.00 33.39 38 PHE C CA 1
ATOM 2795 C C . PHE C 1 40 ? 101.827 24.329 57.919 1.00 33.34 38 PHE C C 1
ATOM 2796 O O . PHE C 1 40 ? 100.626 24.101 57.906 1.00 31.85 38 PHE C O 1
ATOM 2804 N N . CYS C 1 41 ? 102.384 25.182 58.771 1.00 33.47 39 CYS C N 1
ATOM 2805 C CA . CYS C 1 41 ? 101.559 25.841 59.756 1.00 35.45 39 CYS C CA 1
ATOM 2806 C C . CYS C 1 41 ? 100.501 26.726 59.124 1.00 35.61 39 CYS C C 1
ATOM 2807 O O . CYS C 1 41 ? 99.346 26.763 59.580 1.00 36.10 39 CYS C O 1
ATOM 2811 N N . LYS C 1 42 ? 100.886 27.405 58.054 1.00 35.24 40 LYS C N 1
ATOM 2812 C CA . LYS C 1 42 ? 99.967 28.295 57.357 1.00 36.31 40 LYS C CA 1
ATOM 2813 C C . LYS C 1 42 ? 98.931 27.475 56.613 1.00 35.70 40 LYS C C 1
ATOM 2814 O O . LYS C 1 42 ? 97.797 27.933 56.416 1.00 36.09 40 LYS C O 1
ATOM 2820 N N . LEU C 1 43 ? 99.319 26.281 56.171 1.00 33.65 41 LEU C N 1
ATOM 2821 C CA . LEU C 1 43 ? 98.380 25.425 55.458 1.00 32.41 41 LEU C CA 1
ATOM 2822 C C . LEU C 1 43 ? 97.290 24.961 56.420 1.00 32.15 41 LEU C C 1
ATOM 2823 O O . LEU C 1 43 ? 96.099 25.069 56.114 1.00 31.56 41 LEU C O 1
ATOM 2828 N N . ILE C 1 44 ? 97.678 24.460 57.594 1.00 30.41 42 ILE C N 1
ATOM 2829 C CA . ILE C 1 44 ? 96.697 24.010 58.573 1.00 28.64 42 ILE C CA 1
ATOM 2830 C C . ILE C 1 44 ? 95.717 25.161 58.894 1.00 30.72 42 ILE C C 1
ATOM 2831 O O . ILE C 1 44 ? 94.513 24.964 59.011 1.00 27.10 42 ILE C O 1
ATOM 2836 N N . LYS C 1 45 ? 96.265 26.368 59.042 1.00 32.44 43 LYS C N 1
ATOM 2837 C CA . LYS C 1 45 ? 95.477 27.570 59.322 1.00 34.21 43 LYS C CA 1
ATOM 2838 C C . LYS C 1 45 ? 94.411 27.755 58.222 1.00 33.23 43 LYS C C 1
ATOM 2839 O O . LYS C 1 45 ? 93.223 27.956 58.489 1.00 33.21 43 LYS C O 1
ATOM 2845 N N . TYR C 1 46 ? 94.862 27.671 56.982 1.00 32.26 44 TYR C N 1
ATOM 2846 C CA . TYR C 1 46 ? 93.990 27.802 55.827 1.00 31.68 44 TYR C CA 1
ATOM 2847 C C . TYR C 1 46 ? 92.910 26.717 55.884 1.00 31.93 44 TYR C C 1
ATOM 2848 O O . TYR C 1 46 ? 91.720 26.989 55.681 1.00 30.99 44 TYR C O 1
ATOM 2857 N N . TRP C 1 47 ? 93.340 25.485 56.130 1.00 31.10 45 TRP C N 1
ATOM 2858 C CA . TRP C 1 47 ? 92.396 24.364 56.188 1.00 31.26 45 TRP C CA 1
ATOM 2859 C C . TRP C 1 47 ? 91.420 24.480 57.335 1.00 31.67 45 TRP C C 1
ATOM 2860 O O . TRP C 1 47 ? 90.288 24.021 57.245 1.00 31.79 45 TRP C O 1
ATOM 2871 N N . ASN C 1 48 ? 91.840 25.122 58.415 1.00 31.40 46 ASN C N 1
ATOM 2872 C CA . ASN C 1 48 ? 90.972 25.266 59.546 1.00 33.23 46 ASN C CA 1
ATOM 2873 C C . ASN C 1 48 ? 90.049 26.471 59.451 1.00 35.22 46 ASN C C 1
ATOM 2874 O O . ASN C 1 48 ? 89.103 26.570 60.223 1.00 35.31 46 ASN C O 1
ATOM 2879 N N . GLU C 1 49 ? 90.306 27.377 58.514 1.00 36.25 47 GLU C N 1
ATOM 2880 C CA . GLU C 1 49 ? 89.456 28.561 58.414 1.00 38.39 47 GLU C CA 1
ATOM 2881 C C . GLU C 1 49 ? 88.481 28.543 57.257 1.00 38.95 47 GLU C C 1
ATOM 2882 O O . GLU C 1 49 ? 87.466 29.229 57.296 1.00 37.99 47 GLU C O 1
ATOM 2888 N N . ALA C 1 50 ? 88.776 27.766 56.230 1.00 39.72 48 ALA C N 1
ATOM 2889 C CA . ALA C 1 50 ? 87.882 27.693 55.078 1.00 41.23 48 ALA C CA 1
ATOM 2890 C C . ALA C 1 50 ? 86.527 27.080 55.442 1.00 42.43 48 ALA C C 1
ATOM 2891 O O . ALA C 1 50 ? 86.413 25.882 55.611 1.00 41.78 48 ALA C O 1
ATOM 2893 N N . THR C 1 51 ? 85.499 27.897 55.603 1.00 45.69 49 THR C N 1
ATOM 2894 C CA . THR C 1 51 ? 84.177 27.344 55.899 1.00 49.86 49 THR C CA 1
ATOM 2895 C C . THR C 1 51 ? 83.420 27.451 54.583 1.00 51.74 49 THR C C 1
ATOM 2896 O O . THR C 1 51 ? 83.611 28.414 53.845 1.00 51.75 49 THR C O 1
ATOM 2900 N N . VAL C 1 52 ? 82.561 26.481 54.286 1.00 54.14 50 VAL C N 1
ATOM 2901 C CA . VAL C 1 52 ? 81.811 26.503 53.033 1.00 55.84 50 VAL C CA 1
ATOM 2902 C C . VAL C 1 52 ? 80.569 27.358 53.161 1.00 57.02 50 VAL C C 1
ATOM 2903 O O . VAL C 1 52 ? 80.068 27.587 54.274 1.00 56.89 50 VAL C O 1
ATOM 2907 N N . TRP C 1 53 ? 80.092 27.827 52.007 1.00 59.31 51 TRP C N 1
ATOM 2908 C CA . TRP C 1 53 ? 78.897 28.673 51.920 1.00 60.90 51 TRP C CA 1
ATOM 2909 C C . TRP C 1 53 ? 77.637 27.986 52.462 1.00 61.05 51 TRP C C 1
ATOM 2910 O O . TRP C 1 53 ? 77.163 26.999 51.885 1.00 60.29 51 TRP C O 1
ATOM 2921 N N . ASN C 1 54 ? 77.086 28.538 53.545 1.00 61.47 52 ASN C N 1
ATOM 2922 C CA . ASN C 1 54 ? 75.900 27.966 54.180 1.00 62.18 52 ASN C CA 1
ATOM 2923 C C . ASN C 1 54 ? 74.976 29.020 54.778 1.00 62.51 52 ASN C C 1
ATOM 2924 O O . ASN C 1 54 ? 75.218 29.499 55.889 1.00 63.15 52 ASN C O 1
ATOM 2929 N N . LYS C 1 60 ? 77.831 26.208 60.205 1.00 48.53 58 LYS C N 1
ATOM 2930 C CA . LYS C 1 60 ? 79.228 26.175 59.772 1.00 48.67 58 LYS C CA 1
ATOM 2931 C C . LYS C 1 60 ? 79.686 24.780 59.349 1.00 46.63 58 LYS C C 1
ATOM 2932 O O . LYS C 1 60 ? 79.606 23.822 60.128 1.00 47.29 58 LYS C O 1
ATOM 2938 N N . ILE C 1 61 ? 80.165 24.694 58.112 1.00 43.13 59 ILE C N 1
ATOM 2939 C CA . ILE C 1 61 ? 80.682 23.466 57.526 1.00 39.57 59 ILE C CA 1
ATOM 2940 C C . ILE C 1 61 ? 82.150 23.730 57.223 1.00 36.90 59 ILE C C 1
ATOM 2941 O O . ILE C 1 61 ? 82.489 24.764 56.660 1.00 34.83 59 ILE C O 1
ATOM 2946 N N . MET C 1 62 ? 83.032 22.818 57.613 1.00 33.08 60 MET C N 1
ATOM 2947 C CA . MET C 1 62 ? 84.436 22.993 57.295 1.00 29.80 60 MET C CA 1
ATOM 2948 C C . MET C 1 62 ? 84.608 22.450 55.885 1.00 28.66 60 MET C C 1
ATOM 2949 O O . MET C 1 62 ? 84.226 21.286 55.621 1.00 28.38 60 MET C O 1
ATOM 2954 N N . GLN C 1 63 ? 85.165 23.253 54.972 1.00 25.65 61 GLN C N 1
ATOM 2955 C CA . GLN C 1 63 ? 85.364 22.777 53.597 1.00 25.77 61 GLN C CA 1
ATOM 2956 C C . GLN C 1 63 ? 86.444 21.689 53.520 1.00 23.76 61 GLN C C 1
ATOM 2957 O O . GLN C 1 63 ? 86.343 20.762 52.713 1.00 21.55 61 GLN C O 1
ATOM 2963 N N . TYR C 1 64 ? 87.483 21.815 54.346 1.00 21.80 62 TYR C N 1
ATOM 2964 C CA . TYR C 1 64 ? 88.548 20.828 54.360 1.00 20.63 62 TYR C CA 1
ATOM 2965 C C . TYR C 1 64 ? 88.487 20.072 55.695 1.00 19.93 62 TYR C C 1
ATOM 2966 O O . TYR C 1 64 ? 88.241 20.695 56.729 1.00 18.33 62 TYR C O 1
ATOM 2975 N N . ASN C 1 65 ? 88.726 18.751 55.651 1.00 17.43 63 ASN C N 1
ATOM 2976 C CA . ASN C 1 65 ? 88.629 17.884 56.833 1.00 19.18 63 ASN C CA 1
ATOM 2977 C C . ASN C 1 65 ? 89.771 16.879 56.744 1.00 16.87 63 ASN C C 1
ATOM 2978 O O . ASN C 1 65 ? 89.577 15.706 56.485 1.00 18.63 63 ASN C O 1
ATOM 2983 N N . PRO C 1 66 ? 90.990 17.374 56.918 1.00 18.98 64 PRO C N 1
ATOM 2984 C CA . PRO C 1 66 ? 92.215 16.586 56.863 1.00 18.75 64 PRO C CA 1
ATOM 2985 C C . PRO C 1 66 ? 92.337 15.883 58.208 1.00 19.62 64 PRO C C 1
ATOM 2986 O O . PRO C 1 66 ? 92.591 16.493 59.243 1.00 19.68 64 PRO C O 1
ATOM 2990 N N . MET C 1 67 ? 92.135 14.584 58.169 1.00 18.99 65 MET C N 1
ATOM 2991 C CA . MET C 1 67 ? 92.118 13.808 59.393 1.00 18.67 65 MET C CA 1
ATOM 2992 C C . MET C 1 67 ? 93.329 12.893 59.532 1.00 18.44 65 MET C C 1
ATOM 2993 O O . MET C 1 67 ? 93.898 12.438 58.547 1.00 18.19 65 MET C O 1
ATOM 2998 N N . VAL C 1 68 ? 93.676 12.604 60.775 1.00 19.11 66 VAL C N 1
ATOM 2999 C CA . VAL C 1 68 ? 94.731 11.631 61.056 1.00 19.13 66 VAL C CA 1
ATOM 3000 C C . VAL C 1 68 ? 94.167 10.634 62.078 1.00 19.82 66 VAL C C 1
ATOM 3001 O O . VAL C 1 68 ? 93.373 10.994 62.959 1.00 21.17 66 VAL C O 1
ATOM 3005 N N . ILE C 1 69 ? 94.524 9.361 61.913 1.00 20.79 67 ILE C N 1
ATOM 3006 C CA . ILE C 1 69 ? 94.163 8.322 62.867 1.00 19.43 67 ILE C CA 1
ATOM 3007 C C . ILE C 1 69 ? 95.510 8.112 63.586 1.00 21.80 67 ILE C C 1
ATOM 3008 O O . ILE C 1 69 ? 96.541 7.853 62.945 1.00 22.22 67 ILE C O 1
ATOM 3013 N N . VAL C 1 70 ? 95.481 8.258 64.907 1.00 20.45 68 VAL C N 1
ATOM 3014 C CA . VAL C 1 70 ? 96.662 8.147 65.749 1.00 21.76 68 VAL C CA 1
ATOM 3015 C C . VAL C 1 70 ? 96.589 6.866 66.555 1.00 20.57 68 VAL C C 1
ATOM 3016 O O . VAL C 1 70 ? 95.525 6.463 67.032 1.00 18.16 68 VAL C O 1
ATOM 3020 N N . ASP C 1 71 ? 97.730 6.202 66.624 1.00 22.02 69 ASP C N 1
ATOM 3021 C CA . ASP C 1 71 ? 97.895 4.966 67.390 1.00 20.52 69 ASP C CA 1
ATOM 3022 C C . ASP C 1 71 ? 98.215 5.413 68.813 1.00 22.17 69 ASP C C 1
ATOM 3023 O O . ASP C 1 71 ? 99.226 6.079 69.033 1.00 23.39 69 ASP C O 1
ATOM 3028 N N . LYS C 1 72 ? 97.356 5.064 69.766 1.00 20.75 70 LYS C N 1
ATOM 3029 C CA . LYS C 1 72 ? 97.554 5.474 71.165 1.00 23.46 70 LYS C CA 1
ATOM 3030 C C . LYS C 1 72 ? 98.752 4.795 71.827 1.00 24.34 70 LYS C C 1
ATOM 3031 O O . LYS C 1 72 ? 99.296 5.289 72.828 1.00 24.18 70 LYS C O 1
ATOM 3037 N N . ARG C 1 73 ? 99.164 3.679 71.249 1.00 24.58 71 ARG C N 1
ATOM 3038 C CA . ARG C 1 73 ? 100.303 2.936 71.793 1.00 26.70 71 ARG C CA 1
ATOM 3039 C C . ARG C 1 73 ? 101.602 3.705 71.668 1.00 28.19 71 ARG C C 1
ATOM 3040 O O . ARG C 1 73 ? 102.474 3.627 72.544 1.00 28.64 71 ARG C O 1
ATOM 3048 N N . THR C 1 74 ? 101.705 4.479 70.592 1.00 27.56 72 THR C N 1
ATOM 3049 C CA . THR C 1 74 ? 102.911 5.199 70.269 1.00 27.92 72 THR C CA 1
ATOM 3050 C C . THR C 1 74 ? 102.716 6.697 70.001 1.00 29.51 72 THR C C 1
ATOM 3051 O O . THR C 1 74 ? 103.701 7.394 69.756 1.00 29.81 72 THR C O 1
ATOM 3055 N N . GLU C 1 75 ? 101.477 7.185 70.039 1.00 28.97 73 GLU C N 1
ATOM 3056 C CA . GLU C 1 75 ? 101.174 8.570 69.705 1.00 31.40 73 GLU C CA 1
ATOM 3057 C C . GLU C 1 75 ? 101.761 8.903 68.338 1.00 30.70 73 GLU C C 1
ATOM 3058 O O . GLU C 1 75 ? 102.311 9.986 68.126 1.00 32.42 73 GLU C O 1
ATOM 3064 N N . THR C 1 76 ? 101.604 7.957 67.423 1.00 28.49 74 THR C N 1
ATOM 3065 C CA . THR C 1 76 ? 102.103 8.040 66.067 1.00 28.96 74 THR C CA 1
ATOM 3066 C C . THR C 1 76 ? 100.968 8.026 65.043 1.00 25.41 74 THR C C 1
ATOM 3067 O O . THR C 1 76 ? 100.011 7.293 65.200 1.00 25.43 74 THR C O 1
ATOM 3071 N N . VAL C 1 77 ? 101.090 8.829 63.994 1.00 25.39 75 VAL C N 1
ATOM 3072 C CA . VAL C 1 77 ? 100.043 8.882 62.968 1.00 22.85 75 VAL C CA 1
ATOM 3073 C C . VAL C 1 77 ? 100.113 7.606 62.197 1.00 22.18 75 VAL C C 1
ATOM 3074 O O . VAL C 1 77 ? 101.159 7.257 61.631 1.00 23.85 75 VAL C O 1
ATOM 3078 N N . ALA C 1 78 ? 99.008 6.881 62.178 1.00 19.02 76 ALA C N 1
ATOM 3079 C CA . ALA C 1 78 ? 98.984 5.625 61.494 1.00 19.60 76 ALA C CA 1
ATOM 3080 C C . ALA C 1 78 ? 98.318 5.742 60.156 1.00 19.57 76 ALA C C 1
ATOM 3081 O O . ALA C 1 78 ? 98.569 4.926 59.285 1.00 20.46 76 ALA C O 1
ATOM 3083 N N . ALA C 1 79 ? 97.474 6.751 59.972 1.00 18.63 77 ALA C N 1
ATOM 3084 C CA . ALA C 1 79 ? 96.798 6.867 58.664 1.00 18.82 77 ALA C CA 1
ATOM 3085 C C . ALA C 1 79 ? 96.278 8.291 58.525 1.00 19.63 77 ALA C C 1
ATOM 3086 O O . ALA C 1 79 ? 96.128 8.998 59.530 1.00 19.63 77 ALA C O 1
ATOM 3088 N N . THR C 1 80 ? 96.023 8.703 57.282 1.00 18.56 78 THR C N 1
ATOM 3089 C CA . THR C 1 80 ? 95.512 10.053 57.068 1.00 19.23 78 THR C CA 1
ATOM 3090 C C . THR C 1 80 ? 94.638 10.042 55.820 1.00 17.83 78 THR C C 1
ATOM 3091 O O . THR C 1 80 ? 94.836 9.230 54.934 1.00 17.80 78 THR C O 1
ATOM 3095 N N . GLY C 1 81 ? 93.642 10.932 55.799 1.00 18.70 79 GLY C N 1
ATOM 3096 C CA . GLY C 1 81 ? 92.743 11.043 54.656 1.00 17.83 79 GLY C CA 1
ATOM 3097 C C . GLY C 1 81 ? 92.036 12.382 54.790 1.00 17.43 79 GLY C C 1
ATOM 3098 O O . GLY C 1 81 ? 91.922 12.917 55.888 1.00 16.85 79 GLY C O 1
ATOM 3099 N N . ASN C 1 82 ? 91.537 12.913 53.687 1.00 15.67 80 ASN C N 1
ATOM 3100 C CA . ASN C 1 82 ? 90.900 14.213 53.755 1.00 17.05 80 ASN C CA 1
ATOM 3101 C C . ASN C 1 82 ? 89.556 14.102 53.044 1.00 18.34 80 ASN C C 1
ATOM 3102 O O . ASN C 1 82 ? 89.406 13.267 52.149 1.00 19.09 80 ASN C O 1
ATOM 3107 N N . ILE C 1 83 ? 88.580 14.881 53.480 1.00 16.21 81 ILE C N 1
ATOM 3108 C CA . ILE C 1 83 ? 87.316 14.927 52.734 1.00 16.74 81 ILE C CA 1
ATOM 3109 C C . ILE C 1 83 ? 87.045 16.419 52.572 1.00 17.07 81 ILE C C 1
ATOM 3110 O O . ILE C 1 83 ? 87.071 17.203 53.529 1.00 17.29 81 ILE C O 1
ATOM 3115 N N . ILE C 1 84 ? 86.887 16.808 51.307 1.00 16.23 82 ILE C N 1
ATOM 3116 C CA . ILE C 1 84 ? 86.664 18.190 50.925 1.00 17.96 82 ILE C CA 1
ATOM 3117 C C . ILE C 1 84 ? 85.184 18.325 50.524 1.00 18.57 82 ILE C C 1
ATOM 3118 O O . ILE C 1 84 ? 84.684 17.501 49.729 1.00 16.64 82 ILE C O 1
ATOM 3123 N N . ILE C 1 85 ? 84.501 19.322 51.088 1.00 18.63 83 ILE C N 1
ATOM 3124 C CA . ILE C 1 85 ? 83.083 19.540 50.811 1.00 22.79 83 ILE C CA 1
ATOM 3125 C C . ILE C 1 85 ? 83.001 20.668 49.752 1.00 24.85 83 ILE C C 1
ATOM 3126 O O . ILE C 1 85 ? 83.502 21.761 49.992 1.00 28.57 83 ILE C O 1
ATOM 3131 N N . GLU C 1 86 ? 82.379 20.389 48.604 1.00 24.64 84 GLU C N 1
ATOM 3132 C CA . GLU C 1 86 ? 82.293 21.325 47.442 1.00 24.23 84 GLU C CA 1
ATOM 3133 C C . GLU C 1 86 ? 80.829 21.637 47.269 1.00 23.33 84 GLU C C 1
ATOM 3134 O O . GLU C 1 86 ? 80.041 20.736 47.289 1.00 18.50 84 GLU C O 1
ATOM 3140 N N . ARG C 1 87 ? 80.463 22.907 47.102 1.00 24.96 85 ARG C N 1
ATOM 3141 C CA . ARG C 1 87 ? 79.054 23.221 46.846 1.00 23.28 85 ARG C CA 1
ATOM 3142 C C . ARG C 1 87 ? 79.013 23.278 45.302 1.00 21.09 85 ARG C C 1
ATOM 3143 O O . ARG C 1 87 ? 79.894 23.908 44.673 1.00 21.28 85 ARG C O 1
ATOM 3151 N N . LYS C 1 88 ? 78.015 22.639 44.701 1.00 19.36 86 LYS C N 1
ATOM 3152 C CA . LYS C 1 88 ? 77.855 22.678 43.240 1.00 18.88 86 LYS C CA 1
ATOM 3153 C C . LYS C 1 88 ? 76.562 23.376 42.907 1.00 17.68 86 LYS C C 1
ATOM 3154 O O . LYS C 1 88 ? 75.825 23.825 43.820 1.00 18.74 86 LYS C O 1
ATOM 3160 N N . ILE C 1 89 ? 76.296 23.519 41.599 1.00 16.14 87 ILE C N 1
ATOM 3161 C CA . ILE C 1 89 ? 75.021 24.088 41.205 1.00 15.75 87 ILE C CA 1
ATOM 3162 C C . ILE C 1 89 ? 73.996 22.933 41.041 1.00 13.99 87 ILE C C 1
ATOM 3163 O O . ILE C 1 89 ? 72.836 23.033 41.444 1.00 15.10 87 ILE C O 1
ATOM 3168 N N . ILE C 1 90 ? 74.457 21.811 40.483 1.00 14.83 88 ILE C N 1
ATOM 3169 C CA . ILE C 1 90 ? 73.567 20.673 40.260 1.00 14.41 88 ILE C CA 1
ATOM 3170 C C . ILE C 1 90 ? 72.947 20.157 41.576 1.00 15.90 88 ILE C C 1
ATOM 3171 O O . ILE C 1 90 ? 73.452 20.425 42.671 1.00 15.06 88 ILE C O 1
ATOM 3176 N N . HIS C 1 91 ? 71.867 19.391 41.449 1.00 14.95 89 HIS C N 1
ATOM 3177 C CA . HIS C 1 91 ? 71.158 18.866 42.607 1.00 16.87 89 HIS C CA 1
ATOM 3178 C C . HIS C 1 91 ? 70.759 19.958 43.587 1.00 17.51 89 HIS C C 1
ATOM 3179 O O . HIS C 1 91 ? 70.879 19.810 44.804 1.00 18.14 89 HIS C O 1
ATOM 3186 N N . GLU C 1 92 ? 70.266 21.064 43.039 1.00 16.97 90 GLU C N 1
ATOM 3187 C CA . GLU C 1 92 ? 69.791 22.195 43.848 1.00 17.18 90 GLU C CA 1
ATOM 3188 C C . GLU C 1 92 ? 70.796 22.666 44.881 1.00 17.89 90 GLU C C 1
ATOM 3189 O O . GLU C 1 92 ? 70.517 22.691 46.071 1.00 17.60 90 GLU C O 1
ATOM 3195 N N . LEU C 1 93 ? 71.965 23.032 44.366 1.00 18.83 91 LEU C N 1
ATOM 3196 C CA . LEU C 1 93 ? 73.114 23.538 45.121 1.00 18.87 91 LEU C CA 1
ATOM 3197 C C . LEU C 1 93 ? 73.537 22.473 46.113 1.00 18.26 91 LEU C C 1
ATOM 3198 O O . LEU C 1 93 ? 73.851 22.773 47.263 1.00 18.55 91 LEU C O 1
ATOM 3203 N N . GLY C 1 94 ? 73.530 21.230 45.641 1.00 17.83 92 GLY C N 1
ATOM 3204 C CA . GLY C 1 94 ? 73.925 20.128 46.506 1.00 19.80 92 GLY C CA 1
ATOM 3205 C C . GLY C 1 94 ? 75.381 20.210 46.953 1.00 19.19 92 GLY C C 1
ATOM 3206 O O . GLY C 1 94 ? 76.186 20.857 46.306 1.00 19.10 92 GLY C O 1
ATOM 3207 N N . LEU C 1 95 ? 75.681 19.577 48.084 1.00 21.81 93 LEU C N 1
ATOM 3208 C CA . LEU C 1 95 ? 77.048 19.512 48.638 1.00 23.60 93 LEU C CA 1
ATOM 3209 C C . LEU C 1 95 ? 77.610 18.170 48.221 1.00 21.77 93 LEU C C 1
ATOM 3210 O O . LEU C 1 95 ? 76.954 17.157 48.380 1.00 22.55 93 LEU C O 1
ATOM 3215 N N . CYS C 1 96 ? 78.802 18.167 47.648 1.00 20.67 94 CYS C N 1
ATOM 3216 C CA . CYS C 1 96 ? 79.396 16.927 47.207 1.00 21.83 94 CYS C CA 1
ATOM 3217 C C . CYS C 1 96 ? 80.706 16.749 47.950 1.00 19.90 94 CYS C C 1
ATOM 3218 O O . CYS C 1 96 ? 81.509 17.672 47.974 1.00 18.84 94 CYS C O 1
ATOM 3221 N N . GLY C 1 97 ? 80.900 15.567 48.534 1.00 17.80 95 GLY C N 1
ATOM 3222 C CA . GLY C 1 97 ? 82.153 15.298 49.240 1.00 15.61 95 GLY C CA 1
ATOM 3223 C C . GLY C 1 97 ? 83.175 14.635 48.338 1.00 16.67 95 GLY C C 1
ATOM 3224 O O . GLY C 1 97 ? 82.803 13.815 47.471 1.00 17.59 95 GLY C O 1
ATOM 3225 N N . HIS C 1 98 ? 84.454 14.978 48.504 1.00 15.20 96 HIS C N 1
ATOM 3226 C CA . HIS C 1 98 ? 85.522 14.401 47.695 1.00 15.50 96 HIS C CA 1
ATOM 3227 C C . HIS C 1 98 ? 86.554 13.861 48.672 1.00 14.47 96 HIS C C 1
ATOM 3228 O O . HIS C 1 98 ? 87.171 14.661 49.393 1.00 13.79 96 HIS C O 1
ATOM 3235 N N . ILE C 1 99 ? 86.750 12.545 48.672 1.00 14.46 97 ILE C N 1
ATOM 3236 C CA . ILE C 1 99 ? 87.761 11.944 49.580 1.00 14.72 97 ILE C CA 1
ATOM 3237 C C . ILE C 1 99 ? 89.086 11.927 48.807 1.00 16.33 97 ILE C C 1
ATOM 3238 O O . ILE C 1 99 ? 89.130 11.493 47.641 1.00 16.87 97 ILE C O 1
ATOM 3243 N N . GLU C 1 100 ? 90.163 12.391 49.448 1.00 15.47 98 GLU C N 1
ATOM 3244 C CA . GLU C 1 100 ? 91.466 12.478 48.771 1.00 18.40 98 GLU C CA 1
ATOM 3245 C C . GLU C 1 100 ? 92.599 12.057 49.675 1.00 19.53 98 GLU C C 1
ATOM 3246 O O . GLU C 1 100 ? 92.449 12.060 50.865 1.00 17.77 98 GLU C O 1
ATOM 3252 N N . ASP C 1 101 ? 93.733 11.780 49.053 1.00 17.75 99 ASP C N 1
ATOM 3253 C CA . ASP C 1 101 ? 94.962 11.524 49.776 1.00 19.71 99 ASP C CA 1
ATOM 3254 C C . ASP C 1 101 ? 94.869 10.544 50.922 1.00 19.81 99 ASP C C 1
ATOM 3255 O O . ASP C 1 101 ? 95.296 10.848 52.042 1.00 20.81 99 ASP C O 1
ATOM 3260 N N . ILE C 1 102 ? 94.318 9.374 50.614 1.00 18.81 100 ILE C N 1
ATOM 3261 C CA . ILE C 1 102 ? 94.192 8.314 51.590 1.00 21.38 100 ILE C CA 1
ATOM 3262 C C . ILE C 1 102 ? 95.539 7.620 51.695 1.00 21.29 100 ILE C C 1
ATOM 3263 O O . ILE C 1 102 ? 96.073 7.159 50.689 1.00 21.29 100 ILE C O 1
ATOM 3268 N N . ALA C 1 103 ? 96.107 7.543 52.896 1.00 22.44 101 ALA C N 1
ATOM 3269 C CA . ALA C 1 103 ? 97.382 6.841 53.034 1.00 21.57 101 ALA C CA 1
ATOM 3270 C C . ALA C 1 103 ? 97.453 6.158 54.398 1.00 21.52 101 ALA C C 1
ATOM 3271 O O . ALA C 1 103 ? 97.203 6.775 55.446 1.00 20.84 101 ALA C O 1
ATOM 3273 N N . VAL C 1 104 ? 97.760 4.873 54.365 1.00 20.53 102 VAL C N 1
ATOM 3274 C CA . VAL C 1 104 ? 97.925 4.115 55.615 1.00 19.50 102 VAL C CA 1
ATOM 3275 C C . VAL C 1 104 ? 99.420 3.868 55.781 1.00 20.52 102 VAL C C 1
ATOM 3276 O O . VAL C 1 104 ? 100.028 3.291 54.895 1.00 22.15 102 VAL C O 1
ATOM 3280 N N . ASN C 1 105 ? 99.993 4.293 56.899 1.00 17.43 103 ASN C N 1
ATOM 3281 C CA . ASN C 1 105 ? 101.431 4.150 57.190 1.00 19.55 103 ASN C CA 1
ATOM 3282 C C . ASN C 1 105 ? 101.808 2.666 56.951 1.00 19.51 103 ASN C C 1
ATOM 3283 O O . ASN C 1 105 ? 101.050 1.731 57.319 1.00 18.82 103 ASN C O 1
ATOM 3288 N N . SER C 1 106 ? 102.978 2.448 56.362 1.00 21.34 104 SER C N 1
ATOM 3289 C CA . SER C 1 106 ? 103.356 1.094 56.001 1.00 23.06 104 SER C CA 1
ATOM 3290 C C . SER C 1 106 ? 103.441 0.099 57.144 1.00 25.15 104 SER C C 1
ATOM 3291 O O . SER C 1 106 ? 103.331 -1.095 56.906 1.00 25.50 104 SER C O 1
ATOM 3294 N N . LYS C 1 107 ? 103.646 0.570 58.364 1.00 25.09 105 LYS C N 1
ATOM 3295 C CA . LYS C 1 107 ? 103.705 -0.337 59.509 1.00 28.30 105 LYS C CA 1
ATOM 3296 C C . LYS C 1 107 ? 102.312 -0.774 59.946 1.00 28.97 105 LYS C C 1
ATOM 3297 O O . LYS C 1 107 ? 102.180 -1.678 60.782 1.00 30.47 105 LYS C O 1
ATOM 3303 N N . TYR C 1 108 ? 101.274 -0.146 59.388 1.00 27.51 106 TYR C N 1
ATOM 3304 C CA . TYR C 1 108 ? 99.918 -0.455 59.808 1.00 26.25 106 TYR C CA 1
ATOM 3305 C C . TYR C 1 108 ? 99.022 -0.997 58.746 1.00 29.30 106 TYR C C 1
ATOM 3306 O O . TYR C 1 108 ? 97.808 -0.959 58.892 1.00 28.72 106 TYR C O 1
ATOM 3315 N N . GLN C 1 109 ? 99.582 -1.498 57.662 1.00 30.23 107 GLN C N 1
ATOM 3316 C CA . GLN C 1 109 ? 98.705 -2.002 56.637 1.00 34.04 107 GLN C CA 1
ATOM 3317 C C . GLN C 1 109 ? 98.241 -3.426 56.962 1.00 34.74 107 GLN C C 1
ATOM 3318 O O . GLN C 1 109 ? 98.825 -4.086 57.813 1.00 36.08 107 GLN C O 1
ATOM 3324 N N . GLY C 1 110 ? 97.140 -3.853 56.347 1.00 34.60 108 GLY C N 1
ATOM 3325 C CA . GLY C 1 110 ? 96.604 -5.186 56.575 1.00 33.58 108 GLY C CA 1
ATOM 3326 C C . GLY C 1 110 ? 95.735 -5.345 57.820 1.00 33.91 108 GLY C C 1
ATOM 3327 O O . GLY C 1 110 ? 95.247 -6.436 58.087 1.00 35.12 108 GLY C O 1
ATOM 3328 N N . GLN C 1 111 ? 95.508 -4.288 58.593 1.00 32.93 109 GLN C N 1
ATOM 3329 C CA . GLN C 1 111 ? 94.682 -4.444 59.792 1.00 31.85 109 GLN C CA 1
ATOM 3330 C C . GLN C 1 111 ? 93.381 -3.637 59.832 1.00 31.56 109 GLN C C 1
ATOM 3331 O O . GLN C 1 111 ? 92.875 -3.304 60.911 1.00 31.90 109 GLN C O 1
ATOM 3337 N N . GLY C 1 112 ? 92.856 -3.301 58.662 1.00 30.60 110 GLY C N 1
ATOM 3338 C CA . GLY C 1 112 ? 91.578 -2.590 58.617 1.00 29.20 110 GLY C CA 1
ATOM 3339 C C . GLY C 1 112 ? 91.530 -1.092 58.873 1.00 27.00 110 GLY C C 1
ATOM 3340 O O . GLY C 1 112 ? 90.432 -0.549 58.991 1.00 25.71 110 GLY C O 1
ATOM 3341 N N . LEU C 1 113 ? 92.675 -0.426 58.973 1.00 26.10 111 LEU C N 1
ATOM 3342 C CA . LEU C 1 113 ? 92.677 1.024 59.207 1.00 25.53 111 LEU C CA 1
ATOM 3343 C C . LEU C 1 113 ? 92.150 1.787 58.011 1.00 23.61 111 LEU C C 1
ATOM 3344 O O . LEU C 1 113 ? 91.570 2.859 58.175 1.00 23.89 111 LEU C O 1
ATOM 3349 N N . GLY C 1 114 ? 92.388 1.261 56.812 1.00 21.45 112 GLY C N 1
ATOM 3350 C CA . GLY C 1 114 ? 91.883 1.922 55.617 1.00 22.14 112 GLY C CA 1
ATOM 3351 C C . GLY C 1 114 ? 90.360 2.012 55.666 1.00 21.69 112 GLY C C 1
ATOM 3352 O O . GLY C 1 114 ? 89.762 3.087 55.457 1.00 21.81 112 GLY C O 1
ATOM 3353 N N . LYS C 1 115 ? 89.707 0.889 55.923 1.00 20.04 113 LYS C N 1
ATOM 3354 C CA . LYS C 1 115 ? 88.251 0.939 56.024 1.00 22.47 113 LYS C CA 1
ATOM 3355 C C . LYS C 1 115 ? 87.785 1.843 57.187 1.00 22.32 113 LYS C C 1
ATOM 3356 O O . LYS C 1 115 ? 86.802 2.577 57.052 1.00 22.81 113 LYS C O 1
ATOM 3362 N N . LEU C 1 116 ? 88.464 1.803 58.339 1.00 22.12 114 LEU C N 1
ATOM 3363 C CA . LEU C 1 116 ? 88.037 2.674 59.431 1.00 22.35 114 LEU C CA 1
ATOM 3364 C C . LEU C 1 116 ? 88.139 4.149 59.008 1.00 21.00 114 LEU C C 1
ATOM 3365 O O . LEU C 1 116 ? 87.269 4.971 59.319 1.00 19.64 114 LEU C O 1
ATOM 3370 N N . LEU C 1 117 ? 89.225 4.489 58.317 1.00 18.84 115 LEU C N 1
ATOM 3371 C CA . LEU C 1 117 ? 89.430 5.869 57.899 1.00 16.12 115 LEU C CA 1
ATOM 3372 C C . LEU C 1 117 ? 88.335 6.305 56.919 1.00 15.57 115 LEU C C 1
ATOM 3373 O O . LEU C 1 117 ? 87.728 7.364 57.072 1.00 16.18 115 LEU C O 1
ATOM 3378 N N . ILE C 1 118 ? 88.076 5.466 55.935 1.00 17.43 116 ILE C N 1
ATOM 3379 C CA . ILE C 1 118 ? 87.085 5.778 54.907 1.00 18.10 116 ILE C CA 1
ATOM 3380 C C . ILE C 1 118 ? 85.721 5.878 55.592 1.00 19.65 116 ILE C C 1
ATOM 3381 O O . ILE C 1 118 ? 84.962 6.820 55.348 1.00 17.22 116 ILE C O 1
ATOM 3386 N N . ASP C 1 119 ? 85.409 4.933 56.475 1.00 18.97 117 ASP C N 1
ATOM 3387 C CA . ASP C 1 119 ? 84.129 5.007 57.187 1.00 18.75 117 ASP C CA 1
ATOM 3388 C C . ASP C 1 119 ? 83.982 6.313 57.968 1.00 19.07 117 ASP C C 1
ATOM 3389 O O . ASP C 1 119 ? 82.891 6.898 58.026 1.00 16.97 117 ASP C O 1
ATOM 3394 N N . GLN C 1 120 ? 85.072 6.775 58.586 1.00 17.05 118 GLN C N 1
ATOM 3395 C CA . GLN C 1 120 ? 84.996 8.028 59.306 1.00 18.01 118 GLN C CA 1
ATOM 3396 C C . GLN C 1 120 ? 84.817 9.228 58.370 1.00 15.88 118 GLN C C 1
ATOM 3397 O O . GLN C 1 120 ? 84.082 10.144 58.682 1.00 18.30 118 GLN C O 1
ATOM 3403 N N . LEU C 1 121 ? 85.536 9.244 57.254 1.00 15.38 119 LEU C N 1
ATOM 3404 C CA . LEU C 1 121 ? 85.407 10.378 56.321 1.00 15.28 119 LEU C CA 1
ATOM 3405 C C . LEU C 1 121 ? 83.990 10.427 55.734 1.00 16.44 119 LEU C C 1
ATOM 3406 O O . LEU C 1 121 ? 83.419 11.516 55.538 1.00 15.70 119 LEU C O 1
ATOM 3411 N N . VAL C 1 122 ? 83.428 9.265 55.450 1.00 15.27 120 VAL C N 1
ATOM 3412 C CA . VAL C 1 122 ? 82.052 9.188 54.923 1.00 16.97 120 VAL C CA 1
ATOM 3413 C C . VAL C 1 122 ? 81.079 9.762 55.968 1.00 17.78 120 VAL C C 1
ATOM 3414 O O . VAL C 1 122 ? 80.147 10.527 55.647 1.00 17.66 120 VAL C O 1
ATOM 3418 N N . THR C 1 123 ? 81.296 9.376 57.230 1.00 16.92 121 THR C N 1
ATOM 3419 C CA . THR C 1 123 ? 80.482 9.874 58.355 1.00 18.89 121 THR C CA 1
ATOM 3420 C C . THR C 1 123 ? 80.500 11.421 58.384 1.00 19.09 121 THR C C 1
ATOM 3421 O O . THR C 1 123 ? 79.461 12.105 58.473 1.00 17.36 121 THR C O 1
ATOM 3425 N N . ILE C 1 124 ? 81.695 11.975 58.338 1.00 18.39 122 ILE C N 1
ATOM 3426 C CA . ILE C 1 124 ? 81.854 13.434 58.329 1.00 17.48 122 ILE C CA 1
ATOM 3427 C C . ILE C 1 124 ? 81.122 14.088 57.130 1.00 18.78 122 ILE C C 1
ATOM 3428 O O . ILE C 1 124 ? 80.411 15.107 57.268 1.00 18.81 122 ILE C O 1
ATOM 3433 N N . GLY C 1 125 ? 81.295 13.493 55.959 1.00 18.00 123 GLY C N 1
ATOM 3434 C CA . GLY C 1 125 ? 80.676 14.074 54.767 1.00 19.98 123 GLY C CA 1
ATOM 3435 C C . GLY C 1 125 ? 79.161 14.048 54.872 1.00 22.30 123 GLY C C 1
ATOM 3436 O O . GLY C 1 125 ? 78.479 15.065 54.628 1.00 20.49 123 GLY C O 1
ATOM 3437 N N . PHE C 1 126 ? 78.608 12.898 55.239 1.00 21.52 124 PHE C N 1
ATOM 3438 C CA . PHE C 1 126 ? 77.155 12.847 55.326 1.00 23.02 124 PHE C CA 1
ATOM 3439 C C . PHE C 1 126 ? 76.606 13.679 56.465 1.00 25.30 124 PHE C C 1
ATOM 3440 O O . PHE C 1 126 ? 75.538 14.280 56.340 1.00 26.38 124 PHE C O 1
ATOM 3448 N N . ASP C 1 127 ? 77.333 13.742 57.566 1.00 24.59 125 ASP C N 1
ATOM 3449 C CA . ASP C 1 127 ? 76.859 14.548 58.664 1.00 28.61 125 ASP C CA 1
ATOM 3450 C C . ASP C 1 127 ? 76.858 16.025 58.295 1.00 30.25 125 ASP C C 1
ATOM 3451 O O . ASP C 1 127 ? 76.125 16.807 58.902 1.00 30.55 125 ASP C O 1
ATOM 3456 N N . TYR C 1 128 ? 77.690 16.407 57.322 1.00 31.44 126 TYR C N 1
ATOM 3457 C CA . TYR C 1 128 ? 77.716 17.783 56.835 1.00 32.69 126 TYR C CA 1
ATOM 3458 C C . TYR C 1 128 ? 76.631 17.975 55.781 1.00 32.71 126 TYR C C 1
ATOM 3459 O O . TYR C 1 128 ? 76.408 19.102 55.301 1.00 33.53 126 TYR C O 1
ATOM 3468 N N . GLY C 1 129 ? 75.959 16.899 55.386 1.00 31.98 127 GLY C N 1
ATOM 3469 C CA . GLY C 1 129 ? 74.905 17.069 54.398 1.00 30.02 127 GLY C CA 1
ATOM 3470 C C . GLY C 1 129 ? 75.202 16.768 52.939 1.00 29.18 127 GLY C C 1
ATOM 3471 O O . GLY C 1 129 ? 74.430 17.147 52.053 1.00 29.26 127 GLY C O 1
ATOM 3472 N N . CYS C 1 130 ? 76.315 16.111 52.647 1.00 25.88 128 CYS C N 1
ATOM 3473 C CA . CYS C 1 130 ? 76.600 15.754 51.272 1.00 24.44 128 CYS C CA 1
ATOM 3474 C C . CYS C 1 130 ? 75.536 14.794 50.685 1.00 24.87 128 CYS C C 1
ATOM 3475 O O . CYS C 1 130 ? 75.098 13.886 51.370 1.00 24.70 128 CYS C O 1
ATOM 3478 N N . TYR C 1 131 ? 75.139 15.007 49.431 1.00 24.11 129 TYR C N 1
ATOM 3479 C CA . TYR C 1 131 ? 74.175 14.119 48.756 1.00 25.17 129 TYR C CA 1
ATOM 3480 C C . TYR C 1 131 ? 74.915 12.874 48.288 1.00 24.54 129 TYR C C 1
ATOM 3481 O O . TYR C 1 131 ? 74.326 11.786 48.136 1.00 25.63 129 TYR C O 1
ATOM 3490 N N . LYS C 1 132 ? 76.220 13.019 48.067 1.00 23.67 130 LYS C N 1
ATOM 3491 C CA . LYS C 1 132 ? 77.054 11.914 47.635 1.00 21.29 130 LYS C CA 1
ATOM 3492 C C . LYS C 1 132 ? 78.506 12.233 47.997 1.00 21.55 130 LYS C C 1
ATOM 3493 O O . LYS C 1 132 ? 78.868 13.401 48.233 1.00 20.80 130 LYS C O 1
ATOM 3499 N N . ILE C 1 133 ? 79.336 11.194 48.052 1.00 19.06 131 ILE C N 1
ATOM 3500 C CA . ILE C 1 133 ? 80.752 11.387 48.345 1.00 17.45 131 ILE C CA 1
ATOM 3501 C C . ILE C 1 133 ? 81.445 10.573 47.301 1.00 18.70 131 ILE C C 1
ATOM 3502 O O . ILE C 1 133 ? 81.051 9.402 47.037 1.00 18.38 131 ILE C O 1
ATOM 3507 N N . ILE C 1 134 ? 82.427 11.181 46.640 1.00 17.93 132 ILE C N 1
ATOM 3508 C CA . ILE C 1 134 ? 83.150 10.474 45.591 1.00 19.06 132 ILE C CA 1
ATOM 3509 C C . ILE C 1 134 ? 84.668 10.418 45.855 1.00 18.10 132 ILE C C 1
ATOM 3510 O O . ILE C 1 134 ? 85.199 11.213 46.641 1.00 16.82 132 ILE C O 1
ATOM 3515 N N . LEU C 1 135 ? 85.345 9.500 45.176 1.00 16.83 133 LEU C N 1
ATOM 3516 C CA . LEU C 1 135 ? 86.807 9.405 45.254 1.00 19.90 133 LEU C CA 1
ATOM 3517 C C . LEU C 1 135 ? 87.283 8.667 44.034 1.00 19.55 133 LEU C C 1
ATOM 3518 O O . LEU C 1 135 ? 86.494 8.006 43.343 1.00 22.04 133 LEU C O 1
ATOM 3523 N N . ASP C 1 136 ? 88.554 8.822 43.718 1.00 19.19 134 ASP C N 1
ATOM 3524 C CA . ASP C 1 136 ? 89.138 8.119 42.579 1.00 20.54 134 ASP C CA 1
ATOM 3525 C C . ASP C 1 136 ? 90.167 7.115 43.105 1.00 20.23 134 ASP C C 1
ATOM 3526 O O . ASP C 1 136 ? 90.901 7.418 44.062 1.00 20.75 134 ASP C O 1
ATOM 3531 N N . CYS C 1 137 ? 90.240 5.949 42.473 1.00 20.95 135 CYS C N 1
ATOM 3532 C CA . CYS C 1 137 ? 91.190 4.933 42.902 1.00 23.79 135 CYS C CA 1
ATOM 3533 C C . CYS C 1 137 ? 91.771 4.154 41.745 1.00 25.75 135 CYS C C 1
ATOM 3534 O O . CYS C 1 137 ? 91.272 4.241 40.627 1.00 24.84 135 CYS C O 1
ATOM 3537 N N . ASP C 1 138 ? 92.836 3.396 42.013 1.00 28.62 136 ASP C N 1
ATOM 3538 C CA . ASP C 1 138 ? 93.409 2.539 40.986 1.00 32.59 136 ASP C CA 1
ATOM 3539 C C . ASP C 1 138 ? 92.464 1.359 40.850 1.00 32.99 136 ASP C C 1
ATOM 3540 O O . ASP C 1 138 ? 91.755 0.983 41.790 1.00 32.01 136 ASP C O 1
ATOM 3545 N N . GLU C 1 139 ? 92.486 0.782 39.666 1.00 32.61 137 GLU C N 1
ATOM 3546 C CA . GLU C 1 139 ? 91.681 -0.380 39.367 1.00 35.84 137 GLU C CA 1
ATOM 3547 C C . GLU C 1 139 ? 91.803 -1.465 40.466 1.00 34.73 137 GLU C C 1
ATOM 3548 O O . GLU C 1 139 ? 90.809 -2.016 40.923 1.00 34.40 137 GLU C O 1
ATOM 3554 N N . LYS C 1 140 ? 93.024 -1.738 40.902 1.00 35.04 138 LYS C N 1
ATOM 3555 C CA . LYS C 1 140 ? 93.264 -2.779 41.896 1.00 36.03 138 LYS C CA 1
ATOM 3556 C C . LYS C 1 140 ? 92.638 -2.530 43.275 1.00 36.66 138 LYS C C 1
ATOM 3557 O O . LYS C 1 140 ? 92.562 -3.446 44.081 1.00 37.30 138 LYS C O 1
ATOM 3563 N N . ASN C 1 141 ? 92.174 -1.309 43.543 1.00 35.05 139 ASN C N 1
ATOM 3564 C CA . ASN C 1 141 ? 91.566 -1.015 44.834 1.00 32.88 139 ASN C CA 1
ATOM 3565 C C . ASN C 1 141 ? 90.056 -0.900 44.754 1.00 31.03 139 ASN C C 1
ATOM 3566 O O . ASN C 1 141 ? 89.364 -0.619 45.749 1.00 29.01 139 ASN C O 1
ATOM 3571 N N . VAL C 1 142 ? 89.521 -1.115 43.566 1.00 29.00 140 VAL C N 1
ATOM 3572 C CA . VAL C 1 142 ? 88.081 -1.027 43.413 1.00 28.92 140 VAL C CA 1
ATOM 3573 C C . VAL C 1 142 ? 87.341 -1.940 44.393 1.00 29.74 140 VAL C C 1
ATOM 3574 O O . VAL C 1 142 ? 86.383 -1.518 45.015 1.00 29.48 140 VAL C O 1
ATOM 3578 N N . LYS C 1 143 ? 87.789 -3.179 44.553 1.00 30.96 141 LYS C N 1
ATOM 3579 C CA . LYS C 1 143 ? 87.077 -4.097 45.440 1.00 31.87 141 LYS C CA 1
ATOM 3580 C C . LYS C 1 143 ? 87.043 -3.641 46.884 1.00 31.28 141 LYS C C 1
ATOM 3581 O O . LYS C 1 143 ? 86.001 -3.747 47.555 1.00 31.63 141 LYS C O 1
ATOM 3587 N N . PHE C 1 144 ? 88.175 -3.128 47.354 1.00 29.72 142 PHE C N 1
ATOM 3588 C CA . PHE C 1 144 ? 88.295 -2.581 48.699 1.00 29.10 142 PHE C CA 1
ATOM 3589 C C . PHE C 1 144 ? 87.265 -1.487 48.922 1.00 29.15 142 PHE C C 1
ATOM 3590 O O . PHE C 1 144 ? 86.569 -1.473 49.948 1.00 28.91 142 PHE C O 1
ATOM 3598 N N . TYR C 1 145 ? 87.184 -0.535 47.978 1.00 26.56 143 TYR C N 1
ATOM 3599 C CA . TYR C 1 145 ? 86.202 0.527 48.150 1.00 24.63 143 TYR C CA 1
ATOM 3600 C C . TYR C 1 145 ? 84.791 -0.009 48.097 1.00 25.04 143 TYR C C 1
ATOM 3601 O O . TYR C 1 145 ? 83.895 0.516 48.765 1.00 22.72 143 TYR C O 1
ATOM 3610 N N . GLU C 1 146 ? 84.557 -1.056 47.315 1.00 25.15 144 GLU C N 1
ATOM 3611 C CA . GLU C 1 146 ? 83.202 -1.602 47.327 1.00 28.64 144 GLU C CA 1
ATOM 3612 C C . GLU C 1 146 ? 82.961 -2.232 48.736 1.00 27.87 144 GLU C C 1
ATOM 3613 O O . GLU C 1 146 ? 81.840 -2.259 49.213 1.00 28.75 144 GLU C O 1
ATOM 3619 N N . LYS C 1 147 ? 84.004 -2.744 49.378 1.00 30.18 145 LYS C N 1
ATOM 3620 C CA . LYS C 1 147 ? 83.849 -3.302 50.738 1.00 32.67 145 LYS C CA 1
ATOM 3621 C C . LYS C 1 147 ? 83.477 -2.156 51.683 1.00 31.73 145 LYS C C 1
ATOM 3622 O O . LYS C 1 147 ? 82.981 -2.372 52.798 1.00 32.81 145 LYS C O 1
ATOM 3628 N N . CYS C 1 148 ? 83.715 -0.925 51.248 1.00 29.23 146 CYS C N 1
ATOM 3629 C CA . CYS C 1 148 ? 83.408 0.216 52.099 1.00 27.46 146 CYS C CA 1
ATOM 3630 C C . CYS C 1 148 ? 82.083 0.831 51.740 1.00 25.86 146 CYS C C 1
ATOM 3631 O O . CYS C 1 148 ? 81.733 1.911 52.248 1.00 27.53 146 CYS C O 1
ATOM 3634 N N . GLY C 1 149 ? 81.357 0.175 50.846 1.00 23.23 147 GLY C N 1
ATOM 3635 C CA . GLY C 1 149 ? 80.049 0.650 50.444 1.00 23.70 147 GLY C CA 1
ATOM 3636 C C . GLY C 1 149 ? 79.994 1.510 49.184 1.00 22.61 147 GLY C C 1
ATOM 3637 O O . GLY C 1 149 ? 78.923 2.004 48.842 1.00 21.83 147 GLY C O 1
ATOM 3638 N N . PHE C 1 150 ? 81.129 1.718 48.515 1.00 22.85 148 PHE C N 1
ATOM 3639 C CA . PHE C 1 150 ? 81.133 2.523 47.276 1.00 21.86 148 PHE C CA 1
ATOM 3640 C C . PHE C 1 150 ? 80.819 1.682 46.023 1.00 25.25 148 PHE C C 1
ATOM 3641 O O . PHE C 1 150 ? 80.991 0.444 45.997 1.00 25.71 148 PHE C O 1
ATOM 3649 N N . SER C 1 151 ? 80.380 2.353 44.965 1.00 24.33 149 SER C N 1
ATOM 3650 C CA . SER C 1 151 ? 80.096 1.647 43.720 1.00 25.19 149 SER C CA 1
ATOM 3651 C C . SER C 1 151 ? 80.754 2.429 42.594 1.00 26.05 149 SER C C 1
ATOM 3652 O O . SER C 1 151 ? 80.960 3.642 42.723 1.00 22.40 149 SER C O 1
ATOM 3655 N N . ASN C 1 152 ? 81.110 1.714 41.529 1.00 26.09 150 ASN C N 1
ATOM 3656 C CA . ASN C 1 152 ? 81.749 2.296 40.366 1.00 27.73 150 ASN C CA 1
ATOM 3657 C C . ASN C 1 152 ? 80.816 3.336 39.773 1.00 28.32 150 ASN C C 1
ATOM 3658 O O . ASN C 1 152 ? 79.658 3.045 39.469 1.00 29.19 150 ASN C O 1
ATOM 3663 N N . ALA C 1 153 ? 81.328 4.547 39.580 1.00 26.51 151 ALA C N 1
ATOM 3664 C CA . ALA C 1 153 ? 80.528 5.668 39.096 1.00 24.77 151 ALA C CA 1
ATOM 3665 C C . ALA C 1 153 ? 81.037 6.353 37.832 1.00 24.81 151 ALA C C 1
ATOM 3666 O O . ALA C 1 153 ? 80.314 7.139 37.227 1.00 26.78 151 ALA C O 1
ATOM 3668 N N . GLY C 1 154 ? 82.254 6.057 37.420 1.00 23.38 152 GLY C N 1
ATOM 3669 C CA . GLY C 1 154 ? 82.785 6.742 36.259 1.00 21.28 152 GLY C CA 1
ATOM 3670 C C . GLY C 1 154 ? 84.247 6.475 36.077 1.00 20.52 152 GLY C C 1
ATOM 3671 O O . GLY C 1 154 ? 84.835 5.569 36.691 1.00 19.20 152 GLY C O 1
ATOM 3672 N N . VAL C 1 155 ? 84.847 7.254 35.189 1.00 19.73 153 VAL C N 1
ATOM 3673 C CA . VAL C 1 155 ? 86.240 7.117 34.870 1.00 17.83 153 VAL C CA 1
ATOM 3674 C C . VAL C 1 155 ? 87.018 8.383 35.273 1.00 19.38 153 VAL C C 1
ATOM 3675 O O . VAL C 1 155 ? 86.600 9.477 34.985 1.00 19.15 153 VAL C O 1
ATOM 3679 N N . GLU C 1 156 ? 88.125 8.216 35.976 1.00 17.91 154 GLU C N 1
ATOM 3680 C CA . GLU C 1 156 ? 88.937 9.383 36.320 1.00 19.34 154 GLU C CA 1
ATOM 3681 C C . GLU C 1 156 ? 89.886 9.694 35.146 1.00 17.48 154 GLU C C 1
ATOM 3682 O O . GLU C 1 156 ? 90.627 8.833 34.711 1.00 20.52 154 GLU C O 1
ATOM 3688 N N . MET C 1 157 ? 89.838 10.904 34.608 1.00 17.88 155 MET C N 1
ATOM 3689 C CA . MET C 1 157 ? 90.747 11.313 33.511 1.00 17.00 155 MET C CA 1
ATOM 3690 C C . MET C 1 157 ? 91.707 12.360 34.076 1.00 17.09 155 MET C C 1
ATOM 3691 O O . MET C 1 157 ? 91.340 13.095 34.959 1.00 17.43 155 MET C O 1
ATOM 3696 N N . GLN C 1 158 ? 92.913 12.462 33.533 1.00 17.61 156 GLN C N 1
ATOM 3697 C CA . GLN C 1 158 ? 93.856 13.445 34.047 1.00 18.56 156 GLN C CA 1
ATOM 3698 C C . GLN C 1 158 ? 94.727 14.023 32.940 1.00 18.88 156 GLN C C 1
ATOM 3699 O O . GLN C 1 158 ? 94.860 13.416 31.891 1.00 17.01 156 GLN C O 1
ATOM 3705 N N . ILE C 1 159 ? 95.297 15.202 33.174 1.00 17.60 157 ILE C N 1
ATOM 3706 C CA . ILE C 1 159 ? 96.204 15.829 32.199 1.00 19.81 157 ILE C CA 1
ATOM 3707 C C . ILE C 1 159 ? 97.271 16.440 33.102 1.00 22.16 157 ILE C C 1
ATOM 3708 O O . ILE C 1 159 ? 96.991 16.980 34.173 1.00 17.50 157 ILE C O 1
ATOM 3713 N N . ARG C 1 160 ? 98.512 16.256 32.708 1.00 26.91 158 ARG C N 1
ATOM 3714 C CA . ARG C 1 160 ? 99.610 16.747 33.515 1.00 33.35 158 ARG C CA 1
ATOM 3715 C C . ARG C 1 160 ? 100.315 17.870 32.836 1.00 36.25 158 ARG C C 1
ATOM 3716 O O . ARG C 1 160 ? 100.256 17.999 31.621 1.00 37.39 158 ARG C O 1
ATOM 3724 N N . LYS C 1 161 ? 100.959 18.704 33.640 1.00 40.32 159 LYS C N 1
ATOM 3725 C CA . LYS C 1 161 ? 101.679 19.838 33.109 1.00 44.26 159 LYS C CA 1
ATOM 3726 C C . LYS C 1 161 ? 102.972 19.248 32.562 1.00 45.97 159 LYS C C 1
ATOM 3727 O O . LYS C 1 161 ? 103.692 18.581 33.350 1.00 47.72 159 LYS C O 1
ATOM 3734 N N . GLY D 1 1 ? 38.193 8.333 -8.177 1.00 51.24 -1 GLY D N 1
ATOM 3735 C CA . GLY D 1 1 ? 38.833 9.133 -7.060 1.00 51.31 -1 GLY D CA 1
ATOM 3736 C C . GLY D 1 1 ? 39.814 10.150 -7.624 1.00 50.73 -1 GLY D C 1
ATOM 3737 O O . GLY D 1 1 ? 41.029 9.980 -7.536 1.00 51.22 -1 GLY D O 1
ATOM 3738 N N . SER D 1 2 ? 39.268 11.215 -8.202 1.00 49.68 0 SER D N 1
ATOM 3739 C CA . SER D 1 2 ? 40.042 12.275 -8.825 1.00 48.20 0 SER D CA 1
ATOM 3740 C C . SER D 1 2 ? 39.678 13.616 -8.174 1.00 46.83 0 SER D C 1
ATOM 3741 O O . SER D 1 2 ? 38.556 13.795 -7.707 1.00 46.84 0 SER D O 1
ATOM 3744 N N . MET D 1 3 ? 40.621 14.550 -8.122 1.00 44.17 1 MET D N 1
ATOM 3745 C CA . MET D 1 3 ? 40.350 15.845 -7.522 1.00 42.38 1 MET D CA 1
ATOM 3746 C C . MET D 1 3 ? 40.964 16.968 -8.360 1.00 40.83 1 MET D C 1
ATOM 3747 O O . MET D 1 3 ? 42.157 16.966 -8.644 1.00 37.36 1 MET D O 1
ATOM 3752 N N . SER D 1 4 ? 40.153 17.942 -8.750 1.00 39.00 2 SER D N 1
ATOM 3753 C CA . SER D 1 4 ? 40.682 19.022 -9.563 1.00 36.86 2 SER D CA 1
ATOM 3754 C C . SER D 1 4 ? 41.581 19.962 -8.781 1.00 35.60 2 SER D C 1
ATOM 3755 O O . SER D 1 4 ? 41.369 20.187 -7.588 1.00 35.69 2 SER D O 1
ATOM 3758 N N . LEU D 1 5 ? 42.605 20.486 -9.462 1.00 32.59 3 LEU D N 1
ATOM 3759 C CA . LEU D 1 5 ? 43.533 21.452 -8.894 1.00 30.89 3 LEU D CA 1
ATOM 3760 C C . LEU D 1 5 ? 43.524 22.725 -9.774 1.00 31.30 3 LEU D C 1
ATOM 3761 O O . LEU D 1 5 ? 43.008 22.710 -10.876 1.00 31.14 3 LEU D O 1
ATOM 3766 N N . PRO D 1 6 ? 44.089 23.840 -9.291 1.00 31.02 4 PRO D N 1
ATOM 3767 C CA . PRO D 1 6 ? 44.100 25.068 -10.098 1.00 29.54 4 PRO D CA 1
ATOM 3768 C C . PRO D 1 6 ? 44.836 24.905 -11.428 1.00 29.48 4 PRO D C 1
ATOM 3769 O O . PRO D 1 6 ? 45.588 23.974 -11.630 1.00 27.65 4 PRO D O 1
ATOM 3773 N N . ASP D 1 7 ? 44.630 25.855 -12.328 1.00 30.09 5 ASP D N 1
ATOM 3774 C CA . ASP D 1 7 ? 45.302 25.859 -13.624 1.00 28.22 5 ASP D CA 1
ATOM 3775 C C . ASP D 1 7 ? 45.179 24.628 -14.537 1.00 26.04 5 ASP D C 1
ATOM 3776 O O . ASP D 1 7 ? 46.090 24.344 -15.312 1.00 27.47 5 ASP D O 1
ATOM 3781 N N . GLY D 1 8 ? 44.062 23.917 -14.461 1.00 23.67 6 GLY D N 1
ATOM 3782 C CA . GLY D 1 8 ? 43.808 22.790 -15.360 1.00 22.71 6 GLY D CA 1
ATOM 3783 C C . GLY D 1 8 ? 44.523 21.463 -15.125 1.00 24.78 6 GLY D C 1
ATOM 3784 O O . GLY D 1 8 ? 44.883 20.703 -16.070 1.00 24.57 6 GLY D O 1
ATOM 3785 N N . PHE D 1 9 ? 44.749 21.192 -13.852 1.00 23.06 7 PHE D N 1
ATOM 3786 C CA . PHE D 1 9 ? 45.382 19.957 -13.443 1.00 24.45 7 PHE D CA 1
ATOM 3787 C C . PHE D 1 9 ? 44.409 19.218 -12.535 1.00 25.40 7 PHE D C 1
ATOM 3788 O O . PHE D 1 9 ? 43.435 19.802 -12.046 1.00 24.86 7 PHE D O 1
ATOM 3796 N N . TYR D 1 10 ? 44.655 17.926 -12.326 1.00 24.57 8 TYR D N 1
ATOM 3797 C CA . TYR D 1 10 ? 43.847 17.170 -11.354 1.00 25.11 8 TYR D CA 1
ATOM 3798 C C . TYR D 1 10 ? 44.806 16.132 -10.793 1.00 24.84 8 TYR D C 1
ATOM 3799 O O . TYR D 1 10 ? 45.805 15.791 -11.441 1.00 22.98 8 TYR D O 1
ATOM 3808 N N . ILE D 1 11 ? 44.510 15.652 -9.597 1.00 24.17 9 ILE D N 1
ATOM 3809 C CA . ILE D 1 11 ? 45.378 14.680 -8.939 1.00 24.91 9 ILE D CA 1
ATOM 3810 C C . ILE D 1 11 ? 44.591 13.394 -8.662 1.00 27.01 9 ILE D C 1
ATOM 3811 O O . ILE D 1 11 ? 43.365 13.423 -8.458 1.00 26.48 9 ILE D O 1
ATOM 3816 N N . ARG D 1 12 ? 45.289 12.268 -8.684 1.00 27.67 10 ARG D N 1
ATOM 3817 C CA . ARG D 1 12 ? 44.679 10.985 -8.407 1.00 27.10 10 ARG D CA 1
ATOM 3818 C C . ARG D 1 12 ? 45.780 9.963 -8.096 1.00 27.61 10 ARG D C 1
ATOM 3819 O O . ARG D 1 12 ? 46.974 10.200 -8.369 1.00 25.72 10 ARG D O 1
ATOM 3827 N N . ARG D 1 13 ? 45.381 8.835 -7.509 1.00 28.10 11 ARG D N 1
ATOM 3828 C CA . ARG D 1 13 ? 46.330 7.792 -7.214 1.00 27.93 11 ARG D CA 1
ATOM 3829 C C . ARG D 1 13 ? 46.838 7.203 -8.511 1.00 28.07 11 ARG D C 1
ATOM 3830 O O . ARG D 1 13 ? 46.116 7.131 -9.512 1.00 27.16 11 ARG D O 1
ATOM 3838 N N . MET D 1 14 ? 48.093 6.784 -8.496 1.00 25.24 12 MET D N 1
ATOM 3839 C CA . MET D 1 14 ? 48.703 6.158 -9.655 1.00 25.03 12 MET D CA 1
ATOM 3840 C C . MET D 1 14 ? 47.947 4.868 -10.022 1.00 25.75 12 MET D C 1
ATOM 3841 O O . MET D 1 14 ? 47.367 4.212 -9.146 1.00 27.01 12 MET D O 1
ATOM 3846 N N . GLU D 1 15 ? 47.982 4.505 -11.300 1.00 26.43 13 GLU D N 1
ATOM 3847 C CA . GLU D 1 15 ? 47.285 3.326 -11.845 1.00 29.32 13 GLU D CA 1
ATOM 3848 C C . GLU D 1 15 ? 48.203 2.512 -12.726 1.00 29.46 13 GLU D C 1
ATOM 3849 O O . GLU D 1 15 ? 49.212 3.019 -13.196 1.00 30.15 13 GLU D O 1
ATOM 3855 N N . GLU D 1 16 ? 47.853 1.254 -12.975 1.00 31.34 14 GLU D N 1
ATOM 3856 C CA . GLU D 1 16 ? 48.680 0.430 -13.843 1.00 33.59 14 GLU D CA 1
ATOM 3857 C C . GLU D 1 16 ? 48.993 1.121 -15.165 1.00 32.52 14 GLU D C 1
ATOM 3858 O O . GLU D 1 16 ? 50.127 1.098 -15.614 1.00 34.47 14 GLU D O 1
ATOM 3864 N N . GLY D 1 17 ? 47.991 1.721 -15.793 1.00 31.25 15 GLY D N 1
ATOM 3865 C CA . GLY D 1 17 ? 48.214 2.378 -17.067 1.00 29.18 15 GLY D CA 1
ATOM 3866 C C . GLY D 1 17 ? 49.153 3.566 -17.118 1.00 29.36 15 GLY D C 1
ATOM 3867 O O . GLY D 1 17 ? 49.454 4.071 -18.200 1.00 27.31 15 GLY D O 1
ATOM 3868 N N . ASP D 1 18 ? 49.629 4.024 -15.963 1.00 28.59 16 ASP D N 1
ATOM 3869 C CA . ASP D 1 18 ? 50.508 5.182 -15.935 1.00 27.57 16 ASP D CA 1
ATOM 3870 C C . ASP D 1 18 ? 51.979 4.797 -16.115 1.00 27.08 16 ASP D C 1
ATOM 3871 O O . ASP D 1 18 ? 52.846 5.658 -16.087 1.00 26.47 16 ASP D O 1
ATOM 3876 N N . LEU D 1 19 ? 52.262 3.521 -16.294 1.00 27.34 17 LEU D N 1
ATOM 3877 C CA . LEU D 1 19 ? 53.645 3.097 -16.393 1.00 28.89 17 LEU D CA 1
ATOM 3878 C C . LEU D 1 19 ? 54.557 3.922 -17.279 1.00 30.06 17 LEU D C 1
ATOM 3879 O O . LEU D 1 19 ? 55.576 4.451 -16.824 1.00 28.34 17 LEU D O 1
ATOM 3884 N N . GLU D 1 20 ? 54.193 4.025 -18.554 1.00 29.85 18 GLU D N 1
ATOM 3885 C CA . GLU D 1 20 ? 55.012 4.748 -19.479 1.00 30.65 18 GLU D CA 1
ATOM 3886 C C . GLU D 1 20 ? 55.198 6.186 -19.095 1.00 28.20 18 GLU D C 1
ATOM 3887 O O . GLU D 1 20 ? 56.295 6.672 -19.078 1.00 28.32 18 GLU D O 1
ATOM 3893 N N . GLN D 1 21 ? 54.126 6.882 -18.773 1.00 27.65 19 GLN D N 1
ATOM 3894 C CA . GLN D 1 21 ? 54.280 8.280 -18.420 1.00 26.80 19 GLN D CA 1
ATOM 3895 C C . GLN D 1 21 ? 54.946 8.539 -17.078 1.00 25.27 19 GLN D C 1
ATOM 3896 O O . GLN D 1 21 ? 55.670 9.518 -16.927 1.00 24.42 19 GLN D O 1
ATOM 3902 N N . VAL D 1 22 ? 54.693 7.669 -16.117 1.00 24.05 20 VAL D N 1
ATOM 3903 C CA . VAL D 1 22 ? 55.320 7.807 -14.802 1.00 23.64 20 VAL D CA 1
ATOM 3904 C C . VAL D 1 22 ? 56.833 7.507 -14.934 1.00 23.77 20 VAL D C 1
ATOM 3905 O O . VAL D 1 22 ? 57.667 8.200 -14.341 1.00 22.28 20 VAL D O 1
ATOM 3909 N N . THR D 1 23 ? 57.173 6.483 -15.732 1.00 24.51 21 THR D N 1
ATOM 3910 C CA . THR D 1 23 ? 58.564 6.109 -15.978 1.00 24.77 21 THR D CA 1
ATOM 3911 C C . THR D 1 23 ? 59.304 7.299 -16.553 1.00 25.94 21 THR D C 1
ATOM 3912 O O . THR D 1 23 ? 60.411 7.671 -16.112 1.00 24.12 21 THR D O 1
ATOM 3916 N N . GLU D 1 24 ? 58.690 7.927 -17.554 1.00 25.65 22 GLU D N 1
ATOM 3917 C CA . GLU D 1 24 ? 59.356 9.052 -18.162 1.00 26.35 22 GLU D CA 1
ATOM 3918 C C . GLU D 1 24 ? 59.525 10.215 -17.189 1.00 23.94 22 GLU D C 1
ATOM 3919 O O . GLU D 1 24 ? 60.539 10.876 -17.188 1.00 25.32 22 GLU D O 1
ATOM 3925 N N . THR D 1 25 ? 58.528 10.441 -16.350 1.00 22.45 23 THR D N 1
ATOM 3926 C CA . THR D 1 25 ? 58.584 11.511 -15.380 1.00 21.21 23 THR D CA 1
ATOM 3927 C C . THR D 1 25 ? 59.666 11.282 -14.312 1.00 19.16 23 THR D C 1
ATOM 3928 O O . THR D 1 25 ? 60.424 12.178 -13.981 1.00 19.88 23 THR D O 1
ATOM 3932 N N . LEU D 1 26 ? 59.731 10.081 -13.771 1.00 21.13 24 LEU D N 1
ATOM 3933 C CA . LEU D 1 26 ? 60.717 9.816 -12.702 1.00 20.19 24 LEU D CA 1
ATOM 3934 C C . LEU D 1 26 ? 62.166 9.912 -13.212 1.00 20.99 24 LEU D C 1
ATOM 3935 O O . LEU D 1 26 ? 63.090 10.182 -12.440 1.00 20.84 24 LEU D O 1
ATOM 3940 N N . LYS D 1 27 ? 62.377 9.678 -14.510 1.00 21.23 25 LYS D N 1
ATOM 3941 C CA . LYS D 1 27 ? 63.711 9.810 -15.088 1.00 21.63 25 LYS D CA 1
ATOM 3942 C C . LYS D 1 27 ? 64.212 11.231 -14.862 1.00 22.71 25 LYS D C 1
ATOM 3943 O O . LYS D 1 27 ? 65.420 11.516 -14.960 1.00 23.14 25 LYS D O 1
ATOM 3949 N N . VAL D 1 28 ? 63.302 12.147 -14.546 1.00 23.26 26 VAL D N 1
ATOM 3950 C CA . VAL D 1 28 ? 63.718 13.514 -14.262 1.00 25.30 26 VAL D CA 1
ATOM 3951 C C . VAL D 1 28 ? 64.526 13.481 -12.950 1.00 25.10 26 VAL D C 1
ATOM 3952 O O . VAL D 1 28 ? 65.410 14.282 -12.701 1.00 26.71 26 VAL D O 1
ATOM 3956 N N . LEU D 1 29 ? 64.201 12.513 -12.121 1.00 24.48 27 LEU D N 1
ATOM 3957 C CA . LEU D 1 29 ? 64.811 12.366 -10.822 1.00 23.44 27 LEU D CA 1
ATOM 3958 C C . LEU D 1 29 ? 66.049 11.485 -10.816 1.00 22.85 27 LEU D C 1
ATOM 3959 O O . LEU D 1 29 ? 67.091 11.910 -10.351 1.00 22.54 27 LEU D O 1
ATOM 3964 N N . THR D 1 30 ? 65.957 10.272 -11.356 1.00 20.41 28 THR D N 1
ATOM 3965 C CA . THR D 1 30 ? 67.086 9.355 -11.332 1.00 22.99 28 THR D CA 1
ATOM 3966 C C . THR D 1 30 ? 66.820 8.169 -12.259 1.00 24.03 28 THR D C 1
ATOM 3967 O O . THR D 1 30 ? 65.865 8.207 -13.055 1.00 23.82 28 THR D O 1
ATOM 3971 N N . THR D 1 31 ? 67.650 7.118 -12.179 1.00 24.91 29 THR D N 1
ATOM 3972 C CA . THR D 1 31 ? 67.449 5.935 -13.004 1.00 23.99 29 THR D CA 1
ATOM 3973 C C . THR D 1 31 ? 66.169 5.195 -12.686 1.00 23.98 29 THR D C 1
ATOM 3974 O O . THR D 1 31 ? 65.821 4.940 -11.498 1.00 20.20 29 THR D O 1
ATOM 3978 N N . VAL D 1 32 ? 65.457 4.815 -13.743 1.00 21.43 30 VAL D N 1
ATOM 3979 C CA . VAL D 1 32 ? 64.256 4.036 -13.550 1.00 21.66 30 VAL D CA 1
ATOM 3980 C C . VAL D 1 32 ? 64.517 2.632 -14.048 1.00 25.09 30 VAL D C 1
ATOM 3981 O O . VAL D 1 32 ? 64.198 1.661 -13.377 1.00 25.04 30 VAL D O 1
ATOM 3985 N N . GLY D 1 33 ? 65.108 2.529 -15.237 1.00 27.93 31 GLY D N 1
ATOM 3986 C CA . GLY D 1 33 ? 65.417 1.235 -15.796 1.00 30.95 31 GLY D CA 1
ATOM 3987 C C . GLY D 1 33 ? 64.255 0.581 -16.500 1.00 34.87 31 GLY D C 1
ATOM 3988 O O . GLY D 1 33 ? 63.268 1.194 -16.852 1.00 36.16 31 GLY D O 1
ATOM 3989 N N . THR D 1 34 ? 64.397 -0.717 -16.689 1.00 37.52 32 THR D N 1
ATOM 3990 C CA . THR D 1 34 ? 63.418 -1.539 -17.378 1.00 38.95 32 THR D CA 1
ATOM 3991 C C . THR D 1 34 ? 62.425 -2.068 -16.368 1.00 38.44 32 THR D C 1
ATOM 3992 O O . THR D 1 34 ? 62.844 -2.608 -15.338 1.00 39.88 32 THR D O 1
ATOM 3996 N N . ILE D 1 35 ? 61.133 -1.877 -16.638 1.00 35.54 33 ILE D N 1
ATOM 3997 C CA . ILE D 1 35 ? 60.067 -2.369 -15.786 1.00 34.85 33 ILE D CA 1
ATOM 3998 C C . ILE D 1 35 ? 58.941 -2.903 -16.672 1.00 35.91 33 ILE D C 1
ATOM 3999 O O . ILE D 1 35 ? 58.354 -2.166 -17.455 1.00 35.92 33 ILE D O 1
ATOM 4004 N N . THR D 1 36 ? 58.605 -4.173 -16.524 1.00 36.56 34 THR D N 1
ATOM 4005 C CA . THR D 1 36 ? 57.548 -4.726 -17.350 1.00 36.69 34 THR D CA 1
ATOM 4006 C C . THR D 1 36 ? 56.203 -4.362 -16.805 1.00 37.00 34 THR D C 1
ATOM 4007 O O . THR D 1 36 ? 56.054 -4.035 -15.624 1.00 35.41 34 THR D O 1
ATOM 4011 N N . PRO D 1 37 ? 55.190 -4.398 -17.674 1.00 36.55 35 PRO D N 1
ATOM 4012 C CA . PRO D 1 37 ? 53.801 -4.104 -17.339 1.00 37.05 35 PRO D CA 1
ATOM 4013 C C . PRO D 1 37 ? 53.313 -5.052 -16.250 1.00 37.65 35 PRO D C 1
ATOM 4014 O O . PRO D 1 37 ? 52.614 -4.636 -15.324 1.00 38.27 35 PRO D O 1
ATOM 4018 N N . GLU D 1 38 ? 53.675 -6.328 -16.346 1.00 37.91 36 GLU D N 1
ATOM 4019 C CA . GLU D 1 38 ? 53.260 -7.274 -15.317 1.00 38.27 36 GLU D CA 1
ATOM 4020 C C . GLU D 1 38 ? 53.883 -6.947 -13.949 1.00 36.51 36 GLU D C 1
ATOM 4021 O O . GLU D 1 38 ? 53.192 -6.996 -12.935 1.00 37.16 36 GLU D O 1
ATOM 4027 N N . SER D 1 39 ? 55.173 -6.628 -13.910 1.00 34.57 37 SER D N 1
ATOM 4028 C CA . SER D 1 39 ? 55.795 -6.258 -12.626 1.00 33.03 37 SER D CA 1
ATOM 4029 C C . SER D 1 39 ? 55.117 -5.000 -12.081 1.00 32.14 37 SER D C 1
ATOM 4030 O O . SER D 1 39 ? 54.766 -4.917 -10.899 1.00 30.38 37 SER D O 1
ATOM 4033 N N . PHE D 1 40 ? 54.936 -4.017 -12.959 1.00 30.32 38 PHE D N 1
ATOM 4034 C CA . PHE D 1 40 ? 54.344 -2.768 -12.532 1.00 31.65 38 PHE D CA 1
ATOM 4035 C C . PHE D 1 40 ? 52.968 -3.028 -11.998 1.00 32.76 38 PHE D C 1
ATOM 4036 O O . PHE D 1 40 ? 52.555 -2.421 -10.997 1.00 32.62 38 PHE D O 1
ATOM 4044 N N . CYS D 1 41 ? 52.243 -3.942 -12.646 1.00 33.19 39 CYS D N 1
ATOM 4045 C CA . CYS D 1 41 ? 50.891 -4.248 -12.184 1.00 34.36 39 CYS D CA 1
ATOM 4046 C C . CYS D 1 41 ? 50.917 -4.848 -10.782 1.00 32.45 39 CYS D C 1
ATOM 4047 O O . CYS D 1 41 ? 50.044 -4.561 -9.967 1.00 32.15 39 CYS D O 1
ATOM 4051 N N . LYS D 1 42 ? 51.938 -5.654 -10.491 1.00 32.48 40 LYS D N 1
ATOM 4052 C CA . LYS D 1 42 ? 52.056 -6.268 -9.174 1.00 32.40 40 LYS D CA 1
ATOM 4053 C C . LYS D 1 42 ? 52.438 -5.187 -8.158 1.00 30.67 40 LYS D C 1
ATOM 4054 O O . LYS D 1 42 ? 51.958 -5.193 -7.040 1.00 30.71 40 LYS D O 1
ATOM 4060 N N . LEU D 1 43 ? 53.291 -4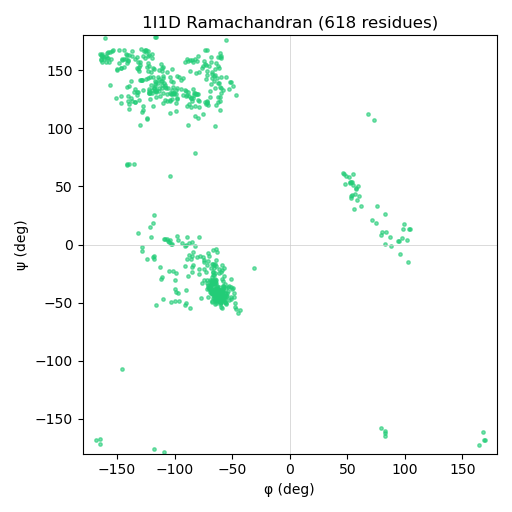.251 -8.560 1.00 30.69 41 LEU D N 1
ATOM 4061 C CA . LEU D 1 43 ? 53.674 -3.164 -7.645 1.00 28.38 41 LEU D CA 1
ATOM 4062 C C . LEU D 1 43 ? 52.450 -2.349 -7.246 1.00 28.94 41 LEU D C 1
ATOM 4063 O O . LEU D 1 43 ? 52.259 -2.024 -6.072 1.00 27.52 41 LEU D O 1
ATOM 4068 N N . ILE D 1 44 ? 51.614 -2.016 -8.227 1.00 29.03 42 ILE D N 1
ATOM 4069 C CA . ILE D 1 44 ? 50.430 -1.233 -7.952 1.00 28.81 42 ILE D CA 1
ATOM 4070 C C . ILE D 1 44 ? 49.478 -1.997 -7.030 1.00 30.11 42 ILE D C 1
ATOM 4071 O O . ILE D 1 44 ? 48.861 -1.412 -6.135 1.00 29.32 42 ILE D O 1
ATOM 4076 N N . LYS D 1 45 ? 49.361 -3.309 -7.239 1.00 30.71 43 LYS D N 1
ATOM 4077 C CA . LYS D 1 45 ? 48.485 -4.118 -6.396 1.00 30.24 43 LYS D CA 1
ATOM 4078 C C . LYS D 1 45 ? 48.960 -4.025 -4.939 1.00 29.48 43 LYS D C 1
ATOM 4079 O O . LYS D 1 45 ? 48.166 -3.830 -4.030 1.00 28.81 43 LYS D O 1
ATOM 4085 N N . TYR D 1 46 ? 50.267 -4.191 -4.742 1.00 29.49 44 TYR D N 1
ATOM 4086 C CA . TYR D 1 46 ? 50.882 -4.126 -3.415 1.00 29.16 44 TYR D CA 1
ATOM 4087 C C . TYR D 1 46 ? 50.607 -2.729 -2.815 1.00 28.69 44 TYR D C 1
ATOM 4088 O O . TYR D 1 46 ? 50.120 -2.609 -1.690 1.00 28.53 44 TYR D O 1
ATOM 4097 N N . TRP D 1 47 ? 50.883 -1.680 -3.581 1.00 27.84 45 TRP D N 1
ATOM 4098 C CA . TRP D 1 47 ? 50.629 -0.310 -3.119 1.00 28.58 45 TRP D CA 1
ATOM 4099 C C . TRP D 1 47 ? 49.154 0.002 -2.820 1.00 29.34 45 TRP D C 1
ATOM 4100 O O . TRP D 1 47 ? 48.841 0.911 -2.043 1.00 29.43 45 TRP D O 1
ATOM 4111 N N . ASN D 1 48 ? 48.247 -0.732 -3.448 1.00 31.38 46 ASN D N 1
ATOM 4112 C CA . ASN D 1 48 ? 46.835 -0.474 -3.232 1.00 32.98 46 ASN D CA 1
ATOM 4113 C C . ASN D 1 48 ? 46.271 -1.277 -2.063 1.00 34.30 46 ASN D C 1
ATOM 4114 O O . ASN D 1 48 ? 45.158 -1.012 -1.604 1.00 35.17 46 ASN D O 1
ATOM 4119 N N . GLU D 1 49 ? 47.018 -2.259 -1.576 1.00 35.24 47 GLU D N 1
ATOM 4120 C CA . GLU D 1 49 ? 46.503 -3.076 -0.483 1.00 36.01 47 GLU D CA 1
ATOM 4121 C C . GLU D 1 49 ? 47.201 -2.959 0.866 1.00 34.79 47 GLU D C 1
ATOM 4122 O O . GLU D 1 49 ? 46.622 -3.312 1.891 1.00 34.58 47 GLU D O 1
ATOM 4128 N N . ALA D 1 50 ? 48.434 -2.458 0.869 1.00 32.26 48 ALA D N 1
ATOM 4129 C CA . ALA D 1 50 ? 49.185 -2.319 2.093 1.00 30.52 48 ALA D CA 1
ATOM 4130 C C . ALA D 1 50 ? 48.616 -1.212 2.955 1.00 29.22 48 ALA D C 1
ATOM 4131 O O . ALA D 1 50 ? 48.551 -0.056 2.558 1.00 28.04 48 ALA D O 1
ATOM 4133 N N . THR D 1 51 ? 48.192 -1.577 4.152 1.00 28.89 49 THR D N 1
ATOM 4134 C CA . THR D 1 51 ? 47.621 -0.611 5.068 1.00 29.16 49 THR D CA 1
ATOM 4135 C C . THR D 1 51 ? 48.423 -0.636 6.366 1.00 28.25 49 THR D C 1
ATOM 4136 O O . THR D 1 51 ? 49.094 -1.609 6.678 1.00 28.25 49 THR D O 1
ATOM 4140 N N . VAL D 1 52 ? 48.367 0.472 7.080 1.00 27.01 50 VAL D N 1
ATOM 4141 C CA . VAL D 1 52 ? 49.018 0.649 8.367 1.00 27.63 50 VAL D CA 1
ATOM 4142 C C . VAL D 1 52 ? 47.935 0.388 9.430 1.00 30.63 50 VAL D C 1
ATOM 4143 O O . VAL D 1 52 ? 46.859 1.009 9.387 1.00 28.90 50 VAL D O 1
ATOM 4147 N N . TRP D 1 53 ? 48.206 -0.535 10.350 1.00 32.40 51 TRP D N 1
ATOM 4148 C CA . TRP D 1 53 ? 47.252 -0.827 11.444 1.00 37.05 51 TRP D CA 1
ATOM 4149 C C . TRP D 1 53 ? 46.774 0.445 12.130 1.00 38.27 51 TRP D C 1
ATOM 4150 O O . TRP D 1 53 ? 47.578 1.343 12.436 1.00 36.83 51 TRP D O 1
ATOM 4161 N N . ASN D 1 54 ? 45.468 0.510 12.403 1.00 40.65 52 ASN D N 1
ATOM 4162 C CA . ASN D 1 54 ? 44.891 1.658 13.100 1.00 43.67 52 ASN D CA 1
ATOM 4163 C C . ASN D 1 54 ? 43.498 1.302 13.597 1.00 45.89 52 ASN D C 1
ATOM 4164 O O . ASN D 1 54 ? 42.890 0.335 13.140 1.00 46.05 52 ASN D O 1
ATOM 4169 N N . ASP D 1 55 ? 42.974 2.100 14.514 1.00 48.32 53 ASP D N 1
ATOM 4170 C CA . ASP D 1 55 ? 41.647 1.805 15.019 1.00 51.20 53 ASP D CA 1
ATOM 4171 C C . ASP D 1 55 ? 40.479 2.452 14.292 1.00 52.61 53 ASP D C 1
ATOM 4172 O O . ASP D 1 55 ? 39.368 1.979 14.437 1.00 53.89 53 ASP D O 1
ATOM 4177 N N . ASN D 1 56 ? 40.705 3.506 13.502 1.00 54.69 54 ASN D N 1
ATOM 4178 C CA . ASN D 1 56 ? 39.602 4.107 12.728 1.00 56.55 54 ASN D CA 1
ATOM 4179 C C . ASN D 1 56 ? 39.440 3.250 11.469 1.00 58.61 54 ASN D C 1
ATOM 4180 O O . ASN D 1 56 ? 39.913 3.606 10.383 1.00 58.90 54 ASN D O 1
ATOM 4185 N N . GLU D 1 57 ? 38.778 2.108 11.633 1.00 60.34 55 GLU D N 1
ATOM 4186 C CA . GLU D 1 57 ? 38.561 1.166 10.544 1.00 62.46 55 GLU D CA 1
ATOM 4187 C C . GLU D 1 57 ? 37.700 1.762 9.436 1.00 62.73 55 GLU D C 1
ATOM 4188 O O . GLU D 1 57 ? 37.480 1.125 8.395 1.00 63.07 55 GLU D O 1
ATOM 4194 N N . ASP D 1 58 ? 37.224 2.984 9.674 1.00 62.50 56 ASP D N 1
ATOM 4195 C CA . ASP D 1 58 ? 36.374 3.708 8.728 1.00 61.95 56 ASP D CA 1
ATOM 4196 C C . ASP D 1 58 ? 37.211 4.453 7.687 1.00 60.88 56 ASP D C 1
ATOM 4197 O O . ASP D 1 58 ? 36.736 4.776 6.593 1.00 61.00 56 ASP D O 1
ATOM 4202 N N . LYS D 1 59 ? 38.454 4.743 8.051 1.00 58.80 57 LYS D N 1
ATOM 4203 C CA . LYS D 1 59 ? 39.376 5.437 7.165 1.00 56.37 57 LYS D CA 1
ATOM 4204 C C . LYS D 1 59 ? 40.629 4.596 7.204 1.00 53.22 57 LYS D C 1
ATOM 4205 O O . LYS D 1 59 ? 41.366 4.607 8.182 1.00 53.72 57 LYS D O 1
ATOM 4211 N N . LYS D 1 60 ? 40.832 3.821 6.154 1.00 49.49 58 LYS D N 1
ATOM 4212 C CA . LYS D 1 60 ? 42.007 2.977 6.072 1.00 45.85 58 LYS D CA 1
ATOM 4213 C C . LYS D 1 60 ? 43.234 3.833 5.809 1.00 41.56 58 LYS D C 1
ATOM 4214 O O . LYS D 1 60 ? 43.181 4.814 5.062 1.00 40.21 58 LYS D O 1
ATOM 4220 N N . ILE D 1 61 ? 44.340 3.463 6.426 1.00 36.83 59 ILE D N 1
ATOM 4221 C CA . ILE D 1 61 ? 45.560 4.192 6.202 1.00 32.53 59 ILE D CA 1
ATOM 4222 C C . ILE D 1 61 ? 46.368 3.403 5.177 1.00 29.74 59 ILE D C 1
ATOM 4223 O O . ILE D 1 61 ? 46.761 2.263 5.416 1.00 27.51 59 ILE D O 1
ATOM 4228 N N . MET D 1 62 ? 46.571 3.999 4.004 1.00 28.14 60 MET D N 1
ATOM 4229 C CA . MET D 1 62 ? 47.376 3.345 2.973 1.00 26.96 60 MET D CA 1
ATOM 4230 C C . MET D 1 62 ? 48.850 3.626 3.295 1.00 25.08 60 MET D C 1
ATOM 4231 O O . MET D 1 62 ? 49.250 4.764 3.567 1.00 24.13 60 MET D O 1
ATOM 4236 N N . GLN D 1 63 ? 49.648 2.574 3.291 1.00 23.53 61 GLN D N 1
ATOM 4237 C CA . GLN D 1 63 ? 51.057 2.711 3.549 1.00 24.23 61 GLN D CA 1
ATOM 4238 C C . GLN D 1 63 ? 51.666 3.579 2.452 1.00 21.16 61 GLN D C 1
ATOM 4239 O O . GLN D 1 63 ? 52.490 4.456 2.712 1.00 22.25 61 GLN D O 1
ATOM 4245 N N . TYR D 1 64 ? 51.277 3.299 1.216 1.00 19.49 62 TYR D N 1
ATOM 4246 C CA . TYR D 1 64 ? 51.769 4.039 0.059 1.00 17.87 62 TYR D CA 1
ATOM 4247 C C . TYR D 1 64 ? 50.681 4.912 -0.514 1.00 18.52 62 TYR D C 1
ATOM 4248 O O . TYR D 1 64 ? 49.532 4.472 -0.595 1.00 20.88 62 TYR D O 1
ATOM 4257 N N . ASN D 1 65 ? 51.045 6.129 -0.910 1.00 18.32 63 ASN D N 1
ATOM 4258 C CA . ASN D 1 65 ? 50.069 7.069 -1.477 1.00 19.72 63 ASN D CA 1
ATOM 4259 C C . ASN D 1 65 ? 50.703 7.708 -2.728 1.00 18.04 63 ASN D C 1
ATOM 4260 O O . ASN D 1 65 ? 51.032 8.888 -2.730 1.00 18.54 63 ASN D O 1
ATOM 4265 N N . PRO D 1 66 ? 50.876 6.905 -3.802 1.00 19.38 64 PRO D N 1
ATOM 4266 C CA . PRO D 1 66 ? 51.472 7.312 -5.077 1.00 19.59 64 PRO D CA 1
ATOM 4267 C C . PRO D 1 66 ? 50.481 8.145 -5.859 1.00 21.21 64 PRO D C 1
ATOM 4268 O O . PRO D 1 66 ? 49.405 7.657 -6.261 1.00 20.80 64 PRO D O 1
ATOM 4272 N N . MET D 1 67 ? 50.827 9.409 -5.999 1.00 20.86 65 MET D N 1
ATOM 4273 C CA . MET D 1 67 ? 49.966 10.343 -6.698 1.00 23.20 65 MET D CA 1
ATOM 4274 C C . MET D 1 67 ? 50.534 10.798 -8.029 1.00 22.90 65 MET D C 1
ATOM 4275 O O . MET D 1 67 ? 51.733 10.933 -8.196 1.00 22.06 65 MET D O 1
ATOM 4280 N N . VAL D 1 68 ? 49.634 11.094 -8.965 1.00 23.92 66 VAL D N 1
ATOM 4281 C CA . VAL D 1 68 ? 50.042 11.671 -10.245 1.00 24.09 66 VAL D CA 1
ATOM 4282 C C . VAL D 1 68 ? 49.172 12.921 -10.450 1.00 23.70 66 VAL D C 1
ATOM 4283 O O . VAL D 1 68 ? 47.996 12.964 -10.026 1.00 24.30 66 VAL D O 1
ATOM 4287 N N . ILE D 1 69 ? 49.769 13.971 -11.001 1.00 23.50 67 ILE D N 1
ATOM 4288 C CA . ILE D 1 69 ? 49.020 15.182 -11.311 1.00 23.41 67 ILE D CA 1
ATOM 4289 C C . ILE D 1 69 ? 49.014 15.116 -12.843 1.00 24.66 67 ILE D C 1
ATOM 4290 O O . ILE D 1 69 ? 50.061 15.044 -13.480 1.00 22.62 67 ILE D O 1
ATOM 4295 N N . VAL D 1 70 ? 47.805 15.101 -13.392 1.00 23.99 68 VAL D N 1
ATOM 4296 C CA . VAL D 1 70 ? 47.563 14.991 -14.830 1.00 23.81 68 VAL D CA 1
ATOM 4297 C C . VAL D 1 70 ? 47.195 16.379 -15.346 1.00 23.10 68 VAL D C 1
ATOM 4298 O O . VAL D 1 70 ? 46.510 17.129 -14.684 1.00 23.41 68 VAL D O 1
ATOM 4302 N N . ASP D 1 71 ? 47.700 16.713 -16.525 1.00 23.08 69 ASP D N 1
ATOM 4303 C CA . ASP D 1 71 ? 47.446 17.975 -17.190 1.00 25.01 69 ASP D CA 1
ATOM 4304 C C . ASP D 1 71 ? 46.182 17.718 -18.033 1.00 25.53 69 ASP D C 1
ATOM 4305 O O . ASP D 1 71 ? 46.197 16.835 -18.907 1.00 25.14 69 ASP D O 1
ATOM 4310 N N . LYS D 1 72 ? 45.101 18.455 -17.762 1.00 26.12 70 LYS D N 1
ATOM 4311 C CA . LYS D 1 72 ? 43.861 18.249 -18.510 1.00 29.10 70 LYS D CA 1
ATOM 4312 C C . LYS D 1 72 ? 44.021 18.602 -19.980 1.00 28.68 70 LYS D C 1
ATOM 4313 O O . LYS D 1 72 ? 43.407 17.955 -20.834 1.00 30.10 70 LYS D O 1
ATOM 4319 N N . ARG D 1 73 ? 44.859 19.602 -20.265 1.00 27.60 71 ARG D N 1
ATOM 4320 C CA . ARG D 1 73 ? 45.081 20.053 -21.630 1.00 26.56 71 ARG D CA 1
ATOM 4321 C C . ARG D 1 73 ? 45.524 18.927 -22.538 1.00 29.47 71 ARG D C 1
ATOM 4322 O O . ARG D 1 73 ? 45.114 18.880 -23.700 1.00 29.38 71 ARG D O 1
ATOM 4330 N N . THR D 1 74 ? 46.353 18.020 -22.007 1.00 30.06 72 THR D N 1
ATOM 4331 C CA . THR D 1 74 ? 46.890 16.883 -22.736 1.00 30.80 72 THR D CA 1
ATOM 4332 C C . THR D 1 74 ? 46.516 15.495 -22.206 1.00 31.22 72 THR D C 1
ATOM 4333 O O . THR D 1 74 ? 46.743 14.501 -22.892 1.00 30.09 72 THR D O 1
ATOM 4337 N N . GLU D 1 75 ? 45.958 15.425 -21.003 1.00 30.83 73 GLU D N 1
ATOM 4338 C CA . GLU D 1 75 ? 45.663 14.140 -20.370 1.00 31.89 73 GLU D CA 1
ATOM 4339 C C . GLU D 1 75 ? 46.949 13.309 -20.222 1.00 31.28 73 GLU D C 1
ATOM 4340 O O . GLU D 1 75 ? 46.957 12.091 -20.452 1.00 31.98 73 GLU D O 1
ATOM 4346 N N . THR D 1 76 ? 48.042 13.993 -19.899 1.00 28.29 74 THR D N 1
ATOM 4347 C CA . THR D 1 76 ? 49.309 13.309 -19.626 1.00 28.09 74 THR D CA 1
ATOM 4348 C C . THR D 1 76 ? 49.769 13.694 -18.211 1.00 26.23 74 THR D C 1
ATOM 4349 O O . THR D 1 76 ? 49.428 14.748 -17.674 1.00 22.98 74 THR D O 1
ATOM 4353 N N . VAL D 1 77 ? 50.545 12.800 -17.614 1.00 25.67 75 VAL D N 1
ATOM 4354 C CA . VAL D 1 77 ? 51.056 13.017 -16.283 1.00 23.42 75 VAL D CA 1
ATOM 4355 C C . VAL D 1 77 ? 52.078 14.142 -16.320 1.00 22.96 75 VAL D C 1
ATOM 4356 O O . VAL D 1 77 ? 53.043 14.111 -17.111 1.00 24.42 75 VAL D O 1
ATOM 4360 N N . ALA D 1 78 ? 51.873 15.136 -15.463 1.00 20.28 76 ALA D N 1
ATOM 4361 C CA . ALA D 1 78 ? 52.737 16.296 -15.368 1.00 20.63 76 ALA D CA 1
ATOM 4362 C C . ALA D 1 78 ? 53.711 16.158 -14.193 1.00 21.68 76 ALA D C 1
ATOM 4363 O O . ALA D 1 78 ? 54.815 16.704 -14.226 1.00 22.26 76 ALA D O 1
ATOM 4365 N N . ALA D 1 79 ? 53.276 15.461 -13.150 1.00 20.66 77 ALA D N 1
ATOM 4366 C CA . ALA D 1 79 ? 54.135 15.264 -11.983 1.00 22.16 77 ALA D CA 1
ATOM 4367 C C . ALA D 1 79 ? 53.679 14.087 -11.173 1.00 21.72 77 ALA D C 1
ATOM 4368 O O . ALA D 1 79 ? 52.557 13.620 -11.337 1.00 22.34 77 ALA D O 1
ATOM 4370 N N . THR D 1 80 ? 54.580 13.585 -10.307 1.00 20.55 78 THR D N 1
ATOM 4371 C CA . THR D 1 80 ? 54.245 12.464 -9.433 1.00 19.39 78 THR D CA 1
ATOM 4372 C C . THR D 1 80 ? 55.089 12.655 -8.156 1.00 17.81 78 THR D C 1
ATOM 4373 O O . THR D 1 80 ? 56.174 13.242 -8.215 1.00 18.59 78 THR D O 1
ATOM 4377 N N . GLY D 1 81 ? 54.543 12.165 -7.048 1.00 18.60 79 GLY D N 1
ATOM 4378 C CA . GLY D 1 81 ? 55.158 12.212 -5.719 1.00 17.31 79 GLY D CA 1
ATOM 4379 C C . GLY D 1 81 ? 54.424 11.181 -4.855 1.00 17.59 79 GLY D C 1
ATOM 4380 O O . GLY D 1 81 ? 53.299 10.802 -5.156 1.00 16.73 79 GLY D O 1
ATOM 4381 N N . ASN D 1 82 ? 55.010 10.773 -3.726 1.00 17.48 80 ASN D N 1
ATOM 4382 C CA . ASN D 1 82 ? 54.387 9.730 -2.903 1.00 15.59 80 ASN D CA 1
ATOM 4383 C C . ASN D 1 82 ? 54.591 10.131 -1.433 1.00 17.41 80 ASN D C 1
ATOM 4384 O O . ASN D 1 82 ? 55.496 10.900 -1.120 1.00 16.85 80 ASN D O 1
ATOM 4389 N N . ILE D 1 83 ? 53.756 9.608 -0.552 1.00 18.53 81 ILE D N 1
ATOM 4390 C CA . ILE D 1 83 ? 53.992 9.836 0.863 1.00 18.76 81 ILE D CA 1
ATOM 4391 C C . ILE D 1 83 ? 53.796 8.453 1.490 1.00 18.75 81 ILE D C 1
ATOM 4392 O O . ILE D 1 83 ? 52.769 7.810 1.307 1.00 19.76 81 ILE D O 1
ATOM 4397 N N . ILE D 1 84 ? 54.832 7.974 2.187 1.00 17.73 82 ILE D N 1
ATOM 4398 C CA . ILE D 1 84 ? 54.777 6.649 2.792 1.00 17.01 82 ILE D CA 1
ATOM 4399 C C . ILE D 1 84 ? 54.511 6.830 4.309 1.00 17.39 82 ILE D C 1
ATOM 4400 O O . ILE D 1 84 ? 55.110 7.665 4.944 1.00 16.95 82 ILE D O 1
ATOM 4405 N N . ILE D 1 85 ? 53.572 6.064 4.858 1.00 17.38 83 ILE D N 1
ATOM 4406 C CA . ILE D 1 85 ? 53.187 6.221 6.256 1.00 17.55 83 ILE D CA 1
ATOM 4407 C C . ILE D 1 85 ? 53.813 5.144 7.124 1.00 17.31 83 ILE D C 1
ATOM 4408 O O . ILE D 1 85 ? 53.713 3.966 6.835 1.00 17.99 83 ILE D O 1
ATOM 4413 N N . GLU D 1 86 ? 54.436 5.577 8.196 1.00 16.38 84 GLU D N 1
ATOM 4414 C CA . GLU D 1 86 ? 55.158 4.651 9.088 1.00 16.72 84 GLU D CA 1
ATOM 4415 C C . GLU D 1 86 ? 54.549 4.751 10.486 1.00 17.50 84 GLU D C 1
ATOM 4416 O O . GLU D 1 86 ? 54.299 5.874 10.960 1.00 19.55 84 GLU D O 1
ATOM 4422 N N . ARG D 1 87 ? 54.342 3.618 11.146 1.00 16.64 85 ARG D N 1
ATOM 4423 C CA . ARG D 1 87 ? 53.882 3.689 12.533 1.00 19.00 85 ARG D CA 1
ATOM 4424 C C . ARG D 1 87 ? 55.078 3.453 13.415 1.00 18.34 85 ARG D C 1
ATOM 4425 O O . ARG D 1 87 ? 55.833 2.512 13.193 1.00 16.97 85 ARG D O 1
ATOM 4433 N N . LYS D 1 88 ? 55.260 4.348 14.375 1.00 17.34 86 LYS D N 1
ATOM 4434 C CA . LYS D 1 88 ? 56.364 4.294 15.349 1.00 16.99 86 LYS D CA 1
ATOM 4435 C C . LYS D 1 88 ? 55.866 3.937 16.744 1.00 16.96 86 LYS D C 1
ATOM 4436 O O . LYS D 1 88 ? 54.688 3.669 16.950 1.00 18.06 86 LYS D O 1
ATOM 4442 N N . ILE D 1 89 ? 56.796 3.904 17.692 1.00 16.24 87 ILE D N 1
ATOM 4443 C CA . ILE D 1 89 ? 56.451 3.695 19.090 1.00 17.02 87 ILE D CA 1
ATOM 4444 C C . ILE D 1 89 ? 56.445 5.096 19.722 1.00 16.43 87 ILE D C 1
ATOM 4445 O O . ILE D 1 89 ? 55.560 5.411 20.516 1.00 17.20 87 ILE D O 1
ATOM 4450 N N . ILE D 1 90 ? 57.420 5.939 19.353 1.00 17.10 88 ILE D 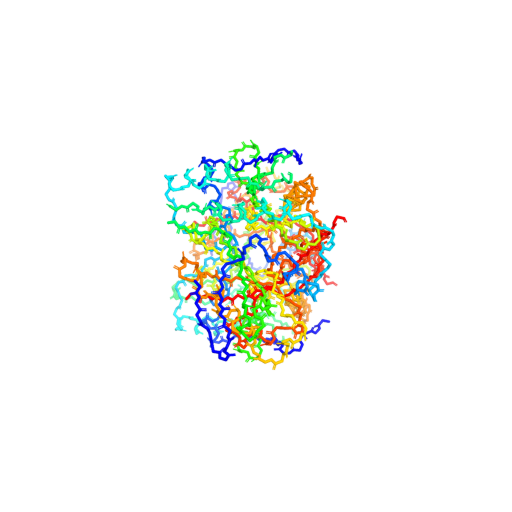N 1
ATOM 4451 C CA . ILE D 1 90 ? 57.516 7.321 19.898 1.00 16.40 88 ILE D CA 1
ATOM 4452 C C . ILE D 1 90 ? 56.258 8.131 19.571 1.00 17.83 88 ILE D C 1
ATOM 4453 O O . ILE D 1 90 ? 55.499 7.806 18.658 1.00 18.62 88 ILE D O 1
ATOM 4458 N N . HIS D 1 91 ? 56.057 9.194 20.332 1.00 18.80 89 HIS D N 1
ATOM 4459 C CA . HIS D 1 91 ? 54.872 10.025 20.215 1.00 19.63 89 HIS D CA 1
ATOM 4460 C C . HIS D 1 91 ? 53.610 9.182 20.302 1.00 21.07 89 HIS D C 1
ATOM 4461 O O . HIS D 1 91 ? 52.743 9.267 19.434 1.00 22.69 89 HIS D O 1
ATOM 4468 N N . GLU D 1 92 ? 53.518 8.374 21.361 1.00 20.84 90 GLU D N 1
ATOM 4469 C CA . GLU D 1 92 ? 52.382 7.515 21.673 1.00 21.97 90 GLU D CA 1
ATOM 4470 C C . GLU D 1 92 ? 51.878 6.722 20.482 1.00 21.74 90 GLU D C 1
ATOM 4471 O O . GLU D 1 92 ? 50.707 6.808 20.079 1.00 21.36 90 GLU D O 1
ATOM 4477 N N . LEU D 1 93 ? 52.775 5.890 19.970 1.00 20.35 91 LEU D N 1
ATOM 4478 C CA . LEU D 1 93 ? 52.563 5.084 18.777 1.00 20.57 91 LEU D CA 1
ATOM 4479 C C . LEU D 1 93 ? 52.168 6.016 17.638 1.00 21.20 91 LEU D C 1
ATOM 4480 O O . LEU D 1 93 ? 51.175 5.782 16.959 1.00 21.24 91 LEU D O 1
ATOM 4485 N N . GLY D 1 94 ? 52.963 7.062 17.436 1.00 20.98 92 GLY D N 1
ATOM 4486 C CA . GLY D 1 94 ? 52.662 8.027 16.387 1.00 21.43 92 GLY D CA 1
ATOM 4487 C C . GLY D 1 94 ? 52.876 7.593 14.930 1.00 21.91 92 GLY D C 1
ATOM 4488 O O . GLY D 1 94 ? 53.482 6.570 14.636 1.00 20.24 92 GLY D O 1
ATOM 4489 N N . LEU D 1 95 ? 52.355 8.397 14.003 1.00 20.55 93 LEU D N 1
ATOM 4490 C CA . LEU D 1 95 ? 52.482 8.119 12.572 1.00 19.73 93 LEU D CA 1
ATOM 4491 C C . LEU D 1 95 ? 53.393 9.169 11.998 1.00 20.83 93 LEU D C 1
ATOM 4492 O O . LEU D 1 95 ? 53.236 10.345 12.317 1.00 18.08 93 LEU D O 1
ATOM 4497 N N . CYS D 1 96 ? 54.357 8.754 11.165 1.00 19.51 94 CYS D N 1
ATOM 4498 C CA . CYS D 1 96 ? 55.269 9.701 10.540 1.00 19.24 94 CYS D CA 1
ATOM 4499 C C . CYS D 1 96 ? 55.092 9.514 9.048 1.00 19.04 94 CYS D C 1
ATOM 4500 O O . CYS D 1 96 ? 55.077 8.374 8.562 1.00 18.20 94 CYS D O 1
ATOM 4503 N N . GLY D 1 97 ? 54.889 10.623 8.348 1.00 18.02 95 GLY D N 1
ATOM 4504 C CA . GLY D 1 97 ? 54.765 10.566 6.900 1.00 16.66 95 GLY D CA 1
ATOM 4505 C C . GLY D 1 97 ? 56.133 10.833 6.298 1.00 17.33 95 GLY D C 1
ATOM 4506 O O . GLY D 1 97 ? 56.902 11.671 6.782 1.00 16.68 95 GLY D O 1
ATOM 4507 N N . HIS D 1 98 ? 56.452 10.123 5.218 1.00 17.34 96 HIS D N 1
ATOM 4508 C CA . HIS D 1 98 ? 57.737 10.278 4.542 1.00 16.57 96 HIS D CA 1
ATOM 4509 C C . HIS D 1 98 ? 57.444 10.611 3.092 1.00 15.66 96 HIS D C 1
ATOM 4510 O O . HIS D 1 98 ? 56.987 9.733 2.362 1.00 17.66 96 HIS D O 1
ATOM 4517 N N . ILE D 1 99 ? 57.701 11.840 2.672 1.00 17.09 97 ILE D N 1
ATOM 4518 C CA . ILE D 1 99 ? 57.412 12.217 1.267 1.00 16.77 97 ILE D CA 1
ATOM 4519 C C . ILE D 1 99 ? 58.623 11.772 0.455 1.00 16.55 97 ILE D C 1
ATOM 4520 O O . ILE D 1 99 ? 59.774 12.027 0.843 1.00 16.10 97 ILE D O 1
ATOM 4525 N N . GLU D 1 100 ? 58.367 11.123 -0.676 1.00 15.11 98 GLU D N 1
ATOM 4526 C CA . GLU D 1 100 ? 59.402 10.570 -1.484 1.00 16.97 98 GLU D CA 1
ATOM 4527 C C . GLU D 1 100 ? 59.147 10.727 -2.974 1.00 16.84 98 GLU D C 1
ATOM 4528 O O . GLU D 1 100 ? 58.009 10.822 -3.388 1.00 16.37 98 GLU D O 1
ATOM 4534 N N . ASP D 1 101 ? 60.226 10.694 -3.738 1.00 15.98 99 ASP D N 1
ATOM 4535 C CA . ASP D 1 101 ? 60.151 10.597 -5.178 1.00 17.13 99 ASP D CA 1
ATOM 4536 C C . ASP D 1 101 ? 59.297 11.636 -5.879 1.00 18.09 99 ASP D C 1
ATOM 4537 O O . ASP D 1 101 ? 58.413 11.317 -6.704 1.00 18.37 99 ASP D O 1
ATOM 4542 N N . ILE D 1 102 ? 59.623 12.877 -5.567 1.00 18.10 100 ILE D N 1
ATOM 4543 C CA . ILE D 1 102 ? 58.956 14.057 -6.150 1.00 19.94 100 ILE D CA 1
ATOM 4544 C C . ILE D 1 102 ? 59.616 14.291 -7.499 1.00 19.93 100 ILE D C 1
ATOM 4545 O O . ILE D 1 102 ? 60.833 14.508 -7.558 1.00 20.06 100 ILE D O 1
ATOM 4550 N N . ALA D 1 103 ? 58.841 14.231 -8.588 1.00 20.28 101 ALA D N 1
ATOM 4551 C CA . ALA D 1 103 ? 59.386 14.434 -9.924 1.00 20.24 101 ALA D CA 1
ATOM 4552 C C . ALA D 1 103 ? 58.375 15.281 -10.722 1.00 20.50 101 ALA D C 1
ATOM 4553 O O . ALA D 1 103 ? 57.257 14.857 -10.901 1.00 20.97 101 ALA D O 1
ATOM 4555 N N . VAL D 1 104 ? 58.770 16.476 -11.137 1.00 22.95 102 VAL D N 1
ATOM 4556 C CA . VAL D 1 104 ? 57.884 17.357 -11.929 1.00 21.48 102 VAL D CA 1
ATOM 4557 C C . VAL D 1 104 ? 58.485 17.330 -13.338 1.00 23.45 102 VAL D C 1
ATOM 4558 O O . VAL D 1 104 ? 59.703 17.589 -13.492 1.00 20.79 102 VAL D O 1
ATOM 4562 N N . ASN D 1 105 ? 57.691 16.970 -14.367 1.00 24.09 103 ASN D N 1
ATOM 4563 C CA . ASN D 1 105 ? 58.264 16.977 -15.722 1.00 25.90 103 ASN D CA 1
ATOM 4564 C C . ASN D 1 105 ? 58.857 18.304 -16.097 1.00 25.46 103 ASN D C 1
ATOM 4565 O O . ASN D 1 105 ? 58.313 19.344 -15.756 1.00 23.10 103 ASN D O 1
ATOM 4570 N N . SER D 1 106 ? 59.963 18.259 -16.845 1.00 24.70 104 SER D N 1
ATOM 4571 C CA . SER D 1 106 ? 60.699 19.467 -17.184 1.00 26.06 104 SER D CA 1
ATOM 4572 C C . SER D 1 106 ? 59.887 20.528 -17.925 1.00 27.99 104 SER D C 1
ATOM 4573 O O . SER D 1 106 ? 60.157 21.706 -17.769 1.00 26.59 104 SER D O 1
ATOM 4577 N N . LYS D 1 107 ? 58.917 20.122 -18.727 1.00 30.52 105 LYS D N 1
ATOM 4578 C CA . LYS D 1 107 ? 58.090 21.133 -19.405 1.00 32.84 105 LYS D CA 1
ATOM 4579 C C . LYS D 1 107 ? 57.232 21.925 -18.413 1.00 33.69 105 LYS D C 1
ATOM 4580 O O . LYS D 1 107 ? 56.725 23.008 -18.748 1.00 33.71 105 LYS D O 1
ATOM 4586 N N . TYR D 1 108 ? 57.063 21.410 -17.195 1.00 31.55 106 TYR D N 1
ATOM 4587 C CA . TYR D 1 108 ? 56.214 22.096 -16.217 1.00 33.55 106 TYR D CA 1
ATOM 4588 C C . TYR D 1 108 ? 56.938 22.833 -15.151 1.00 35.05 106 TYR D C 1
ATOM 4589 O O . TYR D 1 108 ? 56.318 23.411 -14.267 1.00 35.55 106 TYR D O 1
ATOM 4598 N N . GLN D 1 109 ? 58.254 22.856 -15.240 1.00 36.83 107 GLN D N 1
ATOM 4599 C CA . GLN D 1 109 ? 59.010 23.508 -14.206 1.00 38.06 107 GLN D CA 1
ATOM 4600 C C . GLN D 1 109 ? 58.811 25.033 -14.162 1.00 37.98 107 GLN D C 1
ATOM 4601 O O . GLN D 1 109 ? 58.620 25.680 -15.177 1.00 37.94 107 GLN D O 1
ATOM 4607 N N . GLY D 1 110 ? 58.798 25.591 -12.959 1.00 37.20 108 GLY D N 1
ATOM 4608 C CA . GLY D 1 110 ? 58.598 27.021 -12.809 1.00 36.08 108 GLY D CA 1
ATOM 4609 C C . GLY D 1 110 ? 57.127 27.447 -12.816 1.00 35.74 108 GLY D C 1
ATOM 4610 O O . GLY D 1 110 ? 56.836 28.639 -12.868 1.00 36.59 108 GLY D O 1
ATOM 4611 N N . GLN D 1 111 ? 56.216 26.484 -12.730 1.00 34.11 109 GLN D N 1
ATOM 4612 C CA . GLN D 1 111 ? 54.778 26.728 -12.762 1.00 34.30 109 GLN D CA 1
ATOM 4613 C C . GLN D 1 111 ? 54.025 26.524 -11.439 1.00 35.12 109 GLN D C 1
ATOM 4614 O O . GLN D 1 111 ? 52.795 26.633 -11.397 1.00 35.97 109 GLN D O 1
ATOM 4620 N N . GLY D 1 112 ? 54.754 26.240 -10.367 1.00 34.49 110 GLY D N 1
ATOM 4621 C CA . GLY D 1 112 ? 54.111 26.034 -9.081 1.00 31.84 110 GLY D CA 1
ATOM 4622 C C . GLY D 1 112 ? 53.521 24.645 -8.943 1.00 30.59 110 GLY D C 1
ATOM 4623 O O . GLY D 1 112 ? 52.781 24.369 -8.001 1.00 29.71 110 GLY D O 1
ATOM 4624 N N . LEU D 1 113 ? 53.851 23.752 -9.871 1.00 29.11 111 LEU D N 1
ATOM 4625 C CA . LEU D 1 113 ? 53.314 22.407 -9.810 1.00 28.62 111 LEU D CA 1
ATOM 4626 C C . LEU D 1 113 ? 53.926 21.624 -8.631 1.00 27.60 111 LEU D C 1
ATOM 4627 O O . LEU D 1 113 ? 53.263 20.856 -7.955 1.00 27.07 111 LEU D O 1
ATOM 4632 N N . GLY D 1 114 ? 55.200 21.846 -8.376 1.00 27.54 112 GLY D N 1
ATOM 4633 C CA . GLY D 1 114 ? 55.835 21.163 -7.265 1.00 28.78 112 GLY D CA 1
ATOM 4634 C C . GLY D 1 114 ? 55.117 21.494 -5.975 1.00 28.73 112 GLY D C 1
ATOM 4635 O O . GLY D 1 114 ? 54.841 20.605 -5.156 1.00 26.51 112 GLY D O 1
ATOM 4636 N N . LYS D 1 115 ? 54.789 22.779 -5.787 1.00 27.77 113 LYS D N 1
ATOM 4637 C CA . LYS D 1 115 ? 54.115 23.181 -4.560 1.00 28.67 113 LYS D CA 1
ATOM 4638 C C . LYS D 1 115 ? 52.753 22.543 -4.426 1.00 28.43 113 LYS D C 1
ATOM 4639 O O . LYS D 1 115 ? 52.371 22.105 -3.334 1.00 29.31 113 LYS D O 1
ATOM 4645 N N . LEU D 1 116 ? 51.998 22.530 -5.518 1.00 27.43 114 LEU D N 1
ATOM 4646 C CA . LEU D 1 116 ? 50.673 21.914 -5.543 1.00 26.97 114 LEU D CA 1
ATOM 4647 C C . LEU D 1 116 ? 50.762 20.454 -5.082 1.00 26.06 114 LEU D C 1
ATOM 4648 O O . LEU D 1 116 ? 49.994 19.997 -4.237 1.00 27.33 114 LEU D O 1
ATOM 4653 N N . LEU D 1 117 ? 51.687 19.727 -5.686 1.00 24.23 115 LEU D N 1
ATOM 4654 C CA . LEU D 1 117 ? 51.902 18.319 -5.355 1.00 22.35 115 LEU D CA 1
ATOM 4655 C C . LEU D 1 117 ? 52.257 18.160 -3.862 1.00 21.74 115 LEU D C 1
ATOM 4656 O O . LEU D 1 117 ? 51.595 17.435 -3.150 1.00 23.35 115 LEU D O 1
ATOM 4661 N N . ILE D 1 118 ? 53.274 18.865 -3.399 1.00 22.15 116 ILE D N 1
ATOM 4662 C CA . ILE D 1 118 ? 53.691 18.782 -1.983 1.00 22.95 116 ILE D CA 1
ATOM 4663 C C . ILE D 1 118 ? 52.518 19.136 -1.051 1.00 24.12 116 ILE D C 1
ATOM 4664 O O . ILE D 1 118 ? 52.280 18.474 -0.020 1.00 22.88 116 ILE D O 1
ATOM 4669 N N . ASP D 1 119 ? 51.778 20.194 -1.384 1.00 23.99 117 ASP D N 1
ATOM 4670 C CA . ASP D 1 119 ? 50.655 20.560 -0.535 1.00 25.40 117 ASP D CA 1
ATOM 4671 C C . ASP D 1 119 ? 49.604 19.462 -0.402 1.00 23.40 117 ASP D C 1
ATOM 4672 O O . ASP D 1 119 ? 49.082 19.255 0.684 1.00 22.94 117 ASP D O 1
ATOM 4677 N N . GLN D 1 120 ? 49.318 18.744 -1.490 1.00 23.54 118 GLN D N 1
ATOM 4678 C CA . GLN D 1 120 ? 48.364 17.638 -1.460 1.00 22.43 118 GLN D CA 1
ATOM 4679 C C . GLN D 1 120 ? 48.942 16.452 -0.628 1.00 21.91 118 GLN D C 1
ATOM 4680 O O . GLN D 1 120 ? 48.211 15.792 0.110 1.00 20.93 118 GLN D O 1
ATOM 4686 N N . LEU D 1 121 ? 50.235 16.185 -0.768 1.00 21.02 119 LEU D N 1
ATOM 4687 C CA . LEU D 1 121 ? 50.852 15.058 -0.020 1.00 20.29 119 LEU D CA 1
ATOM 4688 C C . LEU D 1 121 ? 50.786 15.309 1.487 1.00 21.35 119 LEU D C 1
ATOM 4689 O O . LEU D 1 121 ? 50.434 14.410 2.273 1.00 21.45 119 LEU D O 1
ATOM 4694 N N . VAL D 1 122 ? 51.085 16.543 1.875 1.00 21.63 120 VAL D N 1
ATOM 4695 C CA . VAL D 1 122 ? 51.045 16.966 3.272 1.00 22.57 120 VAL D CA 1
ATOM 4696 C C . VAL D 1 122 ? 49.603 16.800 3.812 1.00 24.19 120 VAL D C 1
ATOM 4697 O O . VAL D 1 122 ? 49.384 16.292 4.916 1.00 24.56 120 VAL D O 1
ATOM 4701 N N . THR D 1 123 ? 48.606 17.225 3.021 1.00 25.18 121 THR D N 1
ATOM 4702 C CA . THR D 1 123 ? 47.229 17.090 3.435 1.00 24.56 121 THR D CA 1
ATOM 4703 C C . THR D 1 123 ? 46.902 15.638 3.676 1.00 23.93 121 THR D C 1
ATOM 4704 O O . THR D 1 123 ? 46.256 15.286 4.654 1.00 22.46 121 THR D O 1
ATOM 4708 N N . ILE D 1 124 ? 47.374 14.786 2.786 1.00 22.04 122 ILE D N 1
ATOM 4709 C CA . ILE D 1 124 ? 47.110 13.380 2.909 1.00 23.30 122 ILE D CA 1
ATOM 4710 C C . ILE D 1 124 ? 47.721 12.846 4.216 1.00 21.97 122 ILE D C 1
ATOM 4711 O O . ILE D 1 124 ? 47.054 12.130 4.957 1.00 21.52 122 ILE D O 1
ATOM 4716 N N . GLY D 1 125 ? 48.977 13.198 4.481 1.00 22.40 123 GLY D N 1
ATOM 4717 C CA . GLY D 1 125 ? 49.628 12.690 5.691 1.00 24.58 123 GLY D CA 1
ATOM 4718 C C . GLY D 1 125 ? 48.951 13.199 6.973 1.00 26.10 123 GLY D C 1
ATOM 4719 O O . GLY D 1 125 ? 48.681 12.431 7.921 1.00 24.87 123 GLY D O 1
ATOM 4720 N N . PHE D 1 126 ? 48.642 14.497 7.004 1.00 26.37 124 PHE D N 1
ATOM 4721 C CA . PHE D 1 126 ? 48.000 15.024 8.187 1.00 27.70 124 PHE D CA 1
ATOM 4722 C C . PHE D 1 126 ? 46.586 14.520 8.343 1.00 29.06 124 PHE D C 1
ATOM 4723 O O . PHE D 1 126 ? 46.108 14.375 9.462 1.00 28.52 124 PHE D O 1
ATOM 4731 N N . ASP D 1 127 ? 45.903 14.249 7.240 1.00 28.40 125 ASP D N 1
ATOM 4732 C CA . ASP D 1 127 ? 44.559 13.734 7.388 1.00 29.13 125 ASP D CA 1
ATOM 4733 C C . ASP D 1 127 ? 44.630 12.373 8.032 1.00 29.03 125 ASP D C 1
ATOM 4734 O O . ASP D 1 127 ? 43.712 11.990 8.753 1.00 27.81 125 ASP D O 1
ATOM 4739 N N . TYR D 1 128 ? 45.717 11.638 7.789 1.00 26.48 126 TYR D N 1
ATOM 4740 C CA . TYR D 1 128 ? 45.865 10.322 8.401 1.00 25.86 126 TYR D CA 1
ATOM 4741 C C . TYR D 1 128 ? 46.205 10.428 9.872 1.00 24.97 126 TYR D C 1
ATOM 4742 O O . TYR D 1 128 ? 46.179 9.420 10.585 1.00 26.45 126 TYR D O 1
ATOM 4751 N N . GLY D 1 129 ? 46.579 11.626 10.313 1.00 25.03 127 GLY D N 1
ATOM 4752 C CA . GLY D 1 129 ? 46.961 11.807 11.697 1.00 24.44 127 GLY D CA 1
ATOM 4753 C C . GLY D 1 129 ? 48.478 11.814 11.974 1.00 25.47 127 GLY D C 1
ATOM 4754 O O . GLY D 1 129 ? 48.891 11.625 13.125 1.00 24.77 127 GLY D O 1
ATOM 4755 N N . CYS D 1 130 ? 49.315 12.012 10.949 1.00 22.96 128 CYS D N 1
ATOM 4756 C CA . CYS D 1 130 ? 50.760 12.070 11.167 1.00 23.05 128 CYS D CA 1
ATOM 4757 C C . CYS D 1 130 ? 51.122 13.223 12.106 1.00 24.44 128 CYS D C 1
ATOM 4758 O O . CYS D 1 130 ? 50.602 14.347 11.971 1.00 24.87 128 CYS D O 1
ATOM 4761 N N . TYR D 1 131 ? 51.995 12.980 13.071 1.00 23.39 129 TYR D N 1
ATOM 4762 C CA . TYR D 1 131 ? 52.412 14.072 13.938 1.00 23.28 129 TYR D CA 1
ATOM 4763 C C . TYR D 1 131 ? 53.457 14.927 13.194 1.00 23.73 129 TYR D C 1
ATOM 4764 O O . TYR D 1 131 ? 53.690 16.088 13.534 1.00 24.20 129 TYR D O 1
ATOM 4773 N N . LYS D 1 132 ? 54.108 14.353 12.185 1.00 22.56 130 LYS D N 1
ATOM 4774 C CA . LYS D 1 132 ? 55.045 15.105 11.393 1.00 20.83 130 LYS D CA 1
ATOM 4775 C C . LYS D 1 132 ? 55.178 14.470 10.029 1.00 20.55 130 LYS D C 1
ATOM 4776 O O . LYS D 1 132 ? 54.796 13.319 9.821 1.00 20.16 130 LYS D O 1
ATOM 4782 N N . ILE D 1 133 ? 55.658 15.265 9.085 1.00 20.61 131 ILE D N 1
ATOM 4783 C CA . ILE D 1 133 ? 55.903 14.763 7.740 1.00 20.91 131 ILE D CA 1
ATOM 4784 C C . ILE D 1 133 ? 57.303 15.243 7.387 1.00 20.52 131 ILE D C 1
ATOM 4785 O O . ILE D 1 133 ? 57.646 16.417 7.572 1.00 19.40 131 ILE D O 1
ATOM 4790 N N . ILE D 1 134 ? 58.122 14.317 6.888 1.00 19.19 132 ILE D N 1
ATOM 4791 C CA . ILE D 1 134 ? 59.486 14.641 6.528 1.00 17.37 132 ILE D CA 1
ATOM 4792 C C . ILE D 1 134 ? 59.860 14.231 5.114 1.00 15.00 132 ILE D C 1
ATOM 4793 O O . ILE D 1 134 ? 59.177 13.418 4.464 1.00 16.32 132 ILE D O 1
ATOM 4798 N N . LEU D 1 135 ? 60.939 14.823 4.647 1.00 15.38 133 LEU D N 1
ATOM 4799 C CA . LEU D 1 135 ? 61.497 14.509 3.348 1.00 16.65 133 LEU D CA 1
ATOM 4800 C C . LEU D 1 135 ? 62.949 14.926 3.331 1.00 16.48 133 LEU D C 1
ATOM 4801 O O . LEU D 1 135 ? 63.414 15.677 4.217 1.00 17.76 133 LEU D O 1
ATOM 4806 N N . ASP D 1 136 ? 63.692 14.435 2.350 1.00 16.09 134 ASP D N 1
ATOM 4807 C CA . ASP D 1 136 ? 65.081 14.797 2.206 1.00 17.65 134 ASP D CA 1
ATOM 4808 C C . ASP D 1 136 ? 65.261 15.535 0.859 1.00 19.07 134 ASP D C 1
ATOM 4809 O O . ASP D 1 136 ? 64.722 15.113 -0.153 1.00 20.14 134 ASP D O 1
ATOM 4814 N N . CYS D 1 137 ? 66.038 16.599 0.839 1.00 20.79 135 CYS D N 1
ATOM 4815 C CA . CYS D 1 137 ? 66.221 17.323 -0.429 1.00 24.29 135 CYS D CA 1
ATOM 4816 C C . CYS D 1 137 ? 67.638 17.823 -0.611 1.00 26.95 135 CYS D C 1
ATOM 4817 O O . CYS D 1 137 ? 68.419 17.879 0.348 1.00 25.56 135 CYS D O 1
ATOM 4820 N N . ASP D 1 138 ? 67.976 18.196 -1.851 1.00 29.66 136 ASP D N 1
ATOM 4821 C CA . ASP D 1 138 ? 69.303 18.768 -2.104 1.00 33.56 136 ASP D CA 1
ATOM 4822 C C . ASP D 1 138 ? 69.279 20.163 -1.532 1.00 33.60 136 ASP D C 1
ATOM 4823 O O . ASP D 1 138 ? 68.223 20.776 -1.414 1.00 31.74 136 ASP D O 1
ATOM 4828 N N . GLU D 1 139 ? 70.448 20.670 -1.189 1.00 36.27 137 GLU D N 1
ATOM 4829 C CA . GLU D 1 139 ? 70.565 22.008 -0.634 1.00 39.48 137 GLU D CA 1
ATOM 4830 C C . GLU D 1 139 ? 69.808 23.053 -1.458 1.00 39.27 137 GLU D C 1
ATOM 4831 O O . GLU D 1 139 ? 69.238 24.002 -0.920 1.00 39.33 137 GLU D O 1
ATOM 4837 N N . LYS D 1 140 ? 69.846 22.869 -2.770 1.00 40.12 138 LYS D N 1
ATOM 4838 C CA . LYS D 1 140 ? 69.213 23.779 -3.732 1.00 40.77 138 LYS D CA 1
ATOM 4839 C C . LYS D 1 140 ? 67.740 23.995 -3.495 1.00 40.00 138 LYS D C 1
ATOM 4840 O O . LYS D 1 140 ? 67.211 25.070 -3.785 1.00 40.04 138 LYS D O 1
ATOM 4846 N N . ASN D 1 141 ? 67.066 22.948 -3.024 1.00 37.85 139 ASN D N 1
ATOM 4847 C CA . ASN D 1 141 ? 65.629 23.008 -2.833 1.00 35.32 139 ASN D CA 1
ATOM 4848 C C . ASN D 1 141 ? 65.162 23.324 -1.465 1.00 33.28 139 ASN D C 1
ATOM 4849 O O . ASN D 1 141 ? 63.956 23.331 -1.203 1.00 31.66 139 ASN D O 1
ATOM 4854 N N . VAL D 1 142 ? 66.106 23.593 -0.582 1.00 31.65 140 VAL D N 1
ATOM 4855 C CA . VAL D 1 142 ? 65.704 23.901 0.766 1.00 31.85 140 VAL D CA 1
ATOM 4856 C C . VAL D 1 142 ? 64.725 25.071 0.730 1.00 32.52 140 VAL D C 1
ATOM 4857 O O . VAL D 1 142 ? 63.660 25.004 1.332 1.00 31.30 140 VAL D O 1
ATOM 4861 N N . LYS D 1 143 ? 65.066 26.117 -0.024 1.00 33.35 141 LYS D N 1
ATOM 4862 C CA . LYS D 1 143 ? 64.209 27.298 -0.075 1.00 34.77 141 LYS D CA 1
ATOM 4863 C C . LYS D 1 143 ? 62.825 26.970 -0.580 1.00 32.49 141 LYS D C 1
ATOM 4864 O O . LYS D 1 143 ? 61.847 27.421 -0.007 1.00 33.10 141 LYS D O 1
ATOM 4870 N N . PHE D 1 144 ? 62.758 26.175 -1.640 1.00 30.61 142 PHE D N 1
ATOM 4871 C CA . PHE D 1 144 ? 61.487 25.758 -2.202 1.00 29.81 142 PHE D CA 1
ATOM 4872 C C . PHE D 1 144 ? 60.658 25.064 -1.117 1.00 29.62 142 PHE D C 1
ATOM 4873 O O . PHE D 1 144 ? 59.470 25.327 -0.949 1.00 29.89 142 PHE D O 1
ATOM 4881 N N . TYR D 1 145 ? 61.289 24.155 -0.374 1.00 28.69 143 TYR D N 1
ATOM 4882 C CA . TYR D 1 145 ? 60.555 23.448 0.658 1.00 26.16 143 TYR D CA 1
ATOM 4883 C C . TYR D 1 145 ? 60.140 24.357 1.788 1.00 26.56 143 TYR D C 1
ATOM 4884 O O . TYR D 1 145 ? 59.083 24.154 2.380 1.00 26.73 143 TYR D O 1
ATOM 4893 N N . GLU D 1 146 ? 60.968 25.356 2.103 1.00 27.61 144 GLU D N 1
ATOM 4894 C CA . GLU D 1 146 ? 60.592 26.303 3.140 1.00 29.94 144 GLU D CA 1
ATOM 4895 C C . GLU D 1 146 ? 59.363 27.077 2.632 1.00 31.01 144 GLU D C 1
ATOM 4896 O O . GLU D 1 146 ? 58.503 27.429 3.411 1.00 30.93 144 GLU D O 1
ATOM 4902 N N . LYS D 1 147 ? 59.276 27.323 1.329 1.00 32.93 145 LYS D N 1
ATOM 4903 C CA . LYS D 1 147 ? 58.083 28.015 0.805 1.00 34.56 145 LYS D CA 1
ATOM 4904 C C . LYS D 1 147 ? 56.874 27.085 0.955 1.00 34.00 145 LYS D C 1
ATOM 4905 O O . LYS D 1 147 ? 55.723 27.534 0.881 1.00 32.63 145 LYS D O 1
ATOM 4911 N N . CYS D 1 148 ? 57.122 25.787 1.167 1.00 31.75 146 CYS D N 1
ATOM 4912 C CA . CYS D 1 148 ? 56.021 24.861 1.303 1.00 28.41 146 CYS D CA 1
ATOM 4913 C C . CYS D 1 148 ? 55.647 24.679 2.772 1.00 26.40 146 CYS D C 1
ATOM 4914 O O . CYS D 1 148 ? 54.738 23.932 3.100 1.00 27.61 146 CYS D O 1
ATOM 4917 N N . GLY D 1 149 ? 56.331 25.387 3.657 1.00 25.82 147 GLY D N 1
ATOM 4918 C CA . GLY D 1 149 ? 56.029 25.277 5.063 1.00 25.20 147 GLY D CA 1
ATOM 4919 C C . GLY D 1 149 ? 56.925 24.320 5.853 1.00 25.41 147 GLY D C 1
ATOM 4920 O O . GLY D 1 149 ? 56.687 24.077 7.036 1.00 26.41 147 GLY D O 1
ATOM 4921 N N . PHE D 1 150 ? 57.946 23.776 5.206 1.00 25.36 148 PHE D N 1
ATOM 4922 C CA . PHE D 1 150 ? 58.844 22.851 5.886 1.00 25.61 148 PHE D CA 1
ATOM 4923 C C . PHE D 1 150 ? 59.994 23.637 6.474 1.00 26.37 148 PHE D C 1
ATOM 4924 O O . PHE D 1 150 ? 60.291 24.738 6.026 1.00 26.33 148 PHE D O 1
ATOM 4932 N N . SER D 1 151 ? 60.646 23.083 7.488 1.00 26.95 149 SER D N 1
ATOM 4933 C CA . SER D 1 151 ? 61.806 23.740 8.070 1.00 26.92 149 SER D CA 1
ATOM 4934 C C . SER D 1 151 ? 62.950 22.720 8.190 1.00 28.26 149 SER D C 1
ATOM 4935 O O . SER D 1 151 ? 62.719 21.499 8.263 1.00 25.34 149 SER D O 1
ATOM 4938 N N . ASN D 1 152 ? 64.172 23.227 8.164 1.00 27.96 150 ASN D N 1
ATOM 4939 C CA . ASN D 1 152 ? 65.342 22.368 8.248 1.00 30.33 150 ASN D CA 1
ATOM 4940 C C . ASN D 1 152 ? 65.298 21.609 9.576 1.00 28.25 150 ASN D C 1
ATOM 4941 O O . ASN D 1 152 ? 65.237 22.203 10.647 1.00 28.65 150 ASN D O 1
ATOM 4946 N N . ALA D 1 153 ? 65.339 20.278 9.486 1.00 26.88 151 ALA D N 1
ATOM 4947 C CA . ALA D 1 153 ? 65.225 19.408 10.642 1.00 23.62 151 ALA D CA 1
ATOM 4948 C C . ALA D 1 153 ? 66.422 18.498 10.930 1.00 22.91 151 ALA D C 1
ATOM 4949 O O . ALA D 1 153 ? 66.446 17.856 11.974 1.00 22.05 151 ALA D O 1
ATOM 4951 N N . GLY D 1 154 ? 67.363 18.395 10.007 1.00 21.75 152 GLY D N 1
ATOM 4952 C CA . GLY D 1 154 ? 68.487 17.500 10.249 1.00 21.28 152 GLY D CA 1
ATOM 4953 C C . GLY D 1 154 ? 69.288 17.276 8.993 1.00 18.89 152 GLY D C 1
ATOM 4954 O O . GLY D 1 154 ? 69.159 18.040 8.041 1.00 18.46 152 GLY D O 1
ATOM 4955 N N . VAL D 1 155 ? 70.082 16.207 8.992 1.00 16.13 153 VAL D N 1
ATOM 4956 C CA . VAL D 1 155 ? 70.948 15.901 7.877 1.00 15.77 153 VAL D CA 1
ATOM 4957 C C . VAL D 1 155 ? 70.615 14.505 7.329 1.00 16.92 153 VAL D C 1
ATOM 4958 O O . VAL D 1 155 ? 70.506 13.543 8.107 1.00 15.76 153 VAL D O 1
ATOM 4962 N N . GLU D 1 156 ? 70.427 14.389 6.016 1.00 16.70 154 GLU D N 1
ATOM 4963 C CA . GLU D 1 156 ? 70.204 13.066 5.441 1.00 17.73 154 GLU D CA 1
ATOM 4964 C C . GLU D 1 156 ? 71.567 12.391 5.203 1.00 15.92 154 GLU D C 1
ATOM 4965 O O . GLU D 1 156 ? 72.452 12.963 4.562 1.00 16.11 154 GLU D O 1
ATOM 4971 N N . MET D 1 157 ? 71.717 11.149 5.695 1.00 15.13 155 MET D N 1
ATOM 4972 C CA . MET D 1 157 ? 72.940 10.347 5.537 1.00 13.51 155 MET D CA 1
ATOM 4973 C C . MET D 1 157 ? 72.547 9.098 4.755 1.00 13.31 155 MET D C 1
ATOM 4974 O O . MET D 1 157 ? 71.422 8.596 4.893 1.00 13.22 155 MET D O 1
ATOM 4979 N N . GLN D 1 158 ? 73.436 8.608 3.891 1.00 13.14 156 GLN D N 1
ATOM 4980 C CA . GLN D 1 158 ? 73.088 7.407 3.147 1.00 14.37 156 GLN D CA 1
ATOM 4981 C C . GLN D 1 158 ? 74.284 6.484 2.990 1.00 13.63 156 GLN D C 1
ATOM 4982 O O . GLN D 1 158 ? 75.439 6.888 3.150 1.00 15.25 156 GLN D O 1
ATOM 4988 N N . ILE D 1 159 ? 73.976 5.238 2.648 1.00 14.48 157 ILE D N 1
ATOM 4989 C CA . ILE D 1 159 ? 75.003 4.288 2.289 1.00 13.88 157 ILE D CA 1
ATOM 4990 C C . ILE D 1 159 ? 74.380 3.522 1.080 1.00 14.42 157 ILE D C 1
ATOM 4991 O O . ILE D 1 159 ? 73.207 3.219 1.064 1.00 13.44 157 ILE D O 1
ATOM 4996 N N . ARG D 1 160 ? 75.172 3.294 0.038 1.00 13.10 158 ARG D N 1
ATOM 4997 C CA . ARG D 1 160 ? 74.668 2.668 -1.178 1.00 15.40 158 ARG D CA 1
ATOM 4998 C C . ARG D 1 160 ? 75.184 1.264 -1.397 1.00 16.97 158 ARG D C 1
ATOM 4999 O O . ARG D 1 160 ? 76.367 0.943 -1.120 1.00 16.90 158 ARG D O 1
ATOM 5007 N N . LYS D 1 161 ? 74.319 0.415 -1.930 1.00 18.07 159 LYS D N 1
ATOM 5008 C CA . LYS D 1 161 ? 74.764 -0.946 -2.216 1.00 20.40 159 LYS D CA 1
ATOM 5009 C C . LYS D 1 161 ? 75.714 -0.922 -3.427 1.00 18.57 159 LYS D C 1
ATOM 5010 O O . LYS D 1 161 ? 76.686 -1.689 -3.433 1.00 20.56 159 LYS D O 1
#

Nearest PDB structures (foldseek):
  1i1d-assembly2_B  TM=1.007E+00  e=7.080E-34  Saccharomyces cerevisiae
  1i12-assembly2_B  TM=9.986E-01  e=4.407E-31  Saccharomyces cerevisiae
  1i21-assembly2_M  TM=9.918E-01  e=1.576E-30  Saccharomyces cerevisiae
  1i12-assembly2_D  TM=9.897E-01  e=3.384E-30  Saccharomyces cerevisiae
  1i21-assembly1_B  TM=9.906E-01  e=5.286E-30  Saccharomyces cerevisiae

Foldseek 3Di:
DDDDPQKDKDFDDLVCVVQVLVQLVVVHDDDDDDSVVSNVVVVCQVPDFDDDCPTHRQKGKMFMARNVVRHTQWIKMWGWDFDPPPPRAIEIEIDRTGGDPVNPPRCVSLVVVLVRVVSCVVVPHPYYDYDDDVVCVVVVVVSVDDDDDDDDDDDD/DPPQKDKDFDALVCVVLLQLFLVVPHHDDDDDSVVSNVVVVCQVPDFDDDCQTHRQKGKMFMARNVVRGGQKIKIWGWDQDPPPPRAIEIEIDRTGGRVVNPPPCVSLVNLLVSVVSRVVSPHPYYDYDDDPVCPVVVVVSVDDDDDDDDDDDD/DADDPDQKGKDADALPCVVLVCLFLVVVDHDDDDDSVRSRVVVVVQQPCADPPNHRQKGWMFIAGNVVRGTFWIKMWGWDQDPPPPRAIEIEIDSTTGRPVDPPPCPSLVRVLVSVVSCVVSGHPYYDYDDDPVCQVVVVVSVDDDDDDDDDDDD/DWADDPPQKIKDFDDLVQVVQVQVQLVQPPDDDDDDSVNSNVVVVCQVPAFDDDDPPVDTHGQKGWMFIAHNVVRGTQWIKIWGWDFDPPPPRAIEIEIDRTTGDPVCPPPCVSLVRVLVRVVSCVVVPHPYYDYDDDPVCQVVVVVSVDHDDDDDDDDDD

Organism: Saccharomyces cerevisiae (strain ATCC 204508 / S288c) (NCBI:txid559292)

CATH classification: 3.40.630.30

Secondary structure (DSSP, 8-state):
-PPPTTEEEEE--GGGHHHHHHHHTTTS------HHHHHHHHHHHHH-EE-----EESB--EEEEETTTTEEEEEEEEEEEE-SHHHH-EEEEEEEEEE-GGGTTSSHHHHHHHHHHHHHHHHT-SEEEEEE-GGGHHHHHHTT-EEEEEEEEEE-/--TTEEEEE--GGGHHHHHHHHTTTS------HHHHHHHHHHHHH-EE-----EESEEEEEEEETTTTEEEEEEEEEEEE-SHHHH-EEEEEEEEEE-GGGTTSSHHHHHHHHHHHHHHHHTEEEEEEEE-GGGHHHHHHTT-EEEEEEEEEE-/-EEETTTEEEEE--GGGHHHHHHHHTTTS------HHHHHHHHHHHHH-B-----BSEEEEEEEETTTTEEEEEEEEEEEE-SHHHH-EEEEEEEEEE-GGGTTSSHHHHHHHHHHHHHHHTT-SEEEEEE-GGGHHHHHHTT-EEEEEEEEEE-/-EEEEGGGEEEEE--GGGHHHHHHHHTTTS------HHHHHHHHHHHHH-EE--S-TTS-EESB--EEEEETTTTEEEEEEEEEEEE-SHHHH-EEEEEEEEEE-GGGTTSSHHHHHHHHHHHHHHHTT-SEEEEEE-GGGHHHHHHTT-EEEEEEEEEE-

Radius of gyration: 31.6 Å; Cα contacts (8 Å, |Δi|>4): 1295; chains: 4; bounding box: 74×51×94 Å

Sequence (626 aa):
MSLPDGFYIRRMEEGDLEQVTETLKVLTTVGTITPESFCKLIKYWNEATVWNDKKIMQYNPMVIVDKRTETVAATGNIIIERKIIHELGLCGHIEDIAVNSKYQGQGLGKLLIDQLVTIGFDYGCYKIILDCDEKNVKFYEKCGFSNAGVEMQIRKLPDGFYIRRMEEGDLEQVTETLKVLTTVGTITPESFCKLIKYWNEATVWNDKKIMQYNPMVIVDKRTETVAATGNIIIERKIIHELGLCGHIEDIAVNSKYQGQGLGKLLIDQLVTIGFDYGCYKIILDCDEKNVKFYEKCGFSNAGVEMQIRKSMSLPDGFYIRRMEEGDLEQVTETLKVLTTVGTITPESFCKLIKYWNEATVWNKIMQYNPMVIVDKRTETVAATGNIIIERKIIHELGLCGHIEDIAVNSKYQGQGLGKLLIDQLVTIGFDYGCYKIILDCDEKNVKFYEKCGFSNAGVEMQIRKGSMSLPDGFYIRRMEEGDLEQVTETLKVLTTVGTITPESFCKLIKYWNEATVWNDNEDKKIMQYNPMVIVDKRTETVAATGNIIIERKIIHELGLCGHIEDIAVNSKYQGQGLGKLLIDQLVTIGFDYGCYKIILDCDEKNVKFYEKCGFSNAGVEMQIRK

GO terms:
  GO:0004059 aralkylamine N-acetyltransferase activity (F, IDA)
  GO:0004343 glucosamine 6-phosphate N-acetyltransferase activity (F, IDA)
  GO:0006048 UDP-N-acetylglucosamine biosynthetic process (P, IDA)
  GO:0005634 nucleus (C, HDA)
  GO:0005737 cytoplasm (C, HDA)
  GO:0006048 UDP-N-acetylglucosamine biosynthetic process (P, IMP)